Protein AF-R1CV31-F1 (afdb_monomer_lite)

Structure (mmCIF, N/CA/C/O backbone):
data_AF-R1CV31-F1
#
_entry.id   AF-R1CV31-F1
#
loop_
_atom_site.group_PDB
_atom_site.id
_atom_site.type_symbol
_atom_site.label_atom_id
_atom_site.label_alt_id
_atom_site.label_comp_id
_atom_site.label_asym_id
_atom_site.label_entity_id
_atom_site.label_seq_id
_atom_site.pdbx_PDB_ins_code
_atom_site.Cartn_x
_atom_site.Cartn_y
_atom_site.Cartn_z
_atom_site.occupancy
_atom_site.B_iso_or_equiv
_atom_site.auth_seq_id
_atom_site.auth_comp_id
_atom_site.auth_asym_id
_atom_site.auth_atom_id
_atom_site.pdbx_PDB_model_num
ATOM 1 N N . MET A 1 1 ? 67.444 4.711 -41.252 1.00 24.73 1 MET A N 1
ATOM 2 C CA . MET A 1 1 ? 68.126 4.626 -42.563 1.00 24.73 1 MET A CA 1
ATOM 3 C C . MET A 1 1 ? 68.171 3.152 -42.938 1.00 24.73 1 MET A C 1
ATOM 5 O O . MET A 1 1 ? 68.757 2.398 -42.187 1.00 24.73 1 MET A O 1
ATOM 9 N N . LEU A 1 2 ? 67.547 2.638 -43.988 1.00 22.41 2 LEU A N 1
ATOM 10 C CA . LEU A 1 2 ? 66.664 3.189 -45.006 1.00 22.41 2 LEU A CA 1
ATOM 11 C C . LEU A 1 2 ? 66.104 1.952 -45.747 1.00 22.41 2 LEU A C 1
ATOM 13 O O . LEU A 1 2 ? 66.874 1.048 -46.049 1.00 22.41 2 LEU A O 1
ATOM 17 N N . VAL A 1 3 ? 64.806 1.980 -46.045 1.00 24.81 3 VAL A N 1
ATOM 18 C CA . VAL A 1 3 ? 64.136 1.374 -47.211 1.00 24.81 3 VAL A CA 1
ATOM 19 C C . VAL A 1 3 ? 64.013 -0.154 -47.310 1.00 24.81 3 VAL A C 1
ATOM 21 O O . VAL A 1 3 ? 64.941 -0.910 -47.590 1.00 24.81 3 VAL A O 1
ATOM 24 N N . LEU A 1 4 ? 62.739 -0.513 -47.146 1.00 23.53 4 LEU A N 1
ATOM 25 C CA . LEU A 1 4 ? 62.030 -1.734 -47.469 1.00 23.53 4 LEU A CA 1
ATOM 26 C C . LEU A 1 4 ? 62.080 -2.048 -48.972 1.00 23.53 4 LEU A C 1
ATOM 28 O O . LEU A 1 4 ? 62.067 -1.168 -49.831 1.00 23.53 4 LEU A O 1
ATOM 32 N N . VAL A 1 5 ? 62.100 -3.343 -49.240 1.00 25.27 5 VAL A N 1
ATOM 33 C CA . VAL A 1 5 ? 62.200 -3.996 -50.539 1.00 25.27 5 VAL A CA 1
ATOM 34 C C . VAL A 1 5 ? 60.947 -3.769 -51.388 1.00 25.27 5 VAL A C 1
ATOM 36 O O . VAL A 1 5 ? 59.831 -4.096 -50.998 1.00 25.27 5 VAL A O 1
ATOM 39 N N . VAL A 1 6 ? 61.194 -3.243 -52.585 1.00 25.67 6 VAL A N 1
ATOM 40 C CA . VAL A 1 6 ? 60.336 -3.278 -53.773 1.00 25.67 6 VAL A CA 1
ATOM 41 C C . VAL A 1 6 ? 60.316 -4.711 -54.337 1.00 25.67 6 VAL A C 1
ATOM 43 O O . VAL A 1 6 ? 61.347 -5.376 -54.296 1.00 25.67 6 VAL A O 1
ATOM 46 N N . TYR A 1 7 ? 59.189 -5.096 -54.956 1.00 22.64 7 TYR A N 1
ATOM 47 C CA . TYR A 1 7 ? 58.910 -6.290 -55.787 1.00 22.64 7 TYR A CA 1
ATOM 48 C C . TYR A 1 7 ? 58.277 -7.497 -55.072 1.00 22.64 7 TYR A C 1
ATOM 50 O O . TYR A 1 7 ? 58.976 -8.384 -54.599 1.00 22.64 7 TYR A O 1
ATOM 58 N N . LEU A 1 8 ? 56.942 -7.621 -55.111 1.00 22.72 8 LEU A N 1
ATOM 59 C CA . LEU A 1 8 ? 56.189 -8.251 -56.218 1.00 22.72 8 LEU A CA 1
ATOM 60 C C . LEU A 1 8 ? 54.760 -8.594 -55.769 1.00 22.72 8 LEU A C 1
ATOM 62 O O . LEU A 1 8 ? 54.564 -9.549 -55.028 1.00 22.72 8 LEU A O 1
ATOM 66 N N . LEU A 1 9 ? 53.770 -7.879 -56.305 1.00 22.69 9 LEU A N 1
ATOM 67 C CA . LEU A 1 9 ? 52.670 -8.487 -57.064 1.00 22.69 9 LEU A CA 1
ATOM 68 C C . LEU A 1 9 ? 51.859 -7.383 -57.747 1.00 22.69 9 LEU A C 1
ATOM 70 O O . LEU A 1 9 ? 51.016 -6.714 -57.165 1.00 22.69 9 LEU A O 1
ATOM 74 N N . LEU A 1 10 ? 52.171 -7.225 -59.030 1.00 26.30 10 LEU A N 1
ATOM 75 C CA . LEU A 1 10 ? 51.255 -6.748 -60.049 1.00 26.30 10 LEU A CA 1
ATOM 76 C C . LEU A 1 10 ? 50.057 -7.705 -60.108 1.00 26.30 10 LEU A C 1
ATOM 78 O O . LEU A 1 10 ? 50.215 -8.841 -60.549 1.00 26.30 10 LEU A O 1
ATOM 82 N N . LEU A 1 11 ? 48.878 -7.221 -59.737 1.00 22.98 11 LEU A N 1
ATOM 83 C CA . LEU A 1 11 ? 47.610 -7.564 -60.379 1.00 22.98 11 LEU A CA 1
ATOM 84 C C . LEU A 1 11 ? 46.753 -6.288 -60.371 1.00 22.98 11 LEU A C 1
ATOM 86 O O . LEU A 1 11 ? 46.733 -5.583 -59.362 1.00 22.98 11 LEU A O 1
ATOM 90 N N . PRO A 1 12 ? 46.075 -5.955 -61.481 1.00 28.20 12 PRO A N 1
ATOM 91 C CA . PRO A 1 12 ? 45.144 -4.846 -61.511 1.00 28.20 12 PRO A CA 1
ATOM 92 C C . PRO A 1 12 ? 43.939 -5.271 -60.673 1.00 28.20 12 PRO A C 1
ATOM 94 O O . PRO A 1 12 ? 43.170 -6.139 -61.086 1.00 28.20 12 PRO A O 1
ATOM 97 N N . LEU A 1 13 ? 43.786 -4.711 -59.473 1.00 27.25 13 LEU A N 1
ATOM 98 C CA . LEU A 1 13 ? 42.486 -4.750 -58.820 1.00 27.25 13 LEU A CA 1
ATOM 99 C C . LEU A 1 13 ? 41.558 -3.915 -59.693 1.00 27.25 13 LEU A C 1
ATOM 101 O O . LEU A 1 13 ? 41.790 -2.733 -59.940 1.00 27.25 13 LEU A O 1
ATOM 105 N N . ALA A 1 14 ? 40.590 -4.620 -60.264 1.00 28.47 14 ALA A N 1
ATOM 106 C CA . ALA A 1 14 ? 39.585 -4.091 -61.148 1.00 28.47 14 ALA A CA 1
ATOM 107 C C . ALA A 1 14 ? 38.984 -2.804 -60.574 1.00 28.47 14 ALA A C 1
ATOM 109 O O . ALA A 1 14 ? 38.570 -2.743 -59.417 1.00 28.47 14 ALA A O 1
ATOM 110 N N . SER A 1 15 ? 38.874 -1.804 -61.438 1.00 34.50 15 SER A N 1
ATOM 111 C CA . SER A 1 15 ? 37.782 -0.846 -61.417 1.00 34.50 15 SER A CA 1
ATOM 112 C C . SER A 1 15 ? 36.459 -1.596 -61.196 1.00 34.50 15 SER A C 1
ATOM 114 O O . SER A 1 15 ? 35.917 -2.182 -62.131 1.00 34.50 15 SER A O 1
ATOM 116 N N . GLY A 1 16 ? 35.967 -1.650 -59.954 1.00 35.94 16 GLY A N 1
ATOM 117 C CA . GLY A 1 16 ? 34.692 -2.321 -59.675 1.00 35.94 16 GLY A CA 1
ATOM 118 C C . GLY A 1 16 ? 34.404 -2.827 -58.260 1.00 35.94 16 GLY A C 1
ATOM 119 O O . GLY A 1 16 ? 33.541 -3.689 -58.142 1.00 35.94 16 GLY A O 1
ATOM 120 N N . LEU A 1 17 ? 35.062 -2.347 -57.197 1.00 32.25 17 LEU A N 1
ATOM 121 C CA . LEU A 1 17 ? 34.740 -2.772 -55.818 1.00 32.25 17 LEU A CA 1
ATOM 122 C C . LEU A 1 17 ? 34.437 -1.621 -54.845 1.00 32.25 17 LEU A C 1
ATOM 124 O O . LEU A 1 17 ? 34.583 -1.760 -53.638 1.00 32.25 17 LEU A O 1
ATOM 128 N N . ILE A 1 18 ? 33.895 -0.522 -55.365 1.00 37.16 18 ILE A N 1
ATOM 129 C CA . ILE A 1 18 ? 32.732 0.084 -54.715 1.00 37.16 18 ILE A CA 1
ATOM 130 C C . ILE A 1 18 ? 31.585 -0.288 -55.642 1.00 37.16 18 ILE A C 1
ATOM 132 O O . ILE A 1 18 ? 31.472 0.243 -56.747 1.00 37.16 18 ILE A O 1
ATOM 136 N N . SER A 1 19 ? 30.822 -1.313 -55.264 1.00 37.50 19 SER A N 1
ATOM 137 C CA . SER A 1 19 ? 29.619 -1.701 -55.997 1.00 37.50 19 SER A CA 1
ATOM 138 C C . SER A 1 19 ? 28.772 -0.448 -56.230 1.00 37.50 19 SER A C 1
ATOM 140 O O . SER A 1 19 ? 28.569 0.338 -55.302 1.00 37.50 19 SER A O 1
ATOM 142 N N . ALA A 1 20 ? 28.263 -0.271 -57.453 1.00 36.12 20 ALA A N 1
ATOM 143 C CA . ALA A 1 20 ? 27.409 0.840 -57.892 1.00 36.12 20 ALA A CA 1
ATOM 144 C C . ALA A 1 20 ? 26.089 1.000 -57.093 1.00 36.12 20 ALA A C 1
ATOM 146 O O . ALA A 1 20 ? 25.208 1.754 -57.502 1.00 36.12 20 ALA A O 1
ATOM 147 N N . ALA A 1 21 ? 25.952 0.275 -55.982 1.00 41.34 21 ALA A N 1
ATOM 148 C CA . ALA A 1 21 ? 24.828 0.251 -55.066 1.00 41.34 21 ALA A CA 1
ATOM 149 C C . ALA A 1 21 ? 25.040 1.073 -53.778 1.00 41.34 21 ALA A C 1
ATOM 151 O O . ALA A 1 21 ? 24.058 1.345 -53.101 1.00 41.34 21 ALA A O 1
ATOM 152 N N . VAL A 1 22 ? 26.268 1.478 -53.416 1.00 45.19 22 VAL A N 1
ATOM 153 C CA . VAL A 1 22 ? 26.511 2.264 -52.178 1.00 45.19 22 VAL A CA 1
ATOM 154 C C . VAL A 1 22 ? 26.325 3.764 -52.419 1.00 45.19 22 VAL A C 1
ATOM 156 O O . VAL A 1 22 ? 25.754 4.483 -51.607 1.00 45.19 22 VAL A O 1
ATOM 159 N N . LEU A 1 23 ? 26.750 4.226 -53.588 1.00 43.34 23 LEU A N 1
ATOM 160 C CA . LEU A 1 23 ? 26.473 5.542 -54.147 1.00 43.34 23 LEU A CA 1
ATOM 161 C C . LEU A 1 23 ? 26.216 5.256 -55.626 1.00 43.34 23 LEU A C 1
ATOM 163 O O . LEU A 1 23 ? 26.991 4.483 -56.207 1.00 43.34 23 LEU A O 1
ATOM 167 N N . PRO A 1 24 ? 25.154 5.794 -56.256 1.00 44.78 24 PRO A N 1
ATOM 168 C CA . PRO A 1 24 ? 24.954 5.566 -57.680 1.00 44.78 24 PRO A CA 1
ATOM 169 C C . PRO A 1 24 ? 26.264 5.920 -58.380 1.00 44.78 24 PRO A C 1
ATOM 171 O O . PRO A 1 24 ? 26.855 6.946 -58.059 1.00 44.78 24 PRO A O 1
ATOM 174 N N . GLY A 1 25 ? 26.762 5.082 -59.294 1.00 46.16 25 GLY A N 1
ATOM 175 C CA . GLY A 1 25 ? 28.068 5.315 -59.936 1.00 46.16 25 GLY A CA 1
ATOM 176 C C . GLY A 1 25 ? 28.195 6.708 -60.573 1.00 46.16 25 GLY A C 1
ATOM 177 O O . GLY A 1 25 ? 29.297 7.212 -60.748 1.00 46.16 25 GLY A O 1
ATOM 178 N N . ALA A 1 26 ? 27.064 7.365 -60.848 1.00 46.16 26 ALA A N 1
ATOM 179 C CA . ALA A 1 26 ? 26.974 8.770 -61.224 1.00 46.16 26 ALA A CA 1
ATOM 180 C C . ALA A 1 26 ? 27.430 9.760 -60.129 1.00 46.16 26 ALA A C 1
ATOM 182 O O . ALA A 1 26 ? 28.019 10.774 -60.474 1.00 46.16 26 ALA A O 1
ATOM 183 N N . CYS A 1 27 ? 27.194 9.483 -58.844 1.00 45.69 27 CYS A N 1
ATOM 184 C CA . CYS A 1 27 ? 27.588 10.333 -57.719 1.00 45.69 27 CYS A CA 1
ATOM 185 C C . CYS A 1 27 ? 29.110 10.315 -57.518 1.00 45.69 27 CYS A C 1
ATOM 187 O O . CYS A 1 27 ? 29.721 11.374 -57.566 1.00 45.69 27 CYS A O 1
ATOM 189 N N . LEU A 1 28 ? 29.728 9.126 -57.420 1.00 44.97 28 LEU A N 1
ATOM 190 C CA . LEU A 1 28 ? 31.192 8.975 -57.329 1.00 44.97 28 LEU A CA 1
ATOM 191 C C . LEU A 1 28 ? 31.897 9.504 -58.585 1.00 44.97 28 LEU A C 1
ATOM 193 O O . LEU A 1 28 ? 32.879 10.231 -58.483 1.00 44.97 28 LEU A O 1
ATOM 197 N N . ASN A 1 29 ? 31.380 9.195 -59.781 1.00 47.59 29 ASN A N 1
ATOM 198 C CA . ASN A 1 29 ? 31.962 9.730 -61.013 1.00 47.59 29 ASN A CA 1
ATOM 199 C C . ASN A 1 29 ? 31.798 11.251 -61.130 1.00 47.59 29 ASN A C 1
ATOM 201 O O . ASN A 1 29 ? 32.651 11.869 -61.750 1.00 47.59 29 ASN A O 1
ATOM 205 N N . ALA A 1 30 ? 30.756 11.863 -60.556 1.00 45.56 30 ALA A N 1
ATOM 206 C CA . ALA A 1 30 ? 30.621 13.321 -60.517 1.00 4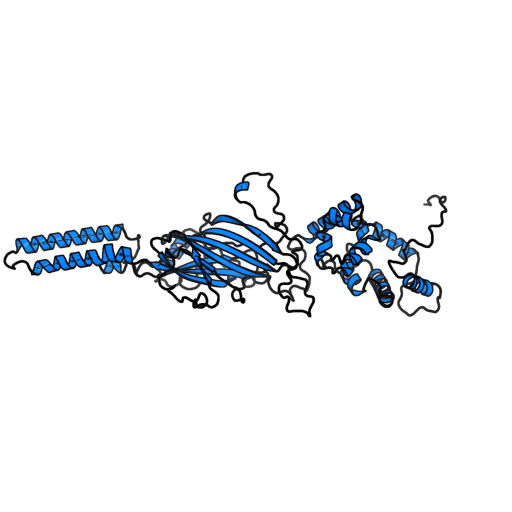5.56 30 ALA A CA 1
ATOM 207 C C . ALA A 1 30 ? 31.633 13.964 -59.556 1.00 45.56 30 ALA A C 1
ATOM 209 O O . ALA A 1 30 ? 32.242 14.964 -59.919 1.00 45.56 30 ALA A O 1
ATOM 210 N N . THR A 1 31 ? 31.880 13.356 -58.388 1.00 44.44 31 THR A N 1
ATOM 211 C CA . THR A 1 31 ? 32.901 13.833 -57.437 1.00 44.44 31 THR A CA 1
ATOM 212 C C . THR A 1 31 ? 34.314 13.698 -58.002 1.00 44.44 31 THR A C 1
ATOM 214 O O . THR A 1 31 ? 35.127 14.605 -57.856 1.00 44.44 31 THR A O 1
ATOM 217 N N . PHE A 1 32 ? 34.617 12.591 -58.687 1.00 44.28 32 PHE A N 1
ATOM 218 C CA . PHE A 1 32 ? 35.931 12.391 -59.306 1.00 44.28 32 PHE A CA 1
ATOM 219 C C . PHE A 1 32 ? 36.114 13.191 -60.605 1.00 44.28 32 PHE A C 1
ATOM 221 O O . PHE A 1 32 ? 37.212 13.682 -60.849 1.00 44.28 32 PHE A O 1
ATOM 228 N N . ALA A 1 33 ? 35.058 13.400 -61.402 1.00 45.56 33 ALA A N 1
ATOM 229 C CA . ALA A 1 33 ? 35.127 14.243 -62.599 1.00 45.56 33 ALA A CA 1
ATOM 230 C C . ALA A 1 33 ? 35.392 15.723 -62.271 1.00 45.56 33 ALA A C 1
ATOM 232 O O . ALA A 1 33 ? 36.030 16.406 -63.068 1.00 45.56 33 ALA A O 1
ATOM 233 N N . GLU A 1 34 ? 34.960 16.212 -61.102 1.00 43.88 34 GLU A N 1
ATOM 234 C CA . GLU A 1 34 ? 35.307 17.555 -60.609 1.00 43.88 34 GLU A CA 1
ATOM 235 C C . GLU A 1 34 ? 36.770 17.671 -60.137 1.00 43.88 34 GLU A C 1
ATOM 237 O O . GLU A 1 34 ? 37.308 18.776 -60.137 1.00 43.88 34 GLU A O 1
ATOM 242 N N . CYS A 1 35 ? 37.445 16.561 -59.801 1.00 41.25 35 CYS A N 1
ATOM 243 C CA . CYS A 1 35 ? 38.879 16.554 -59.469 1.00 41.25 35 CYS A CA 1
ATOM 244 C C . CYS A 1 35 ? 39.794 16.440 -60.715 1.00 41.25 35 CYS A C 1
ATOM 246 O O . CYS A 1 35 ? 40.976 16.775 -60.624 1.00 41.25 35 CYS A O 1
ATOM 248 N N . ASP A 1 36 ? 39.260 16.056 -61.883 1.00 41.97 36 ASP A N 1
ATOM 249 C CA . ASP A 1 36 ? 39.996 16.005 -63.162 1.00 41.97 36 ASP A CA 1
ATOM 250 C C . ASP A 1 36 ? 39.963 17.334 -63.956 1.00 41.97 36 ASP A C 1
ATOM 252 O O . ASP A 1 36 ? 40.774 17.526 -64.869 1.00 41.97 36 ASP A O 1
ATOM 256 N N . ASP A 1 37 ? 39.073 18.275 -63.609 1.00 45.31 37 ASP A N 1
ATOM 257 C CA . ASP A 1 37 ? 39.013 19.618 -64.205 1.00 45.31 37 ASP A CA 1
ATOM 258 C C . ASP A 1 37 ? 39.424 20.703 -63.183 1.00 45.31 37 ASP A C 1
ATOM 260 O O . ASP A 1 37 ? 38.604 21.177 -62.394 1.00 45.31 37 ASP A O 1
ATOM 264 N N . PRO A 1 38 ? 40.689 21.175 -63.190 1.00 45.00 38 PRO A N 1
ATOM 265 C CA . PRO A 1 38 ? 41.175 22.174 -62.234 1.00 45.00 38 PRO A CA 1
ATOM 266 C C . PRO A 1 38 ? 40.517 23.560 -62.388 1.00 45.00 38 PRO A C 1
ATOM 268 O O . PRO A 1 38 ? 40.862 24.485 -61.652 1.00 45.00 38 PRO A O 1
ATOM 271 N N . SER A 1 39 ? 39.594 23.740 -63.342 1.00 43.88 39 SER A N 1
ATOM 272 C CA . SER A 1 39 ? 38.877 24.997 -63.568 1.00 43.88 39 SER A CA 1
ATOM 273 C C . SER A 1 39 ? 37.487 25.072 -62.919 1.00 43.88 39 SER A C 1
ATOM 275 O O . SER A 1 39 ? 36.929 26.169 -62.840 1.00 43.88 39 SER A O 1
ATOM 277 N N . SER A 1 40 ? 36.946 23.961 -62.399 1.00 43.75 40 SER A N 1
ATOM 278 C CA . SER A 1 40 ? 35.615 23.909 -61.769 1.00 43.75 40 SER A CA 1
ATOM 279 C C . SER A 1 40 ? 35.616 24.004 -60.239 1.00 43.75 40 SER A C 1
ATOM 281 O O . SER A 1 40 ? 34.571 23.810 -59.624 1.00 43.75 40 SER A O 1
ATOM 283 N N . ALA A 1 41 ? 36.744 24.349 -59.607 1.00 39.41 41 ALA A N 1
ATOM 284 C CA . ALA A 1 41 ? 36.825 24.525 -58.157 1.00 39.41 41 ALA A CA 1
ATOM 285 C C . ALA A 1 41 ? 35.934 25.691 -57.675 1.00 39.41 41 ALA A C 1
ATOM 287 O O . ALA A 1 41 ? 36.335 26.857 -57.641 1.00 39.41 41 ALA A O 1
ATOM 288 N N . ILE A 1 42 ? 34.702 25.370 -57.281 1.00 37.25 42 ILE A N 1
ATOM 289 C CA . ILE A 1 42 ? 33.883 26.223 -56.425 1.00 37.25 42 ILE A CA 1
ATOM 290 C C . ILE A 1 42 ? 34.532 26.200 -55.036 1.00 37.25 42 ILE A C 1
ATOM 292 O O . ILE A 1 42 ? 34.804 25.139 -54.482 1.00 37.25 42 ILE A O 1
ATOM 296 N N . ASN A 1 43 ? 34.810 27.388 -54.497 1.00 35.97 43 ASN A N 1
ATOM 297 C CA . ASN A 1 43 ? 35.458 27.604 -53.203 1.00 35.97 43 ASN A CA 1
ATOM 298 C C . ASN A 1 43 ? 34.872 26.705 -52.094 1.00 35.97 43 ASN A C 1
ATOM 300 O O . ASN A 1 43 ? 33.763 26.974 -51.631 1.00 35.97 43 ASN A O 1
ATOM 304 N N . GLY A 1 44 ? 35.628 25.702 -51.630 1.00 40.03 44 GLY A N 1
ATOM 305 C CA . GLY A 1 44 ? 35.351 25.051 -50.343 1.00 40.03 44 GLY A CA 1
ATOM 306 C C . GLY A 1 44 ? 35.651 23.557 -50.200 1.00 40.03 44 GLY A C 1
ATOM 307 O O . GLY A 1 44 ? 35.671 23.098 -49.064 1.00 40.03 44 GLY A O 1
ATOM 308 N N . ALA A 1 45 ? 35.902 22.789 -51.265 1.00 34.75 45 ALA A N 1
ATOM 309 C CA . ALA A 1 45 ? 36.277 21.378 -51.105 1.00 34.75 45 ALA A CA 1
ATOM 310 C C . ALA A 1 45 ? 37.787 21.243 -50.795 1.00 34.75 45 ALA A C 1
ATOM 312 O O . ALA A 1 45 ? 38.592 21.847 -51.511 1.00 34.75 45 ALA A O 1
ATOM 313 N N . PRO A 1 46 ? 38.198 20.497 -49.749 1.00 36.91 46 PRO A N 1
ATOM 314 C CA . PRO A 1 46 ? 39.609 20.229 -49.485 1.00 36.91 46 PRO A CA 1
ATOM 315 C C . PRO A 1 46 ? 40.217 19.423 -50.642 1.00 36.91 46 PRO A C 1
ATOM 317 O O . PRO A 1 46 ? 39.562 18.558 -51.219 1.00 36.91 46 PRO A O 1
ATOM 320 N N . GLU A 1 47 ? 41.458 19.752 -50.998 1.00 40.84 47 GLU A N 1
ATOM 321 C CA . GLU A 1 47 ? 42.196 19.180 -52.127 1.00 40.84 47 GLU A CA 1
ATOM 322 C C . GLU A 1 47 ? 42.155 17.636 -52.106 1.00 40.84 47 GLU A C 1
ATOM 324 O O . GLU A 1 47 ? 42.451 17.009 -51.089 1.00 40.84 47 GLU A O 1
ATOM 329 N N . CYS A 1 48 ? 41.777 17.028 -53.239 1.00 43.72 48 CYS A N 1
ATOM 330 C CA . CYS A 1 48 ? 41.813 15.585 -53.516 1.00 43.72 48 CYS A CA 1
ATOM 331 C C . CYS A 1 48 ? 43.273 15.061 -53.463 1.00 43.72 48 CYS A C 1
ATOM 333 O O . CYS A 1 48 ? 43.861 14.746 -54.497 1.00 43.72 48 CYS A O 1
ATOM 335 N N . GLU A 1 49 ? 43.900 14.992 -52.286 1.00 47.19 49 GLU A N 1
ATOM 336 C CA . GLU A 1 49 ? 45.247 14.440 -52.115 1.00 47.19 49 GLU A CA 1
ATOM 337 C C . GLU A 1 49 ? 45.144 12.932 -51.787 1.00 47.19 49 GLU A C 1
ATOM 339 O O . GLU A 1 49 ? 44.584 12.570 -50.750 1.00 47.19 49 GLU A O 1
ATOM 344 N N . PRO A 1 50 ? 45.664 12.017 -52.634 1.00 46.28 50 PRO A N 1
ATOM 345 C CA . PRO A 1 50 ? 45.546 10.562 -52.445 1.00 46.28 50 PRO A CA 1
ATOM 346 C C . PRO A 1 50 ? 46.040 10.053 -51.083 1.00 46.28 50 PRO A C 1
ATOM 348 O O . PRO A 1 50 ? 45.544 9.051 -50.576 1.00 46.28 50 PRO A O 1
ATOM 351 N N . ALA A 1 51 ? 46.973 10.780 -50.466 1.00 47.00 51 ALA A N 1
ATOM 352 C CA . ALA A 1 51 ? 47.490 10.488 -49.135 1.00 47.00 51 ALA A CA 1
ATOM 353 C C . ALA A 1 51 ? 46.414 10.565 -48.035 1.00 47.00 51 ALA A C 1
ATOM 355 O O . ALA A 1 51 ? 46.464 9.792 -47.087 1.00 47.00 51 ALA A O 1
ATOM 356 N N . VAL A 1 52 ? 45.411 11.440 -48.180 1.00 47.44 52 VAL A N 1
ATOM 357 C CA . VAL A 1 52 ? 44.316 11.600 -47.205 1.00 47.44 52 VAL A CA 1
ATOM 358 C C . VAL A 1 52 ? 43.353 10.410 -47.250 1.00 47.44 52 VAL A C 1
ATOM 360 O O . VAL A 1 52 ? 42.832 9.992 -46.217 1.00 47.44 52 VAL A O 1
ATOM 363 N N . LEU A 1 53 ? 43.143 9.826 -48.435 1.00 43.56 53 LEU A N 1
ATOM 364 C CA . LEU A 1 53 ? 42.314 8.630 -48.610 1.00 43.56 53 LEU A CA 1
ATOM 365 C C . LEU A 1 53 ? 43.015 7.372 -48.071 1.00 43.56 53 LEU A C 1
ATOM 367 O O . LEU A 1 53 ? 42.373 6.537 -47.434 1.00 43.56 53 LEU A O 1
ATOM 371 N N . ASP A 1 54 ? 44.327 7.257 -48.278 1.00 46.97 54 ASP A N 1
ATOM 372 C CA . ASP A 1 54 ? 45.128 6.156 -47.730 1.00 46.97 54 ASP A CA 1
ATOM 373 C C . ASP A 1 54 ? 45.240 6.243 -46.192 1.00 46.97 54 ASP A C 1
ATOM 375 O O . ASP A 1 54 ? 45.093 5.226 -45.506 1.00 46.97 54 ASP A O 1
ATOM 379 N N . ASP A 1 55 ? 45.395 7.449 -45.630 1.00 47.81 55 ASP A N 1
ATOM 380 C CA . ASP A 1 55 ? 45.366 7.684 -44.177 1.00 47.81 55 ASP A CA 1
ATOM 381 C C . ASP A 1 55 ? 43.981 7.387 -43.564 1.00 47.81 55 ASP A C 1
ATOM 383 O O . ASP A 1 55 ? 43.890 6.910 -42.432 1.00 47.81 55 ASP A O 1
ATOM 387 N N . PHE A 1 56 ? 42.892 7.597 -44.312 1.00 43.88 56 PHE A N 1
ATOM 388 C CA . PHE A 1 56 ? 41.522 7.255 -43.908 1.00 43.88 56 PHE A CA 1
ATOM 389 C C . PHE A 1 56 ? 41.278 5.740 -43.837 1.00 43.88 56 PHE A C 1
ATOM 391 O O . PHE A 1 56 ? 40.749 5.244 -42.841 1.00 43.88 56 PHE A O 1
ATOM 398 N N . VAL A 1 57 ? 41.711 4.976 -44.848 1.00 46.88 57 VAL A N 1
ATOM 399 C CA . VAL A 1 57 ? 41.617 3.502 -44.816 1.00 46.88 57 VAL A CA 1
ATOM 400 C C . VAL A 1 57 ? 42.460 2.940 -43.664 1.00 46.88 57 VAL A C 1
ATOM 402 O O . VAL A 1 57 ? 42.038 2.004 -42.978 1.00 46.88 57 VAL A O 1
ATOM 405 N N . ALA A 1 58 ? 43.612 3.557 -43.386 1.00 47.28 58 ALA A N 1
ATOM 406 C CA . ALA A 1 58 ? 44.445 3.215 -42.241 1.00 47.28 58 ALA A CA 1
ATOM 407 C C . ALA A 1 58 ? 43.786 3.574 -40.889 1.00 47.28 58 ALA A C 1
ATOM 409 O O . ALA A 1 58 ? 43.857 2.773 -39.951 1.00 47.28 58 ALA A O 1
ATOM 410 N N . SER A 1 59 ? 43.094 4.715 -40.769 1.00 45.25 59 SER A N 1
ATOM 411 C CA . SER A 1 59 ? 42.435 5.132 -39.518 1.00 45.25 59 SER A CA 1
ATOM 412 C C . SER A 1 59 ? 41.200 4.283 -39.182 1.00 45.25 59 SER A C 1
ATOM 414 O O . SER A 1 59 ? 41.060 3.843 -38.040 1.00 45.25 59 SER A O 1
ATOM 416 N N . ILE A 1 60 ? 40.378 3.926 -40.179 1.00 43.19 60 ILE A N 1
ATOM 417 C CA . ILE A 1 60 ? 39.251 2.990 -40.010 1.00 43.19 60 ILE A CA 1
ATOM 418 C C . ILE A 1 60 ? 39.755 1.617 -39.559 1.00 43.19 60 ILE A C 1
ATOM 420 O O . ILE A 1 60 ? 39.201 1.018 -38.640 1.00 43.19 60 ILE A O 1
ATOM 424 N N . SER A 1 61 ? 40.847 1.129 -40.154 1.00 40.31 61 SER A N 1
ATOM 425 C CA . SER A 1 61 ? 41.415 -0.177 -39.798 1.00 40.31 61 SER A CA 1
ATOM 426 C C . SER A 1 61 ? 42.068 -0.228 -38.407 1.00 40.31 61 SER A C 1
ATOM 428 O O . SER A 1 61 ? 42.299 -1.319 -37.886 1.00 40.31 61 SER A O 1
ATOM 430 N N . SER A 1 62 ? 42.364 0.928 -37.796 1.00 41.94 62 SER A N 1
ATOM 431 C CA . SER A 1 62 ? 43.045 1.033 -36.495 1.00 41.94 62 SER A CA 1
ATOM 432 C C . SER A 1 62 ? 42.117 1.348 -35.314 1.00 41.94 62 SER A C 1
ATOM 434 O O . SER A 1 62 ? 42.585 1.401 -34.177 1.00 41.94 62 SER A O 1
ATOM 436 N N . GLY A 1 63 ? 40.806 1.487 -35.548 1.00 37.81 63 GLY A N 1
ATOM 437 C CA . GLY A 1 63 ? 39.784 1.494 -34.496 1.00 37.81 63 GLY A CA 1
ATOM 438 C C . GLY A 1 63 ? 39.715 2.748 -33.611 1.00 37.81 63 GLY A C 1
ATOM 439 O O . GLY A 1 63 ? 39.044 2.708 -32.586 1.00 37.81 63 GLY A O 1
ATOM 440 N N . SER A 1 64 ? 40.362 3.869 -33.963 1.00 39.66 64 SER A N 1
ATOM 441 C CA . SER A 1 64 ? 40.392 5.077 -33.113 1.00 39.66 64 SER A CA 1
ATOM 442 C C . SER A 1 64 ? 39.337 6.140 -33.487 1.00 39.66 64 SER A C 1
ATOM 444 O O . SER A 1 64 ? 39.680 7.289 -33.766 1.00 39.66 64 SER A O 1
ATOM 446 N N . ILE A 1 65 ? 38.046 5.789 -33.485 1.00 48.53 65 ILE A N 1
ATOM 447 C CA . ILE A 1 65 ? 36.929 6.746 -33.704 1.00 48.53 65 ILE A CA 1
ATOM 448 C C . ILE A 1 65 ? 36.329 7.219 -32.358 1.00 48.53 65 ILE A C 1
ATOM 450 O O . ILE A 1 65 ? 35.213 7.710 -32.279 1.00 48.53 65 ILE A O 1
ATOM 454 N N . GLU A 1 66 ? 37.065 7.111 -31.249 1.00 41.41 66 GLU A N 1
ATOM 455 C CA . GLU A 1 66 ? 36.500 7.388 -29.916 1.00 41.41 66 GLU A CA 1
ATOM 456 C C . GLU A 1 66 ? 36.326 8.882 -29.578 1.00 41.41 66 GLU A C 1
ATOM 458 O O . GLU A 1 66 ? 35.774 9.199 -28.533 1.00 41.41 66 GLU A O 1
ATOM 463 N N . ASN A 1 67 ? 36.732 9.825 -30.439 1.00 43.25 67 ASN A N 1
ATOM 464 C CA . ASN A 1 67 ? 36.511 11.255 -30.198 1.00 43.25 67 ASN A CA 1
ATOM 465 C C . ASN A 1 67 ? 36.151 12.013 -31.487 1.00 43.25 67 ASN A C 1
ATOM 467 O O . ASN A 1 67 ? 36.969 12.136 -32.398 1.00 43.25 67 ASN A O 1
ATOM 471 N N . CYS A 1 68 ? 34.961 12.630 -31.513 1.00 46.06 68 CYS A N 1
ATOM 472 C CA . CYS A 1 68 ? 34.466 13.514 -32.587 1.00 46.06 68 CYS A CA 1
ATOM 473 C C . CYS A 1 68 ? 35.368 14.727 -32.901 1.00 46.06 68 CYS A C 1
ATOM 475 O O . CYS A 1 68 ? 35.101 15.472 -33.840 1.00 46.06 68 CYS A O 1
ATOM 477 N N . SER A 1 69 ? 36.431 14.965 -32.128 1.00 43.72 69 SER A N 1
ATOM 478 C CA . SER A 1 69 ? 37.436 15.991 -32.421 1.00 43.72 69 SER A CA 1
ATOM 479 C C . SER A 1 69 ? 38.374 15.602 -33.577 1.00 43.72 69 SER A C 1
ATOM 481 O O . SER A 1 69 ? 39.044 16.470 -34.143 1.00 43.72 69 SER A O 1
ATOM 483 N N . GLY A 1 70 ? 38.398 14.323 -33.972 1.00 45.09 70 GLY A N 1
ATOM 484 C CA . GLY A 1 70 ? 39.178 13.790 -35.088 1.00 45.09 70 GLY A CA 1
ATOM 485 C C . GLY A 1 70 ? 38.568 14.085 -36.461 1.00 45.09 70 GLY A C 1
ATOM 486 O O . GLY A 1 70 ? 38.018 13.203 -37.108 1.00 45.09 70 GLY A O 1
ATOM 487 N N . SER A 1 71 ? 38.750 15.322 -36.923 1.00 53.38 71 SER A N 1
ATOM 488 C CA . SER A 1 71 ? 38.496 15.845 -38.278 1.00 53.38 71 SER A CA 1
ATOM 489 C C . SER A 1 71 ? 37.049 16.249 -38.617 1.00 53.38 71 SER A C 1
ATOM 491 O O . SER A 1 71 ? 36.290 15.556 -39.289 1.00 53.38 71 SER A O 1
ATOM 493 N N . LEU A 1 72 ? 36.728 17.504 -38.277 1.00 56.88 72 LEU A N 1
ATOM 494 C CA . LEU A 1 72 ? 35.653 18.297 -38.896 1.00 56.88 72 LEU A CA 1
ATOM 495 C C . LEU A 1 72 ? 35.630 18.141 -40.436 1.00 56.88 72 LEU A C 1
ATOM 497 O O . LEU A 1 72 ? 34.564 18.099 -41.033 1.00 56.88 72 LEU A O 1
ATOM 501 N N . LEU A 1 73 ? 36.806 17.969 -41.054 1.00 56.56 73 LEU A N 1
ATOM 502 C CA . LEU A 1 73 ? 36.985 17.720 -42.487 1.00 56.56 73 LEU A CA 1
ATOM 503 C C . LEU A 1 73 ? 36.369 16.399 -42.971 1.00 56.56 73 LEU A C 1
ATOM 505 O O . LEU A 1 73 ? 35.773 16.377 -44.041 1.00 56.56 73 LEU A O 1
ATOM 509 N N . MET A 1 74 ? 36.464 15.308 -42.202 1.00 62.31 74 MET A N 1
ATOM 510 C CA . MET A 1 74 ? 35.813 14.038 -42.558 1.00 62.31 74 MET A CA 1
ATOM 511 C C . MET A 1 74 ? 34.295 14.165 -42.458 1.00 62.31 74 MET A C 1
ATOM 513 O O . MET A 1 74 ? 33.571 13.659 -43.312 1.00 62.31 74 MET A O 1
ATOM 517 N N . PHE A 1 75 ? 33.812 14.882 -41.442 1.00 63.84 75 PHE A N 1
ATOM 518 C CA . PHE A 1 75 ? 32.391 15.165 -41.293 1.00 63.84 75 PHE A CA 1
ATOM 519 C C . PHE A 1 75 ? 31.853 16.033 -42.439 1.00 63.84 75 PHE A C 1
ATOM 521 O O . PHE A 1 75 ? 30.807 15.718 -43.007 1.00 63.84 75 PHE A O 1
ATOM 528 N N . GLU A 1 76 ? 32.566 17.100 -42.801 1.00 64.62 76 GLU A N 1
ATOM 529 C CA . GLU A 1 76 ? 32.216 17.965 -43.930 1.00 64.62 76 GLU A CA 1
ATOM 530 C C . GLU A 1 76 ? 32.269 17.197 -45.254 1.00 64.62 76 GLU A C 1
ATOM 532 O O . GLU A 1 76 ? 31.357 17.342 -46.066 1.00 64.62 76 GLU A O 1
ATOM 537 N N . TRP A 1 77 ? 33.255 16.312 -45.439 1.00 70.56 77 TRP A N 1
ATOM 538 C CA . TRP A 1 77 ? 33.365 15.467 -46.627 1.00 70.56 77 TRP A CA 1
ATOM 539 C C . TRP A 1 77 ? 32.214 14.458 -46.735 1.00 70.56 77 TRP A C 1
ATOM 541 O O . TRP A 1 77 ? 31.536 14.417 -47.759 1.00 70.56 77 TRP A O 1
ATOM 551 N N . LEU A 1 78 ? 31.918 13.700 -45.671 1.00 67.12 78 LEU A N 1
ATOM 552 C CA . LEU A 1 78 ? 30.808 12.736 -45.654 1.00 67.12 78 LEU A CA 1
ATOM 553 C C . LEU A 1 78 ? 29.442 13.425 -45.773 1.00 67.12 78 LEU A C 1
ATOM 555 O O . LEU A 1 78 ? 28.555 12.924 -46.462 1.00 67.12 78 LEU A O 1
ATOM 559 N N . SER A 1 79 ? 29.278 14.602 -45.162 1.00 65.44 79 SER A N 1
ATOM 560 C CA . SER A 1 79 ? 28.060 15.409 -45.296 1.00 65.44 79 SER A CA 1
ATOM 561 C C . SER A 1 79 ? 27.885 15.950 -46.714 1.00 65.44 79 SER A C 1
ATOM 563 O O . SER A 1 79 ? 26.770 15.915 -47.234 1.00 65.44 79 SER A O 1
ATOM 565 N N . ALA A 1 80 ? 28.965 16.413 -47.353 1.00 65.88 80 ALA A N 1
ATOM 566 C CA . ALA A 1 80 ? 28.950 16.877 -48.738 1.00 65.88 80 ALA A CA 1
ATOM 567 C C . ALA A 1 80 ? 28.627 15.730 -49.706 1.00 65.88 80 ALA A C 1
ATOM 569 O O . ALA A 1 80 ? 27.773 15.887 -50.578 1.00 65.88 80 ALA A O 1
ATOM 570 N N . LEU A 1 81 ? 29.226 14.555 -49.492 1.00 65.25 81 LEU A N 1
ATOM 571 C CA . LEU A 1 81 ? 28.954 13.344 -50.265 1.00 65.25 81 LEU A CA 1
ATOM 572 C C . LEU A 1 81 ? 27.478 12.923 -50.136 1.00 65.25 81 LEU A C 1
ATOM 574 O O . LEU A 1 81 ? 26.795 12.706 -51.136 1.00 65.25 81 LEU A O 1
ATOM 578 N N . ALA A 1 82 ? 26.954 12.883 -48.906 1.00 65.12 82 ALA A N 1
ATOM 579 C CA . ALA A 1 82 ? 25.554 12.566 -48.629 1.00 65.12 82 ALA A CA 1
ATOM 580 C C . ALA A 1 82 ? 24.594 13.573 -49.288 1.00 65.12 82 ALA A C 1
ATOM 582 O O . ALA A 1 82 ? 23.607 13.185 -49.914 1.00 65.12 82 ALA A O 1
ATOM 583 N N . GLN A 1 83 ? 24.898 14.872 -49.209 1.00 65.19 83 GLN A N 1
ATOM 584 C CA . GLN A 1 83 ? 24.085 15.934 -49.806 1.00 65.19 83 GLN A CA 1
ATOM 585 C C . GLN A 1 83 ? 24.092 15.883 -51.343 1.00 65.19 83 GLN A C 1
ATOM 587 O O . GLN A 1 83 ? 23.056 16.105 -51.973 1.00 65.19 83 GLN A O 1
ATOM 592 N N . GLN A 1 84 ? 25.225 15.536 -51.957 1.00 61.22 84 GLN A N 1
ATOM 593 C CA . GLN A 1 84 ? 25.328 15.369 -53.407 1.00 61.22 84 GLN A CA 1
ATOM 594 C C . GLN A 1 84 ? 24.504 14.163 -53.879 1.00 61.22 84 GLN A C 1
ATOM 596 O O . GLN A 1 84 ? 23.782 14.250 -54.879 1.00 61.22 84 GLN A O 1
ATOM 601 N N . CYS A 1 85 ? 24.507 13.072 -53.109 1.00 57.56 85 CYS A N 1
ATOM 602 C CA . CYS A 1 85 ? 23.777 11.864 -53.472 1.00 57.56 85 CYS A CA 1
ATOM 603 C C . CYS A 1 85 ? 22.280 11.888 -53.082 1.00 57.56 85 CYS A C 1
ATOM 605 O O . CYS A 1 85 ? 21.493 11.157 -53.690 1.00 57.56 85 CYS A O 1
ATOM 607 N N . GLN A 1 86 ? 21.823 12.780 -52.189 1.00 61.19 86 GLN A N 1
ATOM 608 C CA . GLN A 1 86 ? 20.384 13.000 -51.926 1.00 61.19 86 GLN A CA 1
ATOM 609 C C . GLN A 1 86 ? 19.588 13.308 -53.206 1.00 61.19 86 GLN A C 1
ATOM 611 O O . GLN A 1 86 ? 18.458 12.848 -53.363 1.00 61.19 86 GLN A O 1
ATOM 616 N N . SER A 1 87 ? 20.193 14.019 -54.164 1.00 54.06 87 SER A N 1
ATOM 617 C CA . SER A 1 87 ? 19.570 14.339 -55.460 1.00 54.06 87 SER A CA 1
ATOM 618 C C . SER A 1 87 ? 19.304 13.109 -56.346 1.00 54.06 87 SER A C 1
ATOM 620 O O . SER A 1 87 ? 18.472 13.158 -57.251 1.00 54.06 87 SER A O 1
ATOM 622 N N . THR A 1 88 ? 19.976 11.992 -56.058 1.00 56.69 88 THR A N 1
ATOM 623 C CA . THR A 1 88 ? 19.875 10.722 -56.794 1.00 56.69 88 THR A CA 1
ATOM 624 C C . THR A 1 88 ? 19.029 9.663 -56.083 1.00 56.69 88 THR A C 1
ATOM 626 O O . THR A 1 88 ? 18.984 8.521 -56.534 1.00 56.69 88 THR A O 1
ATOM 629 N N . GLY A 1 89 ? 18.350 10.028 -54.987 1.00 56.72 89 GLY A N 1
ATOM 630 C CA . GLY A 1 89 ? 17.607 9.083 -54.149 1.00 56.72 89 GLY A CA 1
ATOM 631 C C . GLY A 1 89 ? 18.513 8.223 -53.265 1.00 56.72 89 GLY A C 1
ATOM 632 O O . GLY A 1 89 ? 18.159 7.089 -52.958 1.00 56.72 89 GLY A O 1
ATOM 633 N N . ALA A 1 90 ? 19.701 8.723 -52.906 1.00 57.16 90 ALA A N 1
ATOM 634 C CA . ALA A 1 90 ? 20.629 7.974 -52.070 1.00 57.16 90 ALA A CA 1
ATOM 635 C C . ALA A 1 90 ? 20.125 7.797 -50.635 1.00 57.16 90 ALA A C 1
ATOM 637 O O . ALA A 1 90 ? 19.403 8.627 -50.085 1.00 57.16 90 ALA A O 1
ATOM 638 N N . PHE A 1 91 ? 20.581 6.692 -50.056 1.00 62.78 91 PHE A N 1
ATOM 639 C CA . PHE A 1 91 ? 20.135 6.112 -48.799 1.00 62.78 91 PHE A CA 1
ATOM 640 C C . PHE A 1 91 ? 20.577 6.889 -47.539 1.00 62.78 91 PHE A C 1
ATOM 642 O O . PHE A 1 91 ? 19.974 6.728 -46.492 1.00 62.78 91 PHE A O 1
ATOM 649 N N . ILE A 1 92 ? 21.577 7.775 -47.601 1.00 66.75 92 ILE A N 1
ATOM 650 C CA . ILE A 1 92 ? 22.123 8.432 -46.398 1.00 66.75 92 ILE A CA 1
ATOM 651 C C . ILE A 1 92 ? 21.903 9.944 -46.466 1.00 66.75 92 ILE A C 1
ATOM 653 O O . ILE A 1 92 ? 22.399 10.614 -47.371 1.00 66.75 92 ILE A O 1
ATOM 657 N N . SER A 1 93 ? 21.170 10.500 -45.497 1.00 70.25 93 SER A N 1
ATOM 658 C CA . SER A 1 93 ? 21.033 11.951 -45.342 1.00 70.25 93 SER A CA 1
ATOM 659 C C . SER A 1 93 ? 22.222 12.537 -44.574 1.00 70.25 93 SER A C 1
ATOM 661 O O . SER A 1 93 ? 22.783 11.889 -43.690 1.00 70.25 93 SER A O 1
ATOM 663 N N . SER A 1 94 ? 22.591 13.792 -44.851 1.00 66.56 94 SER A N 1
ATOM 664 C CA . SER A 1 94 ? 23.625 14.492 -44.067 1.00 66.56 94 SER A CA 1
ATOM 665 C C . SER A 1 94 ? 23.252 14.604 -42.581 1.00 66.56 94 SER A C 1
ATOM 667 O O . SER A 1 94 ? 24.122 14.589 -41.713 1.00 66.56 94 SER A O 1
ATOM 669 N N . GLN A 1 95 ? 21.952 14.654 -42.272 1.00 67.12 95 GLN A N 1
ATOM 670 C CA . GLN A 1 95 ? 21.438 14.645 -40.905 1.00 67.12 95 GLN A CA 1
ATOM 671 C C . GLN A 1 95 ? 21.621 13.283 -40.219 1.00 67.12 95 GLN A C 1
ATOM 673 O O . GLN A 1 95 ? 22.040 13.256 -39.064 1.00 67.12 95 GLN A O 1
ATOM 678 N N . GLY A 1 96 ? 21.383 12.177 -40.928 1.00 70.31 96 GLY A N 1
ATOM 679 C CA . GLY A 1 96 ? 21.621 10.821 -40.426 1.00 70.31 96 GLY A CA 1
ATOM 680 C C . GLY A 1 96 ? 23.102 10.545 -40.187 1.00 70.31 96 GLY A C 1
ATOM 681 O O . GLY A 1 96 ? 23.505 10.117 -39.108 1.00 70.31 96 GLY A O 1
ATOM 682 N N . MET A 1 97 ? 23.956 10.954 -41.131 1.00 71.44 97 MET A N 1
ATOM 683 C CA . MET A 1 97 ? 25.412 10.882 -40.972 1.00 71.44 97 MET A CA 1
ATOM 684 C C . MET A 1 97 ? 25.891 11.677 -39.744 1.00 71.44 97 MET A C 1
ATOM 686 O O . MET A 1 97 ? 26.763 11.224 -39.007 1.00 71.44 97 MET A O 1
ATOM 690 N N . ARG A 1 98 ? 25.277 12.837 -39.473 1.00 69.19 98 ARG A N 1
ATOM 691 C CA . ARG A 1 98 ? 25.550 13.643 -38.275 1.00 69.19 98 ARG A CA 1
ATOM 692 C C . ARG A 1 98 ? 25.074 12.979 -36.987 1.00 69.19 98 ARG A C 1
ATOM 694 O O . ARG A 1 98 ? 25.779 13.068 -35.988 1.00 69.19 98 ARG A O 1
ATOM 701 N N . ARG A 1 99 ? 23.922 12.307 -36.996 1.00 68.75 99 ARG A N 1
ATOM 702 C CA . ARG A 1 99 ? 23.434 11.549 -35.833 1.00 68.75 99 ARG A CA 1
ATOM 703 C C . ARG A 1 99 ? 24.345 10.379 -35.477 1.00 68.75 99 ARG A C 1
ATOM 705 O O . ARG A 1 99 ? 24.540 10.131 -34.296 1.00 68.75 99 ARG A O 1
ATOM 712 N N . ILE A 1 100 ? 24.920 9.709 -36.475 1.00 73.88 100 ILE A N 1
ATOM 713 C CA . ILE A 1 100 ? 25.804 8.553 -36.266 1.00 73.88 100 ILE A CA 1
ATOM 714 C C . ILE A 1 100 ? 27.214 8.998 -35.864 1.00 73.88 100 ILE A C 1
ATOM 716 O O . ILE A 1 100 ? 27.794 8.451 -34.935 1.00 73.88 100 ILE A O 1
ATOM 720 N N . LEU A 1 101 ? 27.779 9.992 -36.558 1.00 71.75 101 LEU A N 1
ATOM 721 C CA . LEU A 1 101 ? 29.190 10.361 -36.398 1.00 71.75 101 LEU A CA 1
ATOM 722 C C . LEU A 1 101 ? 29.448 11.443 -35.356 1.00 71.75 101 LEU A C 1
ATOM 724 O O . LEU A 1 101 ? 30.553 11.502 -34.835 1.00 71.75 101 LEU A O 1
ATOM 728 N N . CYS A 1 102 ? 28.491 12.340 -35.101 1.00 61.31 102 CYS A N 1
ATOM 729 C CA . CYS A 1 102 ? 28.689 13.477 -34.193 1.00 61.31 102 CYS A CA 1
ATOM 730 C C . CYS A 1 102 ? 28.005 13.305 -32.843 1.00 61.31 102 CYS A C 1
ATOM 732 O O . CYS A 1 102 ? 28.071 14.214 -32.016 1.00 61.31 102 CYS A O 1
ATOM 734 N N . SER A 1 103 ? 27.334 12.180 -32.628 1.00 52.81 103 SER A N 1
ATOM 735 C CA . SER A 1 103 ? 26.669 11.911 -31.373 1.00 52.81 103 SER A CA 1
ATOM 736 C C . SER A 1 103 ? 27.421 10.808 -30.650 1.00 52.81 103 SER A C 1
ATOM 738 O O . SER A 1 103 ? 27.179 9.631 -30.905 1.00 52.81 103 SER A O 1
ATOM 740 N N . PRO A 1 104 ? 28.310 11.150 -29.706 1.00 49.38 104 PRO A N 1
ATOM 741 C CA . PRO A 1 104 ? 28.717 10.176 -28.704 1.00 49.38 104 PRO A CA 1
ATOM 742 C C . PRO A 1 104 ? 27.512 9.643 -27.900 1.00 49.38 104 PRO A C 1
ATOM 744 O O . PRO A 1 104 ? 27.687 8.686 -27.163 1.00 49.38 104 PRO A O 1
ATOM 747 N N . SER A 1 105 ? 26.311 10.228 -28.045 1.00 51.16 105 SER A N 1
ATOM 748 C CA . SER A 1 105 ? 25.155 10.042 -27.171 1.00 51.16 105 SER A CA 1
ATOM 749 C C . SER A 1 105 ? 23.877 9.508 -27.822 1.00 51.16 105 SER A C 1
ATOM 751 O O . SER A 1 105 ? 22.912 9.364 -27.087 1.00 51.16 105 SER A O 1
ATOM 753 N N . THR A 1 106 ? 23.795 9.229 -29.133 1.00 58.94 106 THR A N 1
ATOM 754 C CA . THR A 1 106 ? 22.596 8.546 -29.667 1.00 58.94 106 THR A CA 1
ATOM 755 C C . THR A 1 106 ? 22.834 7.061 -29.478 1.00 58.94 106 THR A C 1
ATOM 757 O O . THR A 1 106 ? 23.627 6.490 -30.235 1.00 58.94 106 THR A O 1
ATOM 760 N N . PRO A 1 107 ? 22.242 6.423 -28.458 1.00 67.62 107 PRO A N 1
ATOM 761 C CA . PRO A 1 107 ? 22.421 5.000 -28.319 1.00 67.62 107 PRO A CA 1
ATOM 762 C C . PRO A 1 107 ? 21.790 4.341 -29.550 1.00 67.62 107 PRO A C 1
ATOM 764 O O . PRO A 1 107 ? 20.799 4.834 -30.095 1.00 67.62 107 PRO A O 1
ATOM 767 N N . PHE A 1 108 ? 22.387 3.249 -30.027 1.00 74.62 108 PHE A N 1
ATOM 768 C CA . PHE A 1 108 ? 21.960 2.628 -31.281 1.00 74.62 108 PHE A CA 1
ATOM 769 C C . PHE A 1 108 ? 20.463 2.291 -31.294 1.00 74.62 108 PHE A C 1
ATOM 771 O O . PHE A 1 108 ? 19.878 2.288 -32.365 1.00 74.62 108 PHE A O 1
ATOM 778 N N . PHE A 1 109 ? 19.825 2.106 -30.132 1.00 71.88 109 PHE A N 1
ATOM 779 C CA . PHE A 1 109 ? 18.382 1.878 -29.994 1.00 71.88 109 PHE A CA 1
ATOM 780 C C . PHE A 1 109 ? 17.505 2.963 -30.652 1.00 71.88 109 PHE A C 1
ATOM 782 O O . PHE A 1 109 ? 16.449 2.633 -31.187 1.00 71.88 109 PHE A O 1
ATOM 789 N N . ASP A 1 110 ? 17.954 4.222 -30.675 1.00 69.06 110 ASP A N 1
ATOM 790 C CA . ASP A 1 110 ? 17.162 5.366 -31.157 1.00 69.06 110 ASP A CA 1
ATOM 791 C C . ASP A 1 110 ? 17.320 5.637 -32.661 1.00 69.06 110 ASP A C 1
ATOM 793 O O . ASP A 1 110 ? 16.717 6.567 -33.205 1.00 69.06 110 ASP A O 1
ATOM 797 N N . LEU A 1 111 ? 18.162 4.863 -33.349 1.00 82.62 111 LEU A N 1
ATOM 798 C CA . LEU A 1 111 ? 18.355 5.019 -34.784 1.00 82.62 111 LEU A CA 1
ATOM 799 C C . LEU A 1 111 ? 17.137 4.464 -35.527 1.00 82.62 111 LEU A C 1
ATOM 801 O O . LEU A 1 111 ? 16.728 3.318 -35.322 1.00 82.62 111 LEU A O 1
ATOM 805 N N . ASP A 1 112 ? 16.578 5.262 -36.436 1.00 81.81 112 ASP A N 1
ATOM 806 C CA . ASP A 1 112 ? 15.605 4.754 -37.402 1.00 81.81 112 ASP A CA 1
ATOM 807 C C . ASP A 1 112 ? 16.275 3.747 -38.362 1.00 81.81 112 ASP A C 1
ATOM 809 O O . ASP A 1 112 ? 17.493 3.549 -38.333 1.00 81.81 112 ASP A O 1
ATOM 813 N N . ALA A 1 113 ? 15.503 3.054 -39.200 1.00 84.31 113 ALA A N 1
ATOM 814 C CA . ALA A 1 113 ? 16.062 2.034 -40.093 1.00 84.31 113 ALA A CA 1
ATOM 815 C C . ALA A 1 113 ? 17.115 2.591 -41.069 1.00 84.31 113 ALA A C 1
ATOM 817 O O . ALA A 1 113 ? 18.076 1.905 -41.430 1.00 84.31 113 ALA A O 1
ATOM 818 N N . LEU A 1 114 ? 16.966 3.859 -41.462 1.00 84.00 114 LEU A N 1
ATOM 819 C CA . LEU A 1 114 ? 17.895 4.553 -42.347 1.00 84.00 114 LEU A CA 1
ATOM 820 C C . LEU A 1 114 ? 19.224 4.828 -41.635 1.00 84.00 114 LEU A C 1
ATOM 822 O O . LEU A 1 114 ? 20.295 4.469 -42.123 1.00 84.00 114 LEU A O 1
ATOM 826 N N . ASP A 1 115 ? 19.147 5.426 -40.452 1.00 86.19 115 ASP A N 1
ATOM 827 C CA . ASP A 1 115 ? 20.292 5.746 -39.614 1.00 86.19 115 ASP A CA 1
ATOM 828 C C . ASP A 1 115 ? 20.986 4.454 -39.135 1.00 86.19 115 ASP A C 1
ATOM 830 O O . ASP A 1 115 ? 22.213 4.392 -39.060 1.00 86.19 115 ASP A O 1
ATOM 834 N N . THR A 1 116 ? 20.229 3.377 -38.911 1.00 89.25 116 THR A N 1
ATOM 835 C CA . THR A 1 116 ? 20.758 2.060 -38.523 1.00 89.25 116 THR 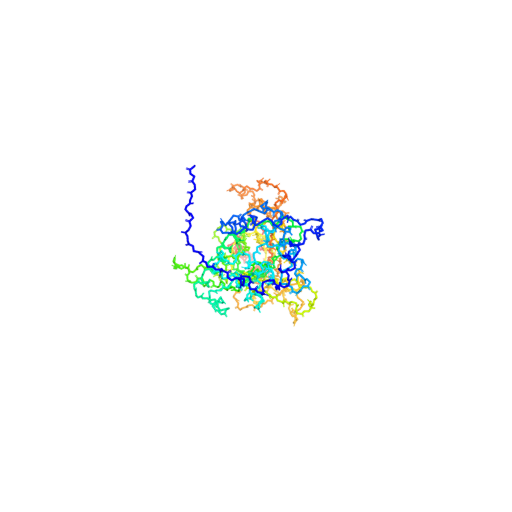A CA 1
ATOM 836 C C . THR A 1 116 ? 21.573 1.441 -39.638 1.00 89.25 116 THR A C 1
ATOM 838 O O . THR A 1 116 ? 22.734 1.100 -39.425 1.00 89.25 116 THR A O 1
ATOM 841 N N . ALA A 1 117 ? 21.024 1.328 -40.849 1.00 88.50 117 ALA A N 1
ATOM 842 C CA . ALA A 1 117 ? 21.786 0.765 -41.956 1.00 88.50 117 ALA A CA 1
ATOM 843 C C . ALA A 1 117 ? 22.975 1.666 -42.347 1.00 88.50 117 ALA A C 1
ATOM 845 O O . ALA A 1 117 ? 24.043 1.151 -42.677 1.00 88.50 117 ALA A O 1
ATOM 846 N N . ALA A 1 118 ? 22.870 2.992 -42.208 1.00 86.00 118 ALA A N 1
ATOM 847 C CA . ALA A 1 118 ? 24.026 3.881 -42.341 1.00 86.00 118 ALA A CA 1
ATOM 848 C C . ALA A 1 118 ? 25.087 3.624 -41.249 1.00 86.00 118 ALA A C 1
ATOM 850 O O . ALA A 1 118 ? 26.284 3.633 -41.543 1.00 86.00 118 ALA A O 1
ATOM 851 N N . GLY A 1 119 ? 24.666 3.321 -40.019 1.00 87.06 119 GLY A N 1
ATOM 852 C CA . GLY A 1 119 ? 25.534 2.849 -38.943 1.00 87.06 119 GLY A CA 1
ATOM 853 C C . GLY A 1 119 ? 26.243 1.552 -39.327 1.00 87.06 119 GLY A C 1
ATOM 854 O O . GLY A 1 119 ? 27.470 1.517 -39.364 1.00 87.06 119 GLY A O 1
ATOM 855 N N . ILE A 1 120 ? 25.497 0.516 -39.723 1.00 90.06 120 ILE A N 1
ATOM 856 C CA . ILE A 1 120 ? 26.047 -0.773 -40.179 1.00 90.06 120 ILE A CA 1
ATOM 857 C C . ILE A 1 120 ? 27.032 -0.596 -41.338 1.00 90.06 120 ILE A C 1
ATOM 859 O O . ILE A 1 120 ? 28.049 -1.281 -41.382 1.00 90.06 120 ILE A O 1
ATOM 863 N N . PHE A 1 121 ? 26.786 0.333 -42.260 1.00 87.12 121 PHE A N 1
ATOM 864 C CA . PHE A 1 121 ? 27.733 0.622 -43.335 1.00 87.12 121 PHE A CA 1
ATOM 865 C C . PHE A 1 121 ? 29.076 1.148 -42.805 1.00 87.12 121 PHE A C 1
ATOM 867 O O . PHE A 1 121 ? 30.133 0.738 -43.284 1.00 87.12 121 PHE A O 1
ATOM 874 N N . LEU A 1 122 ? 29.043 2.035 -41.808 1.00 84.38 122 LEU A N 1
ATOM 875 C CA . LEU A 1 122 ? 30.240 2.661 -41.250 1.00 84.38 122 LEU A CA 1
ATOM 876 C C . LEU A 1 122 ? 31.025 1.740 -40.317 1.00 84.38 122 LEU A C 1
ATOM 878 O O . LEU A 1 122 ? 32.253 1.728 -40.365 1.00 84.38 122 LEU A O 1
ATOM 882 N N . ILE A 1 123 ? 30.328 0.999 -39.454 1.00 85.44 123 ILE A N 1
ATOM 883 C CA . ILE A 1 123 ? 30.966 0.239 -38.371 1.00 85.44 123 ILE A CA 1
ATOM 884 C C . ILE A 1 123 ? 30.739 -1.266 -38.458 1.00 85.44 123 ILE A C 1
ATOM 886 O O . ILE A 1 123 ? 31.349 -1.990 -37.683 1.00 85.44 123 ILE A O 1
ATOM 890 N N . GLY A 1 124 ? 29.923 -1.773 -39.385 1.00 84.81 124 GLY A N 1
ATOM 891 C CA . GLY A 1 124 ? 29.520 -3.185 -39.437 1.00 84.81 124 GLY A CA 1
ATOM 892 C C . GLY A 1 124 ? 30.688 -4.169 -39.503 1.00 84.81 124 GLY A C 1
ATOM 893 O O . GLY A 1 124 ? 30.614 -5.251 -38.924 1.00 84.81 124 GLY A O 1
ATOM 894 N N . THR A 1 125 ? 31.818 -3.774 -40.092 1.00 85.31 125 THR A N 1
ATOM 895 C CA . THR A 1 125 ? 33.041 -4.590 -40.115 1.00 85.31 125 THR A CA 1
ATOM 896 C C . THR A 1 125 ? 33.623 -4.830 -38.718 1.00 85.31 125 THR A C 1
ATOM 898 O O . THR A 1 125 ? 34.118 -5.927 -38.450 1.00 85.31 125 THR A O 1
ATOM 901 N N . SER A 1 126 ? 33.485 -3.874 -37.794 1.00 83.19 126 SER A N 1
ATOM 902 C CA . SER A 1 126 ? 33.827 -4.037 -36.371 1.00 83.19 126 SER A CA 1
ATOM 903 C C . SER A 1 126 ? 32.942 -5.079 -35.676 1.00 83.19 126 SER A C 1
ATOM 905 O O . SER A 1 126 ? 33.369 -5.708 -34.712 1.00 83.19 126 SER A O 1
ATOM 907 N N . TYR A 1 127 ? 31.744 -5.319 -36.216 1.00 86.06 127 TYR A N 1
ATOM 908 C CA . TYR A 1 127 ? 30.774 -6.324 -35.770 1.00 86.06 127 TYR A CA 1
ATOM 909 C C . TYR A 1 127 ? 30.847 -7.611 -36.612 1.00 86.06 127 TYR A C 1
ATOM 911 O O . TYR A 1 127 ? 29.934 -8.428 -36.581 1.00 86.06 127 TYR A O 1
ATOM 919 N N . LYS A 1 128 ? 31.927 -7.814 -37.386 1.00 90.88 128 LYS A N 1
ATOM 920 C CA . LYS A 1 128 ? 32.108 -8.951 -38.313 1.00 90.88 128 LYS A CA 1
ATOM 921 C C . LYS A 1 128 ? 30.992 -9.091 -39.364 1.00 90.88 128 LYS A C 1
ATOM 923 O O . LYS A 1 128 ? 30.823 -10.177 -39.914 1.00 90.88 128 LYS A O 1
ATOM 928 N N . LEU A 1 129 ? 30.257 -8.021 -39.661 1.00 91.31 129 LEU A N 1
ATOM 929 C CA . LEU A 1 129 ? 29.321 -7.972 -40.781 1.00 91.31 129 LEU A CA 1
ATOM 930 C C . LEU A 1 129 ? 30.069 -7.592 -42.071 1.00 91.31 129 LEU A C 1
ATOM 932 O O . LEU A 1 129 ? 31.007 -6.786 -42.024 1.00 91.31 129 LEU A O 1
ATOM 936 N N . PRO A 1 130 ? 29.679 -8.147 -43.231 1.00 91.12 130 PRO A N 1
ATOM 937 C CA . PRO A 1 130 ? 30.253 -7.741 -44.506 1.00 91.12 130 PRO A CA 1
ATOM 938 C C . PRO A 1 130 ? 29.834 -6.302 -44.859 1.00 91.12 130 PRO A C 1
ATOM 940 O O . PRO A 1 130 ? 28.821 -5.791 -44.384 1.00 91.12 130 PRO A O 1
ATOM 943 N N . ILE A 1 131 ? 30.623 -5.622 -45.698 1.00 86.44 131 ILE A N 1
ATOM 944 C CA . ILE A 1 131 ? 30.426 -4.193 -46.018 1.00 86.44 131 ILE A CA 1
ATOM 945 C C . ILE A 1 131 ? 29.092 -3.892 -46.720 1.00 86.44 131 ILE A C 1
ATOM 947 O O . ILE A 1 131 ? 28.655 -2.748 -46.759 1.00 86.44 131 ILE A O 1
ATOM 951 N N . ASP A 1 132 ? 28.442 -4.899 -47.296 1.00 87.62 132 ASP A N 1
ATOM 952 C CA . ASP A 1 132 ? 27.133 -4.820 -47.941 1.00 87.62 132 ASP A CA 1
ATOM 953 C C . ASP A 1 132 ? 25.964 -5.170 -47.003 1.00 87.62 132 ASP A C 1
ATOM 955 O O . ASP A 1 132 ? 24.809 -5.044 -47.408 1.00 87.62 132 ASP A O 1
ATOM 959 N N . ALA A 1 133 ? 26.229 -5.520 -45.736 1.00 90.00 133 ALA A N 1
ATOM 960 C CA . ALA A 1 133 ? 25.206 -5.891 -44.756 1.00 90.00 133 ALA A CA 1
ATOM 961 C C . ALA A 1 133 ? 24.115 -4.828 -44.579 1.00 90.00 133 ALA A C 1
ATOM 963 O O . ALA A 1 133 ? 22.944 -5.170 -44.427 1.00 90.00 133 ALA A O 1
ATOM 964 N N . TRP A 1 134 ? 24.470 -3.543 -44.665 1.00 91.06 134 TRP A N 1
ATOM 965 C CA . TRP A 1 134 ? 23.519 -2.432 -44.560 1.00 91.06 134 TRP A CA 1
ATOM 966 C C . TRP A 1 134 ? 22.355 -2.531 -45.556 1.00 91.06 134 TRP A C 1
ATOM 968 O O . TRP A 1 134 ? 21.266 -2.054 -45.258 1.00 91.06 134 TRP A O 1
ATOM 978 N N . GLN A 1 135 ? 22.548 -3.173 -46.716 1.00 88.31 135 GLN A N 1
ATOM 979 C CA . GLN A 1 135 ? 21.481 -3.365 -47.701 1.00 88.31 135 GLN A CA 1
ATOM 980 C C . GLN A 1 135 ? 20.388 -4.283 -47.161 1.00 88.31 135 GLN A C 1
ATOM 982 O O . GLN A 1 135 ? 19.210 -4.011 -47.374 1.00 88.31 135 GLN A O 1
ATOM 987 N N . GLY A 1 136 ? 20.778 -5.342 -46.444 1.00 89.25 136 GLY A N 1
ATOM 988 C CA . GLY A 1 136 ? 19.848 -6.244 -45.769 1.00 89.25 136 GLY A CA 1
ATOM 989 C C . GLY A 1 136 ? 19.081 -5.526 -44.662 1.00 89.25 136 GLY A C 1
ATOM 990 O O . GLY A 1 136 ? 17.861 -5.628 -44.609 1.00 89.25 136 GLY A O 1
ATOM 991 N N . PHE A 1 137 ? 19.781 -4.726 -43.851 1.00 92.12 137 PHE A N 1
ATOM 992 C CA . PHE A 1 137 ? 19.172 -3.918 -42.788 1.00 92.12 137 PHE A CA 1
ATOM 993 C C . PHE A 1 137 ? 18.177 -2.891 -43.331 1.00 92.12 137 PHE A C 1
ATOM 995 O O . PHE A 1 137 ? 17.061 -2.796 -42.831 1.00 92.12 137 PHE A O 1
ATOM 1002 N N . TYR A 1 138 ? 18.543 -2.174 -44.395 1.00 88.56 138 TYR A N 1
ATOM 1003 C CA . TYR A 1 138 ? 17.654 -1.201 -45.018 1.00 88.56 138 TYR A CA 1
ATOM 1004 C C . TYR A 1 138 ? 16.453 -1.859 -45.701 1.00 88.56 138 TYR A C 1
ATOM 1006 O O . TYR A 1 138 ? 15.324 -1.410 -45.536 1.00 88.56 138 TYR A O 1
ATOM 1014 N N . ALA A 1 139 ? 16.677 -2.937 -46.459 1.00 86.81 139 ALA A N 1
ATOM 1015 C CA . ALA A 1 139 ? 15.604 -3.635 -47.164 1.00 86.81 139 ALA A CA 1
ATOM 1016 C C . ALA A 1 139 ? 14.595 -4.289 -46.208 1.00 86.81 139 ALA A C 1
ATOM 1018 O O . ALA A 1 139 ? 13.423 -4.415 -46.560 1.00 86.81 139 ALA A O 1
ATOM 1019 N N . ALA A 1 140 ? 15.050 -4.702 -45.023 1.00 90.00 140 ALA A N 1
ATOM 1020 C CA . ALA A 1 140 ? 14.214 -5.262 -43.968 1.00 90.00 140 ALA A CA 1
ATOM 1021 C C . ALA A 1 140 ? 13.651 -4.203 -42.998 1.00 90.00 140 ALA A C 1
ATOM 1023 O O . ALA A 1 140 ? 12.972 -4.584 -42.049 1.00 90.00 140 ALA A O 1
ATOM 1024 N N . ASP A 1 141 ? 13.904 -2.910 -43.244 1.00 87.19 141 ASP A N 1
ATOM 1025 C CA . ASP A 1 141 ? 13.462 -1.783 -42.408 1.00 87.19 141 ASP A CA 1
ATOM 1026 C C . ASP A 1 141 ? 13.857 -1.949 -40.926 1.00 87.19 141 ASP A C 1
ATOM 1028 O O . ASP A 1 141 ? 13.070 -1.701 -40.016 1.00 87.19 141 ASP A O 1
ATOM 1032 N N . ILE A 1 142 ? 15.088 -2.426 -40.688 1.00 88.31 142 ILE A N 1
ATOM 1033 C CA . ILE A 1 142 ? 15.597 -2.745 -39.349 1.00 88.31 142 ILE A CA 1
ATOM 1034 C C . ILE A 1 142 ? 16.120 -1.476 -38.683 1.00 88.31 142 ILE A C 1
ATOM 1036 O O . ILE A 1 142 ? 17.212 -1.000 -39.002 1.00 88.31 142 ILE A O 1
ATOM 1040 N N . ALA A 1 143 ? 15.349 -0.958 -37.733 1.00 87.25 143 ALA A N 1
ATOM 1041 C CA . ALA A 1 143 ? 15.746 0.104 -36.819 1.00 87.25 143 ALA A CA 1
ATOM 1042 C C . ALA A 1 143 ? 16.750 -0.395 -35.770 1.00 87.25 143 ALA A C 1
ATOM 1044 O O . ALA A 1 143 ? 16.956 -1.595 -35.567 1.00 87.25 143 ALA A O 1
ATOM 1045 N N . GLY A 1 144 ? 17.388 0.529 -35.064 1.00 85.50 144 GLY A N 1
ATOM 1046 C CA . GLY A 1 144 ? 18.549 0.190 -34.259 1.00 85.50 144 GLY A CA 1
ATOM 1047 C C . GLY A 1 144 ? 18.194 -0.597 -32.998 1.00 85.50 144 GLY A C 1
ATOM 1048 O O . GLY A 1 144 ? 18.950 -1.484 -32.604 1.00 85.50 144 GLY A O 1
ATOM 1049 N N . TRP A 1 145 ? 16.993 -0.396 -32.440 1.00 76.88 145 TRP A N 1
ATOM 1050 C CA . TRP A 1 145 ? 16.433 -1.246 -31.379 1.00 76.88 145 TRP A CA 1
ATOM 1051 C C . TRP A 1 145 ? 16.128 -2.680 -31.849 1.00 76.88 145 TRP A C 1
ATOM 1053 O O . TRP A 1 145 ? 16.219 -3.625 -31.062 1.00 76.88 145 TRP A O 1
ATOM 1063 N N . GLN A 1 146 ? 15.798 -2.873 -33.130 1.00 84.00 146 GLN A N 1
ATOM 1064 C CA . GLN A 1 146 ? 15.647 -4.213 -33.703 1.00 84.00 146 GLN A CA 1
ATOM 1065 C C . GLN A 1 146 ? 17.023 -4.844 -33.866 1.00 84.00 146 GLN A C 1
ATOM 1067 O O . GLN A 1 146 ? 17.234 -5.964 -33.422 1.00 84.00 146 GLN A O 1
ATOM 1072 N N . TRP A 1 147 ? 17.991 -4.108 -34.416 1.00 90.56 147 TRP A N 1
ATOM 1073 C CA . TRP A 1 147 ? 19.345 -4.614 -34.633 1.00 90.56 147 TRP A CA 1
ATOM 1074 C C . TRP A 1 147 ? 19.997 -5.171 -33.357 1.00 90.56 147 TRP A C 1
ATOM 1076 O O . TRP A 1 147 ? 20.481 -6.303 -33.340 1.00 90.56 147 TRP A O 1
ATOM 1086 N N . VAL A 1 148 ? 19.982 -4.400 -32.273 1.00 84.31 148 VAL A N 1
ATOM 1087 C CA . VAL A 1 148 ? 20.573 -4.795 -30.980 1.00 84.31 148 VAL A CA 1
ATOM 1088 C C . VAL A 1 148 ? 19.844 -5.950 -30.284 1.00 84.31 148 VAL A C 1
ATOM 1090 O O . VAL A 1 148 ? 20.439 -6.624 -29.442 1.00 84.31 148 VAL A O 1
ATOM 1093 N N . SER A 1 149 ? 18.583 -6.205 -30.644 1.00 79.25 149 SER A N 1
ATOM 1094 C CA . SER A 1 149 ? 17.782 -7.316 -30.116 1.00 79.25 149 SER A CA 1
ATOM 1095 C C . SER A 1 149 ? 17.791 -8.563 -31.002 1.00 79.25 149 SER A C 1
ATOM 1097 O O . SER A 1 149 ? 17.329 -9.618 -30.563 1.00 79.25 149 SER A O 1
ATOM 1099 N N . MET A 1 150 ? 18.359 -8.482 -32.210 1.00 89.75 150 MET A N 1
ATOM 1100 C CA . MET A 1 150 ? 18.473 -9.619 -33.120 1.00 89.75 150 MET A CA 1
ATOM 1101 C C . MET A 1 150 ? 19.293 -10.752 -32.501 1.00 89.75 150 MET A C 1
ATOM 1103 O O . MET A 1 150 ? 20.430 -10.571 -32.064 1.00 89.75 150 MET A O 1
ATOM 1107 N N . LEU A 1 151 ? 18.744 -11.960 -32.546 1.00 90.56 151 LEU A N 1
ATOM 1108 C CA . LEU A 1 151 ? 19.439 -13.202 -32.243 1.00 90.56 151 LEU A CA 1
ATOM 1109 C C . LEU A 1 151 ? 20.280 -13.641 -33.451 1.00 90.56 151 LEU A C 1
ATOM 1111 O O . LEU A 1 151 ? 19.965 -13.277 -34.583 1.00 90.56 151 LEU A O 1
ATOM 1115 N N . PRO A 1 152 ? 21.292 -14.516 -33.275 1.00 94.81 152 PRO A N 1
ATOM 1116 C CA . PRO A 1 152 ? 22.081 -15.040 -34.396 1.00 94.81 152 PRO A CA 1
ATOM 1117 C C . PRO A 1 152 ? 21.228 -15.608 -35.542 1.00 94.81 152 PRO A C 1
ATOM 1119 O O . PRO A 1 152 ? 21.581 -15.478 -36.709 1.00 94.81 152 PRO A O 1
ATOM 1122 N N . LYS A 1 153 ? 20.068 -16.192 -35.224 1.00 91.12 153 LYS A N 1
ATOM 1123 C CA . LYS A 1 153 ? 19.139 -16.702 -36.233 1.00 91.12 153 LYS A CA 1
ATOM 1124 C C . LYS A 1 153 ? 18.561 -15.595 -37.123 1.00 91.12 153 LYS A C 1
ATOM 1126 O O . LYS A 1 153 ? 18.427 -15.820 -38.317 1.00 91.12 153 LYS A O 1
ATOM 1131 N N . ASP A 1 154 ? 18.276 -14.416 -36.579 1.00 91.88 154 ASP A N 1
ATOM 1132 C CA . ASP A 1 154 ? 17.710 -13.305 -37.350 1.00 91.88 154 ASP A CA 1
ATOM 1133 C C . ASP A 1 154 ? 18.723 -12.797 -38.388 1.00 91.88 154 ASP A C 1
ATOM 1135 O O . ASP A 1 154 ? 18.364 -12.480 -39.518 1.00 91.88 154 ASP A O 1
ATOM 1139 N N . TYR A 1 155 ? 20.017 -12.816 -38.052 1.00 95.50 155 TYR A N 1
ATOM 1140 C CA . TYR A 1 155 ? 21.087 -12.547 -39.014 1.00 95.50 155 TYR A CA 1
ATOM 1141 C C . TYR A 1 155 ? 21.200 -13.654 -40.080 1.00 95.50 155 TYR A C 1
ATOM 1143 O O . TYR A 1 155 ? 21.373 -13.359 -41.262 1.00 95.50 155 TYR A O 1
ATOM 1151 N N . GLU A 1 156 ? 21.081 -14.929 -39.697 1.00 94.50 156 GLU A N 1
ATOM 1152 C CA . GLU A 1 156 ? 21.044 -16.037 -40.668 1.00 94.50 156 GLU A CA 1
ATOM 1153 C C . GLU A 1 156 ? 19.842 -15.909 -41.626 1.00 94.50 156 GLU A C 1
ATOM 1155 O O . GLU A 1 156 ? 19.986 -16.142 -42.828 1.00 94.50 156 GLU A O 1
ATOM 1160 N N . ASP A 1 157 ? 18.684 -15.469 -41.122 1.00 93.94 157 ASP A N 1
ATOM 1161 C CA . ASP A 1 157 ? 17.466 -15.233 -41.905 1.00 93.94 157 ASP A CA 1
ATOM 1162 C C . ASP A 1 157 ? 17.614 -14.027 -42.864 1.00 93.94 157 ASP A C 1
ATOM 1164 O O . ASP A 1 157 ? 17.021 -14.026 -43.946 1.00 93.94 157 ASP A O 1
ATOM 1168 N N . LEU A 1 158 ? 18.482 -13.055 -42.543 1.00 94.31 158 LEU A N 1
ATOM 1169 C CA . LEU A 1 158 ? 18.926 -11.992 -43.464 1.00 94.31 158 LEU A CA 1
ATOM 1170 C C . LEU A 1 158 ? 19.971 -12.458 -44.495 1.00 94.31 158 LEU A C 1
ATOM 1172 O O . LEU A 1 158 ? 20.372 -11.680 -45.362 1.00 94.31 158 LEU A O 1
ATOM 1176 N N . GLY A 1 159 ? 20.398 -13.722 -44.438 1.00 95.69 159 GLY A N 1
ATOM 1177 C CA . GLY A 1 159 ? 21.339 -14.325 -45.381 1.00 95.69 159 GLY A CA 1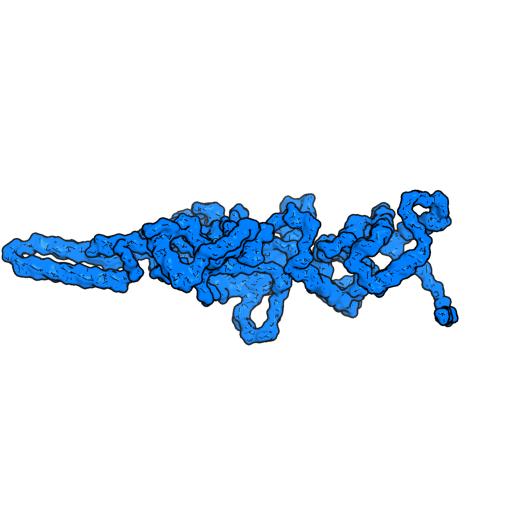
ATOM 1178 C C . GLY A 1 159 ? 22.806 -14.267 -44.956 1.00 95.69 159 GLY A C 1
ATOM 1179 O O . GLY A 1 159 ? 23.671 -14.639 -45.753 1.00 95.69 159 GLY A O 1
ATOM 1180 N N . PHE A 1 160 ? 23.107 -13.843 -43.725 1.00 95.19 160 PHE A N 1
ATOM 1181 C CA . PHE A 1 160 ? 24.472 -13.861 -43.201 1.00 95.19 160 PHE A CA 1
ATOM 1182 C C . PHE A 1 160 ? 24.918 -15.283 -42.854 1.00 95.19 160 PHE A C 1
ATOM 1184 O O . PHE A 1 160 ? 24.127 -16.155 -42.485 1.00 95.19 160 PHE A O 1
ATOM 1191 N N . THR A 1 161 ? 26.220 -15.548 -42.957 1.00 96.25 161 THR A N 1
ATOM 1192 C CA . THR A 1 161 ? 26.766 -16.828 -42.506 1.00 96.25 161 THR A CA 1
ATOM 1193 C C . THR A 1 161 ? 26.686 -16.930 -40.987 1.00 96.25 161 THR A C 1
ATOM 1195 O O . THR A 1 161 ? 26.757 -15.937 -40.266 1.00 96.25 161 THR A O 1
ATOM 1198 N N . LYS A 1 162 ? 26.648 -18.158 -40.465 1.00 93.31 162 LYS A N 1
ATOM 1199 C CA . LYS A 1 162 ? 26.648 -18.403 -39.018 1.00 93.31 162 LYS A CA 1
ATOM 1200 C C . LYS A 1 162 ? 27.803 -17.701 -38.283 1.00 93.31 162 LYS A C 1
ATOM 1202 O O . LYS A 1 162 ? 27.634 -17.246 -37.162 1.00 93.31 162 LYS A O 1
ATOM 1207 N N . GLY A 1 163 ? 28.986 -17.600 -38.895 1.00 92.12 163 GLY A N 1
ATOM 1208 C CA . GLY A 1 163 ? 30.126 -16.906 -38.283 1.00 92.12 163 GLY A CA 1
ATOM 1209 C C . GLY A 1 163 ? 29.913 -15.394 -38.153 1.00 92.12 163 GLY A C 1
ATOM 1210 O O . GLY A 1 163 ? 30.227 -14.823 -37.111 1.00 92.12 163 GLY A O 1
ATOM 1211 N N . GLU A 1 164 ? 29.352 -14.771 -39.190 1.00 93.38 164 GLU A N 1
ATOM 1212 C CA . GLU A 1 164 ? 29.008 -13.342 -39.211 1.00 93.38 164 GLU A CA 1
ATOM 1213 C C . GLU A 1 164 ? 27.858 -13.051 -38.244 1.00 93.38 164 GLU A C 1
ATOM 1215 O O . GLU A 1 164 ? 27.954 -12.125 -37.449 1.00 93.38 164 GLU A O 1
ATOM 1220 N N . ALA A 1 165 ? 26.831 -13.904 -38.224 1.00 93.50 165 ALA A N 1
ATOM 1221 C CA . ALA A 1 165 ? 25.684 -13.796 -37.327 1.00 93.50 165 ALA A CA 1
ATOM 1222 C C . ALA A 1 165 ? 26.075 -13.781 -35.840 1.00 93.50 165 ALA A C 1
ATOM 1224 O O . ALA A 1 165 ? 25.647 -12.909 -35.087 1.00 93.50 165 ALA A O 1
ATOM 1225 N N . TYR A 1 166 ? 26.923 -14.721 -35.406 1.00 90.94 166 TYR A N 1
ATOM 1226 C CA . TYR A 1 166 ? 27.419 -14.736 -34.024 1.00 90.94 166 TYR A CA 1
ATOM 1227 C C . TYR A 1 166 ? 28.345 -13.552 -33.731 1.00 90.94 166 TYR A C 1
ATOM 1229 O O . TYR A 1 166 ? 28.297 -13.003 -32.636 1.00 90.94 166 TYR A O 1
ATOM 1237 N N . GLY A 1 167 ? 29.165 -13.139 -34.701 1.00 89.81 167 GLY A N 1
ATOM 1238 C CA . GLY A 1 167 ? 30.018 -11.961 -34.568 1.00 89.81 167 GLY A CA 1
ATOM 1239 C C . GLY A 1 167 ? 29.240 -10.664 -34.373 1.00 89.81 167 GLY A C 1
ATOM 1240 O O . GLY A 1 167 ? 29.584 -9.872 -33.497 1.00 89.81 167 GLY A O 1
ATOM 1241 N N . ALA A 1 168 ? 28.178 -10.490 -35.158 1.00 90.75 168 ALA A N 1
ATOM 1242 C CA . ALA A 1 168 ? 27.305 -9.331 -35.100 1.00 90.75 168 ALA A CA 1
ATOM 1243 C C . ALA A 1 168 ? 26.524 -9.294 -33.791 1.00 90.75 168 ALA A C 1
ATOM 1245 O O . ALA A 1 168 ? 26.486 -8.256 -33.137 1.00 90.75 168 ALA A O 1
ATOM 1246 N N . TYR A 1 169 ? 25.994 -10.446 -33.370 1.00 89.88 169 TYR A N 1
ATOM 1247 C CA . TYR A 1 169 ? 25.340 -10.600 -32.077 1.00 89.88 169 TYR A CA 1
ATOM 1248 C C . TYR A 1 169 ? 26.275 -10.252 -30.909 1.00 89.88 169 TYR A C 1
ATOM 1250 O O . TYR A 1 169 ? 25.911 -9.438 -30.070 1.00 89.88 169 TYR A O 1
ATOM 1258 N N . GLU A 1 170 ? 27.494 -10.804 -30.867 1.00 88.00 170 GLU A N 1
ATOM 1259 C CA . GLU A 1 170 ? 28.475 -10.499 -29.812 1.00 88.00 170 GLU A CA 1
ATOM 1260 C C . GLU A 1 170 ? 28.843 -9.010 -29.777 1.00 88.00 170 GLU A C 1
ATOM 1262 O O . GLU A 1 170 ? 28.915 -8.418 -28.703 1.00 88.00 170 GLU A O 1
ATOM 1267 N N . GLY A 1 171 ? 29.062 -8.390 -30.941 1.00 86.44 171 GLY A N 1
ATOM 1268 C CA . GLY A 1 171 ? 29.376 -6.964 -31.006 1.00 86.44 171 GLY A CA 1
ATOM 1269 C C . GLY A 1 171 ? 28.196 -6.089 -30.572 1.00 86.44 171 GLY A C 1
ATOM 1270 O O . GLY A 1 171 ? 28.383 -5.126 -29.825 1.00 86.44 171 GLY A O 1
ATOM 1271 N N . ALA A 1 172 ? 26.978 -6.435 -31.002 1.00 84.69 172 ALA A N 1
ATOM 1272 C CA . ALA A 1 172 ? 25.760 -5.734 -30.615 1.00 84.69 172 ALA A CA 1
ATOM 1273 C C . ALA A 1 172 ? 25.522 -5.853 -29.104 1.00 84.69 172 ALA A C 1
ATOM 1275 O O . ALA A 1 172 ? 25.300 -4.838 -28.455 1.00 84.69 172 ALA A O 1
ATOM 1276 N N . GLN A 1 173 ? 25.681 -7.044 -28.518 1.00 80.38 173 GLN A N 1
ATOM 1277 C CA . GLN A 1 173 ? 25.599 -7.246 -27.066 1.00 80.38 173 GLN A CA 1
ATOM 1278 C C . GLN A 1 173 ? 26.677 -6.466 -26.312 1.00 80.38 173 GLN A C 1
ATOM 1280 O O . GLN A 1 173 ? 26.351 -5.760 -25.373 1.00 80.38 173 GLN A O 1
ATOM 1285 N N . GLY A 1 174 ? 27.930 -6.465 -26.778 1.00 81.25 174 GLY A N 1
ATOM 1286 C CA . GLY A 1 174 ? 28.978 -5.633 -26.173 1.00 81.25 174 GLY A CA 1
ATOM 1287 C C . GLY A 1 174 ? 28.679 -4.128 -26.243 1.00 81.25 174 GLY A C 1
ATOM 1288 O O . GLY A 1 174 ? 29.151 -3.358 -25.410 1.00 81.25 174 GLY A O 1
ATOM 1289 N N . THR A 1 175 ? 27.865 -3.704 -27.213 1.00 75.69 175 THR A N 1
ATOM 1290 C CA . THR A 1 175 ? 27.321 -2.344 -27.276 1.00 75.69 175 THR A CA 1
ATOM 1291 C C . THR A 1 175 ? 26.202 -2.183 -26.240 1.00 75.69 175 THR A C 1
ATOM 1293 O O . THR A 1 175 ? 26.259 -1.264 -25.436 1.00 75.69 175 THR A O 1
ATOM 1296 N N . VAL A 1 176 ? 25.234 -3.097 -26.163 1.00 71.00 176 VAL A N 1
ATOM 1297 C CA . VAL A 1 176 ? 24.189 -3.067 -25.122 1.00 71.00 176 VAL A CA 1
ATOM 1298 C C . VAL A 1 176 ? 24.792 -3.032 -23.716 1.00 71.00 176 VAL A C 1
ATOM 1300 O O . VAL A 1 176 ? 24.387 -2.196 -22.925 1.00 71.00 176 VAL A O 1
ATOM 1303 N N . ASP A 1 177 ? 25.803 -3.844 -23.424 1.00 69.19 177 ASP A N 1
ATOM 1304 C CA . ASP A 1 177 ? 26.466 -3.878 -22.117 1.00 69.19 177 ASP A CA 1
ATOM 1305 C C . ASP A 1 177 ? 27.175 -2.552 -21.802 1.00 69.19 177 ASP A C 1
ATOM 1307 O O . ASP A 1 177 ? 27.104 -2.053 -20.684 1.00 69.19 177 ASP A O 1
ATOM 1311 N N . LYS A 1 178 ? 27.830 -1.943 -22.801 1.00 70.44 178 LYS A N 1
ATOM 1312 C CA . LYS A 1 178 ? 28.531 -0.658 -22.644 1.00 70.44 178 LYS A CA 1
ATOM 1313 C C . LYS A 1 178 ? 27.573 0.527 -22.487 1.00 70.44 178 LYS A C 1
ATOM 1315 O O . LYS A 1 178 ? 27.917 1.498 -21.825 1.00 70.44 178 LYS A O 1
ATOM 1320 N N . TYR A 1 179 ? 26.414 0.482 -23.140 1.00 62.16 179 TYR A N 1
ATOM 1321 C CA . TYR A 1 179 ? 25.459 1.597 -23.201 1.00 62.16 179 TYR A CA 1
ATOM 1322 C C . TYR A 1 179 ? 24.199 1.374 -22.344 1.00 62.16 179 TYR A C 1
ATOM 1324 O O . TYR A 1 179 ? 23.353 2.261 -22.262 1.00 62.16 179 TYR A O 1
ATOM 1332 N N . GLY A 1 180 ? 24.057 0.203 -21.724 1.00 52.53 180 GLY A N 1
ATOM 1333 C CA . GLY A 1 180 ? 22.904 -0.209 -20.924 1.00 52.53 180 GLY A CA 1
ATOM 1334 C C . GLY A 1 180 ? 23.042 0.068 -19.428 1.00 52.53 180 GLY A C 1
ATOM 1335 O O . GLY A 1 180 ? 22.052 -0.067 -18.713 1.00 52.53 180 GLY A O 1
ATOM 1336 N N . GLU A 1 181 ? 24.220 0.478 -18.939 1.00 51.72 181 GLU A N 1
ATOM 1337 C CA . GLU A 1 181 ? 24.383 0.865 -17.534 1.00 51.72 181 GLU A CA 1
ATOM 1338 C C . GLU A 1 181 ? 23.589 2.158 -17.228 1.00 51.72 181 GLU A C 1
ATOM 1340 O O . GLU A 1 181 ? 23.840 3.210 -17.832 1.00 51.72 181 GLU A O 1
ATOM 1345 N N . PRO A 1 182 ? 22.614 2.121 -16.297 1.00 43.72 182 PRO A N 1
ATOM 1346 C CA . PRO A 1 182 ? 21.843 3.300 -15.934 1.00 43.72 182 PRO A CA 1
ATOM 1347 C C . PRO A 1 182 ? 22.734 4.305 -15.192 1.00 43.72 182 PRO A C 1
ATOM 1349 O O . PRO A 1 182 ? 23.148 4.059 -14.063 1.00 43.72 182 PRO A O 1
ATOM 1352 N N . GLY A 1 183 ? 23.010 5.453 -15.822 1.00 47.88 183 GLY A N 1
ATOM 1353 C CA . GLY A 1 183 ? 23.649 6.608 -15.174 1.00 47.88 183 GLY A CA 1
ATOM 1354 C C . GLY A 1 183 ? 24.789 7.280 -15.946 1.00 47.88 183 GLY A C 1
ATOM 1355 O O . GLY A 1 183 ? 25.105 8.426 -15.639 1.00 47.88 183 GLY A O 1
ATOM 1356 N N . GLU A 1 184 ? 25.383 6.641 -16.961 1.00 45.66 184 GLU A N 1
ATOM 1357 C CA . GLU A 1 184 ? 26.484 7.264 -17.728 1.00 45.66 184 GLU A CA 1
ATOM 1358 C C . GLU A 1 184 ? 26.025 8.111 -18.926 1.00 45.66 184 GLU A C 1
ATOM 1360 O O . GLU A 1 184 ? 26.765 8.982 -19.382 1.00 45.66 184 GLU A O 1
ATOM 1365 N N . TYR A 1 185 ? 24.787 7.934 -19.396 1.00 50.59 185 TYR A N 1
ATOM 1366 C CA . TYR A 1 185 ? 24.222 8.697 -20.516 1.00 50.59 185 TYR A CA 1
ATOM 1367 C C . TYR A 1 185 ? 23.103 9.637 -20.069 1.00 50.59 185 TYR A C 1
ATOM 1369 O O . TYR A 1 185 ? 21.946 9.492 -20.456 1.00 50.59 185 TYR A O 1
ATOM 1377 N N . ALA A 1 186 ? 23.460 10.652 -19.284 1.00 41.56 186 ALA A N 1
ATOM 1378 C CA . ALA A 1 186 ? 22.669 11.877 -19.252 1.00 41.56 186 ALA A CA 1
ATOM 1379 C C . ALA A 1 186 ? 22.898 12.601 -20.587 1.00 41.56 186 ALA A C 1
ATOM 1381 O O . ALA A 1 186 ? 23.982 13.134 -20.835 1.00 41.56 186 ALA A O 1
ATOM 1382 N N . TRP A 1 187 ? 21.913 12.569 -21.489 1.00 43.94 187 TRP A N 1
ATOM 1383 C CA . TRP A 1 187 ? 21.944 13.387 -22.700 1.00 43.94 187 TRP A CA 1
ATOM 1384 C C . TRP A 1 187 ? 22.100 14.858 -22.294 1.00 43.94 187 TRP A C 1
ATOM 1386 O O . TRP A 1 187 ? 21.186 15.402 -21.671 1.00 43.94 187 TRP A O 1
ATOM 1396 N N . PRO A 1 188 ? 23.180 15.559 -22.680 1.00 39.16 188 PRO A N 1
ATOM 1397 C CA . PRO A 1 188 ? 23.293 16.981 -22.398 1.00 39.16 188 PRO A CA 1
ATOM 1398 C C . PRO A 1 188 ? 22.240 17.727 -23.234 1.00 39.16 188 PRO A C 1
ATOM 1400 O O . PRO A 1 188 ? 22.449 17.987 -24.419 1.00 39.16 188 PRO A O 1
ATOM 1403 N N . GLY A 1 189 ? 21.089 18.037 -22.630 1.00 40.84 189 GLY A N 1
ATOM 1404 C CA . GLY A 1 189 ? 20.016 18.836 -23.234 1.00 40.84 189 GLY A CA 1
ATOM 1405 C C . GLY A 1 189 ? 18.683 18.129 -23.510 1.00 40.84 189 GLY A C 1
ATOM 1406 O O . GLY A 1 189 ? 17.805 18.766 -24.089 1.00 40.84 189 GLY A O 1
ATOM 1407 N N . LEU A 1 190 ? 18.499 16.862 -23.113 1.00 44.00 190 LEU A N 1
ATOM 1408 C CA . LEU A 1 190 ? 17.184 16.191 -23.169 1.00 44.00 190 LEU A CA 1
ATOM 1409 C C . LEU A 1 190 ? 16.455 16.176 -21.813 1.00 44.00 190 LEU A C 1
ATOM 1411 O O . LEU A 1 190 ? 15.230 16.054 -21.795 1.00 44.00 190 LEU A O 1
ATOM 1415 N N . ASP A 1 191 ? 17.180 16.450 -20.723 1.00 43.44 191 ASP A N 1
ATOM 1416 C CA . ASP A 1 191 ? 16.632 16.695 -19.377 1.00 43.44 191 ASP A CA 1
ATOM 1417 C C . ASP A 1 191 ? 15.614 17.855 -19.346 1.00 43.44 191 ASP A C 1
ATOM 1419 O O . ASP A 1 191 ? 14.743 17.905 -18.484 1.00 43.44 191 ASP A O 1
ATOM 1423 N N . ASP A 1 192 ? 15.675 18.772 -20.321 1.00 42.75 192 ASP A N 1
ATOM 1424 C CA . ASP A 1 192 ? 14.728 19.890 -20.444 1.00 42.75 192 ASP A CA 1
ATOM 1425 C C . ASP A 1 192 ? 13.436 19.523 -21.211 1.00 42.75 192 ASP A C 1
ATOM 1427 O O . ASP A 1 192 ? 12.480 20.303 -21.209 1.00 42.75 192 ASP A O 1
ATOM 1431 N N . ILE A 1 193 ? 13.385 18.372 -21.900 1.00 49.53 193 ILE A N 1
ATOM 1432 C CA . ILE A 1 193 ? 12.251 17.982 -22.769 1.00 49.53 193 ILE A CA 1
ATOM 1433 C C . ILE A 1 193 ? 11.491 16.771 -22.217 1.00 49.53 193 ILE A C 1
ATOM 1435 O O . ILE A 1 193 ? 10.272 16.685 -22.389 1.00 49.53 193 ILE A O 1
ATOM 1439 N N . LEU A 1 194 ? 12.174 15.848 -21.542 1.00 60.91 194 LEU A N 1
ATOM 1440 C CA . LEU A 1 194 ? 11.542 14.708 -20.888 1.00 60.91 194 LEU A CA 1
ATOM 1441 C C . LEU A 1 194 ? 11.359 15.048 -19.411 1.00 60.91 194 LEU A C 1
ATOM 1443 O O . LEU A 1 194 ? 12.315 15.089 -18.648 1.00 60.91 194 LEU A O 1
ATOM 1447 N N . GLY A 1 195 ? 10.116 15.335 -19.019 1.00 74.88 195 GLY A N 1
ATOM 1448 C CA . GLY A 1 195 ? 9.758 15.429 -17.605 1.00 74.88 195 GLY A CA 1
ATOM 1449 C C . GLY A 1 195 ? 10.055 14.123 -16.847 1.00 74.88 195 GLY A C 1
ATOM 1450 O O . GLY A 1 195 ? 10.455 13.133 -17.463 1.00 74.88 195 GLY A O 1
ATOM 1451 N N . PRO A 1 196 ? 9.829 14.093 -15.522 1.00 86.38 196 PRO A N 1
ATOM 1452 C CA . PRO A 1 196 ? 10.057 12.898 -14.713 1.00 86.38 196 PRO A CA 1
ATOM 1453 C C . PRO A 1 196 ? 9.357 11.678 -15.315 1.00 86.38 196 PRO A C 1
ATOM 1455 O O . PRO A 1 196 ? 8.240 11.785 -15.830 1.00 86.38 196 PRO A O 1
ATOM 1458 N N . THR A 1 197 ? 9.990 10.512 -15.197 1.00 89.06 197 THR A N 1
ATOM 1459 C CA . THR A 1 197 ? 9.378 9.226 -15.534 1.00 89.06 197 THR A CA 1
ATOM 1460 C C . THR A 1 197 ? 8.095 9.083 -14.734 1.00 89.06 197 THR A C 1
ATOM 1462 O O . THR A 1 197 ? 8.102 9.081 -13.500 1.00 89.06 197 THR A O 1
ATOM 1465 N N . ILE A 1 198 ? 6.981 8.986 -15.444 1.00 88.69 198 ILE A N 1
ATOM 1466 C CA . ILE A 1 198 ? 5.682 8.883 -14.810 1.00 88.69 198 ILE A CA 1
ATOM 1467 C C . ILE A 1 198 ? 5.373 7.419 -14.532 1.00 88.69 198 ILE A C 1
ATOM 1469 O O . ILE A 1 198 ? 5.275 6.602 -15.447 1.00 88.69 198 ILE A O 1
ATOM 1473 N N . ILE A 1 199 ? 5.198 7.105 -13.253 1.00 91.38 199 ILE A N 1
ATOM 1474 C CA . ILE A 1 199 ? 4.818 5.777 -12.789 1.00 91.38 199 ILE A CA 1
ATOM 1475 C C . ILE A 1 199 ? 3.339 5.819 -12.433 1.00 91.38 199 ILE A C 1
ATOM 1477 O O . ILE A 1 199 ? 2.915 6.623 -11.607 1.00 91.38 199 ILE A O 1
ATOM 1481 N N . THR A 1 200 ? 2.553 4.931 -13.029 1.00 90.25 200 THR A N 1
ATOM 1482 C CA . THR A 1 200 ? 1.127 4.779 -12.732 1.00 90.25 200 THR A CA 1
ATOM 1483 C C . THR A 1 200 ? 0.946 3.579 -11.801 1.00 90.25 200 THR A C 1
ATOM 1485 O O . THR A 1 200 ? 1.091 2.435 -12.255 1.00 90.25 200 THR A O 1
ATOM 1488 N N . PRO A 1 201 ? 0.686 3.799 -10.497 1.00 90.31 201 PRO A N 1
ATOM 1489 C CA . PRO A 1 201 ? 0.471 2.725 -9.544 1.00 90.31 201 PRO A CA 1
ATOM 1490 C C . PRO A 1 201 ? -0.986 2.250 -9.565 1.00 90.31 201 PRO A C 1
ATOM 1492 O O . PRO A 1 201 ? -1.925 3.021 -9.394 1.00 90.31 201 PRO A O 1
ATOM 1495 N N . GLN A 1 202 ? -1.173 0.943 -9.675 1.00 88.81 202 GLN A N 1
ATOM 1496 C CA . GLN A 1 202 ? -2.420 0.252 -9.392 1.00 88.81 202 GLN A CA 1
ATOM 1497 C C . GLN A 1 202 ? -2.226 -0.586 -8.131 1.00 88.81 202 GLN A C 1
ATOM 1499 O O . GLN A 1 202 ? -1.526 -1.600 -8.132 1.00 88.81 202 GLN A O 1
ATOM 1504 N N . ILE A 1 203 ? -2.859 -0.160 -7.042 1.00 88.12 203 ILE A N 1
ATOM 1505 C CA . ILE A 1 203 ? -2.759 -0.835 -5.749 1.00 88.12 203 ILE A CA 1
ATOM 1506 C C . ILE A 1 203 ? -4.079 -1.502 -5.436 1.00 88.12 203 ILE A C 1
ATOM 1508 O O . ILE A 1 203 ? -5.130 -0.863 -5.489 1.00 88.12 203 ILE A O 1
ATOM 1512 N N . VAL A 1 204 ? -3.991 -2.789 -5.106 1.00 87.56 204 VAL A N 1
ATOM 1513 C CA . VAL A 1 204 ? -5.117 -3.615 -4.708 1.00 87.56 204 VAL A CA 1
ATOM 1514 C C . VAL A 1 204 ? -4.990 -4.052 -3.265 1.00 87.56 204 VAL A C 1
ATOM 1516 O O . VAL A 1 204 ? -4.234 -4.974 -2.963 1.00 87.56 204 VAL A O 1
ATOM 1519 N N . LEU A 1 205 ? -5.763 -3.434 -2.370 1.00 89.62 205 LEU A N 1
ATOM 1520 C CA . LEU A 1 205 ? -5.877 -3.924 -0.998 1.00 89.62 205 LEU A CA 1
ATOM 1521 C C . LEU A 1 205 ? -6.638 -5.255 -1.010 1.00 89.62 205 LEU A C 1
ATOM 1523 O O . LEU A 1 205 ? -7.824 -5.288 -1.339 1.00 89.62 205 LEU A O 1
ATOM 1527 N N . GLN A 1 206 ? -5.955 -6.347 -0.663 1.00 88.75 206 GLN A N 1
ATOM 1528 C CA . GLN A 1 206 ? -6.542 -7.688 -0.668 1.00 88.75 206 GLN A CA 1
ATOM 1529 C C . GLN A 1 206 ? -7.117 -8.055 0.696 1.00 88.75 206 GLN A C 1
ATOM 1531 O O . GLN A 1 206 ? -8.190 -8.657 0.789 1.00 88.75 206 GLN A O 1
ATOM 1536 N N . ARG A 1 207 ? -6.390 -7.725 1.773 1.00 89.31 207 ARG A N 1
ATOM 1537 C CA . ARG A 1 207 ? -6.803 -8.085 3.129 1.00 89.31 207 ARG A CA 1
ATOM 1538 C C . ARG A 1 207 ? -6.177 -7.191 4.195 1.00 89.31 207 ARG A C 1
ATOM 1540 O O . ARG A 1 207 ? -4.962 -7.053 4.259 1.00 89.31 207 ARG A O 1
ATOM 1547 N N . LEU A 1 208 ? -7.010 -6.722 5.123 1.00 92.62 208 LEU A N 1
ATOM 1548 C CA . LEU A 1 208 ? -6.575 -6.282 6.453 1.00 92.62 208 LEU A CA 1
ATOM 1549 C C . LEU A 1 208 ? -6.534 -7.497 7.390 1.00 92.62 208 LEU A C 1
ATOM 1551 O O . LEU A 1 208 ? -7.575 -8.098 7.683 1.00 92.62 208 LEU A O 1
ATOM 1555 N N . ILE A 1 209 ? -5.332 -7.911 7.786 1.00 92.69 209 ILE A N 1
ATOM 1556 C CA . ILE A 1 209 ? -5.090 -9.170 8.497 1.00 92.69 209 ILE A CA 1
ATOM 1557 C C . ILE A 1 209 ? -5.308 -8.986 9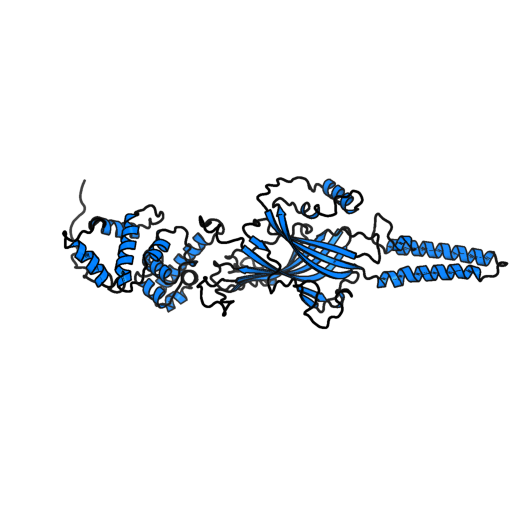.995 1.00 92.69 209 ILE A C 1
ATOM 1559 O O . ILE A 1 209 ? -6.182 -9.649 10.556 1.00 92.69 209 ILE A O 1
ATOM 1563 N N . ASP A 1 210 ? -4.554 -8.080 10.613 1.00 93.56 210 ASP A N 1
ATOM 1564 C CA . ASP A 1 210 ? -4.597 -7.814 12.051 1.00 93.56 210 ASP A CA 1
ATOM 1565 C C . ASP A 1 210 ? -4.436 -6.316 12.328 1.00 93.56 210 ASP A C 1
ATOM 1567 O O . ASP A 1 210 ? -3.848 -5.587 11.531 1.00 93.56 210 ASP A O 1
ATOM 1571 N N . VAL A 1 211 ? -4.987 -5.862 13.448 1.00 93.44 211 VAL A N 1
ATOM 1572 C CA . VAL A 1 211 ? -4.878 -4.484 13.932 1.00 93.44 211 VAL A CA 1
ATOM 1573 C C . VAL A 1 211 ? -4.741 -4.545 15.448 1.00 93.44 211 VAL A C 1
ATOM 1575 O O . VAL A 1 211 ? -5.700 -4.868 16.152 1.00 93.44 211 VAL A O 1
ATOM 1578 N N . ARG A 1 212 ? -3.545 -4.233 15.941 1.00 90.81 212 ARG A N 1
ATOM 1579 C CA . ARG A 1 212 ? -3.181 -4.191 17.356 1.00 90.81 212 ARG A CA 1
ATOM 1580 C C . ARG A 1 212 ? -2.657 -2.813 17.689 1.00 90.81 212 ARG A C 1
ATOM 1582 O O . ARG A 1 212 ? -1.559 -2.457 17.283 1.00 90.81 212 ARG A O 1
ATOM 1589 N N . SER A 1 213 ? -3.416 -2.038 18.447 1.00 84.62 213 SER A N 1
ATOM 1590 C CA . SER A 1 213 ? -2.899 -0.781 18.976 1.00 84.62 213 SER A CA 1
ATOM 1591 C C . SER A 1 213 ? -2.235 -1.007 20.331 1.00 84.62 213 SER A C 1
ATOM 1593 O O . SER A 1 213 ? -2.728 -1.840 21.093 1.00 84.62 213 SER A O 1
ATOM 1595 N N . PRO A 1 214 ? -1.131 -0.308 20.646 1.00 84.00 214 PRO A N 1
ATOM 1596 C CA . PRO A 1 214 ? -0.380 0.655 19.827 1.00 84.00 214 PRO A CA 1
ATOM 1597 C C . PRO A 1 214 ? 0.751 0.015 19.000 1.00 84.00 214 PRO A C 1
ATOM 1599 O O . PRO A 1 214 ? 1.710 0.684 18.626 1.00 84.00 214 PRO A O 1
ATOM 1602 N N . GLU A 1 215 ? 0.684 -1.295 18.763 1.00 86.12 215 GLU A N 1
ATOM 1603 C CA . GLU A 1 215 ? 1.777 -2.067 18.173 1.00 86.12 215 GLU A CA 1
ATOM 1604 C C . GLU A 1 215 ? 1.843 -1.912 16.645 1.00 86.12 215 GLU A C 1
ATOM 1606 O O . GLU A 1 215 ? 2.775 -1.309 16.114 1.00 86.12 215 GLU A O 1
ATOM 1611 N N . TYR A 1 216 ? 0.876 -2.479 15.923 1.00 92.81 216 TYR A N 1
ATOM 1612 C CA . TYR A 1 216 ? 0.891 -2.541 14.467 1.00 92.81 216 TYR A CA 1
ATOM 1613 C C . TYR A 1 216 ? -0.472 -2.844 13.848 1.00 92.81 216 TYR A C 1
ATOM 1615 O O . TYR A 1 216 ? -1.363 -3.419 14.467 1.00 92.81 216 TYR A O 1
ATOM 1623 N N . PHE A 1 217 ? -0.598 -2.547 12.563 1.00 95.44 217 PHE A N 1
ATOM 1624 C CA . PHE A 1 217 ? -1.595 -3.134 11.686 1.00 95.44 217 PHE A CA 1
ATOM 1625 C C . PHE A 1 217 ? -0.895 -3.889 10.558 1.00 95.44 217 PHE A C 1
ATOM 1627 O O . PHE A 1 217 ? 0.204 -3.535 10.137 1.00 95.44 217 PHE A O 1
ATOM 1634 N N . GLU A 1 218 ? -1.513 -4.968 10.094 1.00 95.69 218 GLU A N 1
ATOM 1635 C CA . GLU A 1 218 ? -0.953 -5.859 9.087 1.00 95.69 218 GLU A CA 1
ATOM 1636 C C . GLU A 1 218 ? -1.875 -5.934 7.875 1.00 95.69 218 GLU A C 1
ATOM 1638 O O . GLU A 1 218 ? -3.060 -6.261 7.997 1.00 95.69 218 GLU A O 1
ATOM 1643 N N . VAL A 1 219 ? -1.320 -5.668 6.696 1.00 95.38 219 VAL A N 1
ATOM 1644 C CA . VAL A 1 219 ? -2.062 -5.656 5.432 1.00 95.38 219 VAL A CA 1
ATOM 1645 C C . VAL A 1 219 ? -1.369 -6.502 4.378 1.00 95.38 219 VAL A C 1
ATOM 1647 O O . VAL A 1 219 ? -0.143 -6.578 4.318 1.00 95.38 219 VAL A O 1
ATOM 1650 N N . GLU A 1 220 ? -2.181 -7.131 3.536 1.00 94.62 220 GLU A N 1
ATOM 1651 C CA . GLU A 1 220 ? -1.768 -7.785 2.298 1.00 94.62 220 GLU A CA 1
ATOM 1652 C C . GLU A 1 220 ? -2.379 -7.020 1.124 1.00 94.62 220 GLU A C 1
ATOM 1654 O O . GLU A 1 220 ? -3.592 -6.772 1.079 1.00 94.62 220 GLU A O 1
ATOM 1659 N N . TYR A 1 221 ? -1.528 -6.634 0.181 1.00 94.06 221 TYR A N 1
ATOM 1660 C CA . TYR A 1 221 ? -1.910 -5.882 -1.004 1.00 94.06 221 TYR A CA 1
ATOM 1661 C C . TYR A 1 221 ? -1.110 -6.346 -2.224 1.00 94.06 221 TYR A C 1
ATOM 1663 O O . TYR A 1 221 ? -0.008 -6.885 -2.117 1.00 94.06 221 TYR A O 1
ATOM 1671 N N . LEU A 1 222 ? -1.694 -6.151 -3.401 1.00 92.50 222 LEU A N 1
ATOM 1672 C CA . LEU A 1 222 ? -1.058 -6.363 -4.695 1.00 92.50 222 LEU A CA 1
ATOM 1673 C C . LEU A 1 222 ? -0.717 -4.995 -5.281 1.00 92.50 222 LEU A C 1
ATOM 1675 O O . LEU A 1 222 ? -1.599 -4.156 -5.438 1.00 92.50 222 LEU A O 1
ATOM 1679 N N . VAL A 1 223 ? 0.549 -4.780 -5.604 1.00 93.19 223 VAL A N 1
ATOM 1680 C CA . VAL A 1 223 ? 1.028 -3.586 -6.298 1.00 93.19 223 VAL A CA 1
ATOM 1681 C C . VAL A 1 223 ? 1.248 -3.947 -7.753 1.00 93.19 223 VAL A C 1
ATOM 1683 O O . VAL A 1 223 ? 1.826 -4.985 -8.060 1.00 93.19 223 VAL A O 1
ATOM 1686 N N . THR A 1 224 ? 0.775 -3.099 -8.655 1.00 93.06 224 THR A N 1
ATOM 1687 C CA . THR A 1 224 ? 1.103 -3.150 -10.075 1.00 93.06 224 THR A CA 1
ATOM 1688 C C . THR A 1 224 ? 1.541 -1.761 -10.508 1.00 93.06 224 THR A C 1
ATOM 1690 O O . THR A 1 224 ? 0.750 -0.829 -10.471 1.00 93.06 224 THR A O 1
ATOM 1693 N N . LEU A 1 225 ? 2.805 -1.599 -10.870 1.00 93.12 225 LEU A N 1
ATOM 1694 C CA . LEU A 1 225 ? 3.356 -0.348 -11.374 1.00 93.12 225 LEU A CA 1
ATOM 1695 C C . LEU A 1 225 ? 3.480 -0.445 -12.883 1.00 93.12 225 LEU A C 1
ATOM 1697 O O . LEU A 1 225 ? 3.948 -1.461 -13.393 1.00 93.12 225 LEU A O 1
ATOM 1701 N N . SER A 1 226 ? 3.099 0.615 -13.582 1.00 92.19 226 SER A N 1
ATOM 1702 C CA . SER A 1 226 ? 3.349 0.732 -15.015 1.00 92.19 226 SER A CA 1
ATOM 1703 C C . SER A 1 226 ? 4.044 2.041 -15.346 1.00 92.19 226 SER A C 1
ATOM 1705 O O . SER A 1 226 ? 3.750 3.068 -14.737 1.00 92.19 226 SER A O 1
ATOM 1707 N N . TRP A 1 227 ? 4.989 1.996 -16.278 1.00 92.50 227 TRP A N 1
ATOM 1708 C CA . TRP A 1 227 ? 5.678 3.176 -16.794 1.00 92.50 227 TRP A CA 1
ATOM 1709 C C . TRP A 1 227 ? 6.075 2.946 -18.248 1.00 92.50 227 TRP A C 1
ATOM 1711 O O . TRP A 1 227 ? 6.208 1.808 -18.706 1.00 92.50 227 TRP A O 1
ATOM 1721 N N . GLU A 1 228 ? 6.246 4.038 -18.979 1.00 88.81 228 GLU A N 1
ATOM 1722 C CA . GLU A 1 228 ? 6.747 4.009 -20.349 1.00 88.81 228 GLU A CA 1
ATOM 1723 C C . GLU A 1 228 ? 8.267 4.183 -20.336 1.00 88.81 228 GLU A C 1
ATOM 1725 O O . GLU A 1 228 ? 8.785 5.080 -19.671 1.00 88.81 228 GLU A O 1
ATOM 1730 N N . ASP A 1 229 ? 8.985 3.347 -21.083 1.00 84.00 229 ASP A N 1
ATOM 1731 C CA . ASP A 1 229 ? 10.432 3.473 -21.263 1.00 84.00 229 ASP A CA 1
ATOM 1732 C C . ASP A 1 229 ? 10.802 3.112 -22.705 1.00 84.00 229 ASP A C 1
ATOM 1734 O O . ASP A 1 229 ? 10.580 1.993 -23.165 1.00 84.00 229 ASP A O 1
ATOM 1738 N N . GLN A 1 230 ? 11.373 4.070 -23.435 1.00 79.38 230 GLN A N 1
ATOM 1739 C CA . GLN A 1 230 ? 11.761 3.900 -24.841 1.00 79.38 230 GLN A CA 1
ATOM 1740 C C . GLN A 1 230 ? 12.920 2.911 -25.018 1.00 79.38 230 GLN A C 1
ATOM 1742 O O . GLN A 1 230 ? 13.095 2.352 -26.096 1.00 79.38 230 GLN A O 1
ATOM 1747 N N . ARG A 1 231 ? 13.686 2.649 -23.954 1.00 77.19 231 ARG A N 1
ATOM 1748 C CA . ARG A 1 231 ? 14.813 1.708 -23.968 1.00 77.19 231 ARG A CA 1
ATOM 1749 C C . ARG A 1 231 ? 14.358 0.255 -23.878 1.00 77.19 231 ARG A C 1
ATOM 1751 O O . ARG A 1 231 ? 15.173 -0.651 -24.022 1.00 77.19 231 ARG A O 1
ATOM 1758 N N . ILE A 1 232 ? 13.074 -0.002 -23.633 1.00 82.31 232 ILE A N 1
ATOM 1759 C CA . ILE A 1 232 ? 12.524 -1.355 -23.660 1.00 82.31 232 ILE A CA 1
ATOM 1760 C C . ILE A 1 232 ? 12.364 -1.783 -25.121 1.00 82.31 232 ILE A C 1
ATOM 1762 O O . ILE A 1 232 ? 11.432 -1.381 -25.815 1.00 82.31 232 ILE A O 1
ATOM 1766 N N . PHE A 1 233 ? 13.285 -2.620 -25.585 1.00 77.94 233 PHE A N 1
ATOM 1767 C CA . PHE A 1 233 ? 13.346 -3.093 -26.974 1.00 77.94 233 PHE A CA 1
ATOM 1768 C C . PHE A 1 233 ? 12.989 -4.576 -27.142 1.00 77.94 233 PHE A C 1
ATOM 1770 O O . PHE A 1 233 ? 12.902 -5.059 -28.267 1.00 77.94 233 PHE A O 1
ATOM 1777 N N . SER A 1 234 ? 12.807 -5.320 -26.048 1.00 80.44 234 SER A N 1
ATOM 1778 C CA . SER A 1 234 ? 12.421 -6.732 -26.094 1.00 80.44 234 SER A CA 1
ATOM 1779 C C . SER A 1 234 ? 11.260 -7.019 -25.151 1.00 80.44 234 SER A C 1
ATOM 1781 O O . SER A 1 234 ? 11.163 -6.444 -24.062 1.00 80.44 234 SER A O 1
ATOM 1783 N N . GLU A 1 235 ? 10.353 -7.889 -25.597 1.00 85.25 235 GLU A N 1
ATOM 1784 C CA . GLU A 1 235 ? 9.311 -8.433 -24.737 1.00 85.25 235 GLU A CA 1
ATOM 1785 C C . GLU A 1 235 ? 9.959 -9.389 -23.744 1.00 85.25 235 GLU A C 1
ATOM 1787 O O . GLU A 1 235 ? 10.673 -10.325 -24.111 1.00 85.25 235 GLU A O 1
ATOM 1792 N N . CYS A 1 236 ? 9.689 -9.157 -22.472 1.00 86.50 236 CYS A N 1
ATOM 1793 C CA . CYS A 1 236 ? 10.208 -9.951 -21.385 1.00 86.50 236 CYS A CA 1
ATOM 1794 C C . CYS A 1 236 ? 9.047 -10.277 -20.437 1.00 86.50 236 CYS A C 1
ATOM 1796 O O . CYS A 1 236 ? 8.124 -9.486 -20.247 1.00 86.50 236 CYS A O 1
ATOM 1798 N N . ASN A 1 237 ? 9.053 -11.491 -19.891 1.00 88.00 237 ASN A N 1
ATOM 1799 C CA . ASN A 1 237 ? 8.046 -11.964 -18.946 1.00 88.00 237 ASN A CA 1
ATOM 1800 C C . ASN A 1 237 ? 8.777 -12.608 -17.768 1.00 88.00 237 ASN A C 1
ATOM 1802 O O . ASN A 1 237 ? 8.994 -13.824 -17.736 1.00 88.00 237 ASN A O 1
ATOM 1806 N N . GLY A 1 238 ? 9.198 -11.761 -16.835 1.00 78.69 238 GLY A N 1
ATOM 1807 C CA . GLY A 1 238 ? 9.954 -12.104 -15.638 1.00 78.69 238 GLY A CA 1
ATOM 1808 C C . GLY A 1 238 ? 9.082 -12.752 -14.571 1.00 78.69 238 GLY A C 1
ATOM 1809 O O . GLY A 1 238 ? 9.081 -12.334 -13.424 1.00 78.69 238 GLY A O 1
ATOM 1810 N N . THR A 1 239 ? 8.307 -13.786 -14.905 1.00 71.75 239 THR A N 1
ATOM 1811 C CA . THR A 1 239 ? 7.566 -14.538 -13.881 1.00 71.75 239 THR A CA 1
ATOM 1812 C C . THR A 1 239 ? 8.524 -15.432 -13.100 1.00 71.75 239 THR A C 1
ATOM 1814 O O . THR A 1 239 ? 8.678 -16.631 -13.365 1.00 71.75 239 THR A O 1
ATOM 1817 N N . VAL A 1 240 ? 9.183 -14.862 -12.091 1.00 61.28 240 VAL A N 1
ATOM 1818 C CA . VAL A 1 240 ? 9.976 -15.632 -11.135 1.00 61.28 240 VAL A CA 1
ATOM 1819 C C . VAL A 1 240 ? 9.012 -16.451 -10.283 1.00 61.28 240 VAL A C 1
ATOM 1821 O O . VAL A 1 240 ? 8.497 -16.003 -9.264 1.00 61.28 240 VAL A O 1
ATOM 1824 N N . LYS A 1 241 ? 8.772 -17.712 -10.658 1.00 57.03 241 LYS A N 1
ATOM 1825 C CA . LYS A 1 241 ? 8.031 -18.641 -9.792 1.00 57.03 241 LYS A CA 1
ATOM 1826 C C . LYS A 1 241 ? 8.756 -18.746 -8.447 1.00 57.03 241 LYS A C 1
ATOM 1828 O O . LYS A 1 241 ? 9.790 -19.407 -8.348 1.00 57.03 241 LYS A O 1
ATOM 1833 N N . SER A 1 242 ? 8.211 -18.100 -7.414 1.00 52.12 242 SER A N 1
ATOM 1834 C CA . SER A 1 242 ? 8.736 -18.017 -6.037 1.00 52.12 242 SER A CA 1
ATOM 1835 C C . SER A 1 242 ? 9.258 -19.362 -5.489 1.00 52.12 242 SER A C 1
ATOM 1837 O O . SER A 1 242 ? 10.276 -19.421 -4.798 1.00 52.12 242 SER A O 1
ATOM 1839 N N . THR A 1 243 ? 8.668 -20.487 -5.899 1.00 51.69 243 THR A N 1
ATOM 1840 C CA . THR A 1 243 ? 9.056 -21.830 -5.441 1.00 51.69 243 THR A CA 1
ATOM 1841 C C . THR A 1 243 ? 10.404 -22.347 -5.956 1.00 51.69 243 THR A C 1
ATOM 1843 O O . THR A 1 243 ? 10.949 -23.273 -5.360 1.00 51.69 243 THR A O 1
ATOM 1846 N N . GLU A 1 244 ? 10.973 -21.773 -7.019 1.00 52.47 244 GLU A N 1
ATOM 1847 C CA . GLU A 1 244 ? 12.287 -22.188 -7.552 1.00 52.47 244 GLU A CA 1
ATOM 1848 C C . GLU A 1 244 ? 13.471 -21.415 -6.918 1.00 52.47 244 GLU A C 1
ATOM 1850 O O . GLU A 1 244 ? 14.621 -21.657 -7.271 1.00 52.47 244 GLU A O 1
ATOM 1855 N N . ALA A 1 245 ? 13.178 -20.565 -5.914 1.00 49.50 245 ALA A N 1
ATOM 1856 C CA . ALA A 1 245 ? 14.027 -19.995 -4.846 1.00 49.50 245 ALA A CA 1
ATOM 1857 C C . ALA A 1 245 ? 15.399 -20.620 -4.560 1.00 49.50 245 ALA A C 1
ATOM 1859 O O . ALA A 1 245 ? 16.372 -19.947 -4.227 1.00 49.50 245 ALA A O 1
ATOM 1860 N N . LYS A 1 246 ? 15.428 -21.951 -4.545 1.00 51.97 246 LYS A N 1
ATOM 1861 C CA . LYS A 1 246 ? 16.434 -22.719 -3.810 1.00 51.97 246 LYS A CA 1
ATOM 1862 C C . LYS A 1 246 ? 17.575 -23.251 -4.657 1.00 51.97 246 LYS A C 1
ATOM 1864 O O . LYS A 1 246 ? 18.453 -23.885 -4.080 1.00 51.97 246 LYS A O 1
ATOM 1869 N N . ASP A 1 247 ? 17.576 -23.019 -5.966 1.00 59.31 247 ASP A N 1
ATOM 1870 C CA . ASP A 1 247 ? 18.665 -23.487 -6.819 1.00 59.31 247 ASP A CA 1
ATOM 1871 C C . ASP A 1 247 ? 19.674 -22.347 -7.068 1.00 59.31 247 ASP A C 1
ATOM 1873 O O . ASP A 1 247 ? 19.367 -21.422 -7.817 1.00 59.31 247 ASP A O 1
ATOM 1877 N N . PRO A 1 248 ? 20.875 -22.360 -6.454 1.00 53.59 248 PRO A N 1
ATOM 1878 C CA . PRO A 1 248 ? 21.876 -21.289 -6.567 1.00 53.59 248 PRO A CA 1
ATOM 1879 C C . PRO A 1 248 ? 22.538 -21.173 -7.957 1.00 53.59 248 PRO A C 1
ATOM 1881 O O . PRO A 1 248 ? 23.486 -20.413 -8.119 1.00 53.59 248 PRO A O 1
ATOM 1884 N N . GLY A 1 249 ? 22.052 -21.907 -8.964 1.00 55.81 249 GLY A N 1
ATOM 1885 C CA . GLY A 1 249 ? 22.417 -21.756 -10.382 1.00 55.81 249 GLY A CA 1
ATOM 1886 C C . GLY A 1 249 ? 21.339 -21.050 -11.215 1.00 55.81 249 GLY A C 1
ATOM 1887 O O . GLY A 1 249 ? 21.234 -21.296 -12.415 1.00 55.81 249 GLY A O 1
ATOM 1888 N N . ARG A 1 250 ? 20.472 -20.269 -10.558 1.00 50.28 250 ARG A N 1
ATOM 1889 C CA . ARG A 1 250 ? 19.208 -19.765 -11.102 1.00 50.28 250 ARG A CA 1
ATOM 1890 C C . ARG A 1 250 ? 19.403 -18.833 -12.296 1.00 50.28 250 ARG A C 1
ATOM 1892 O O . ARG A 1 250 ? 20.264 -17.961 -12.281 1.00 50.28 250 ARG A O 1
ATOM 1899 N N . LYS A 1 251 ? 18.553 -19.034 -13.308 1.00 54.34 251 LYS A N 1
ATOM 1900 C CA . LYS A 1 251 ? 18.408 -18.187 -14.496 1.00 54.34 251 LYS A CA 1
ATOM 1901 C C . LYS A 1 251 ? 18.333 -16.717 -14.078 1.00 54.34 251 LYS A C 1
ATOM 1903 O O . LYS A 1 251 ? 17.454 -16.372 -13.293 1.00 54.34 251 LYS A O 1
ATOM 1908 N N . VAL A 1 252 ? 19.249 -15.911 -14.610 1.00 62.50 252 VAL A N 1
ATOM 1909 C CA . VAL A 1 252 ? 19.155 -14.447 -14.615 1.00 62.50 252 VAL A CA 1
ATOM 1910 C C . VAL A 1 252 ? 17.792 -14.103 -15.207 1.00 62.50 252 VAL A C 1
ATOM 1912 O O . VAL A 1 252 ? 17.444 -14.650 -16.260 1.00 62.50 252 VAL A O 1
ATOM 1915 N N . ASP A 1 253 ? 16.989 -13.303 -14.504 1.00 70.56 253 ASP A N 1
ATOM 1916 C CA . ASP A 1 253 ? 15.745 -12.816 -15.082 1.00 70.56 253 ASP A CA 1
ATOM 1917 C C . ASP A 1 253 ? 16.139 -11.964 -16.288 1.00 70.56 253 ASP A C 1
ATOM 1919 O O . ASP A 1 253 ? 16.887 -10.997 -16.168 1.00 70.56 253 ASP A O 1
ATOM 1923 N N . THR A 1 254 ? 15.699 -12.355 -17.482 1.00 76.31 254 THR A N 1
ATOM 1924 C CA . THR A 1 254 ? 16.001 -11.613 -18.712 1.00 76.31 254 THR A CA 1
ATOM 1925 C C . THR A 1 254 ? 15.494 -10.176 -18.645 1.00 76.31 254 THR A C 1
ATOM 1927 O O . THR A 1 254 ? 15.978 -9.335 -19.390 1.00 76.31 254 THR A O 1
ATOM 1930 N N . CYS A 1 255 ? 14.539 -9.897 -17.754 1.00 84.06 255 CYS A N 1
ATOM 1931 C CA . CYS A 1 255 ? 14.035 -8.562 -17.488 1.00 84.06 255 CYS A CA 1
ATOM 1932 C C . CYS A 1 255 ? 14.932 -7.717 -16.566 1.00 84.06 255 CYS A C 1
ATOM 1934 O O . CYS A 1 255 ? 14.722 -6.510 -16.506 1.00 84.06 255 CYS A O 1
ATOM 1936 N N . ASP A 1 256 ? 15.923 -8.294 -15.868 1.00 81.88 256 ASP A N 1
ATOM 1937 C CA . ASP A 1 256 ? 16.796 -7.552 -14.935 1.00 81.88 256 ASP A CA 1
ATOM 1938 C C . ASP A 1 256 ? 17.694 -6.518 -15.646 1.00 81.88 256 ASP A C 1
ATOM 1940 O O . ASP A 1 256 ? 18.286 -5.665 -14.989 1.00 81.88 256 ASP A O 1
ATOM 1944 N N . ILE A 1 257 ? 17.787 -6.566 -16.981 1.00 80.19 257 ILE A N 1
ATOM 1945 C CA . ILE A 1 257 ? 18.479 -5.546 -17.786 1.00 80.19 257 ILE A CA 1
ATOM 1946 C C . ILE A 1 257 ? 17.737 -4.203 -17.806 1.00 80.19 257 ILE A C 1
ATOM 1948 O O . ILE A 1 257 ? 18.334 -3.177 -18.121 1.00 80.19 257 ILE A O 1
ATOM 1952 N N . TYR A 1 258 ? 16.433 -4.201 -17.515 1.00 86.31 258 TYR A N 1
ATOM 1953 C CA . TYR A 1 258 ? 15.617 -2.996 -17.540 1.00 86.31 258 TYR A CA 1
ATOM 1954 C C . TYR A 1 258 ? 15.557 -2.364 -16.153 1.00 86.31 258 TYR A C 1
ATOM 1956 O O . TYR A 1 258 ? 15.398 -3.044 -15.137 1.00 86.31 258 TYR A O 1
ATOM 1964 N N . TRP A 1 259 ? 15.653 -1.034 -16.116 1.00 91.12 259 TRP A N 1
ATOM 1965 C CA . TRP A 1 259 ? 15.432 -0.282 -14.887 1.00 91.12 259 TRP A CA 1
ATOM 1966 C C . TRP A 1 259 ? 14.034 -0.580 -14.337 1.00 91.12 259 TRP A C 1
ATOM 1968 O O . TRP A 1 259 ? 13.069 -0.644 -15.097 1.00 91.12 259 TRP A O 1
ATOM 1978 N N . ARG A 1 260 ? 13.922 -0.733 -13.015 1.00 92.56 260 ARG A N 1
ATOM 1979 C CA . ARG A 1 260 ? 12.651 -0.907 -12.308 1.00 92.56 260 ARG A CA 1
ATOM 1980 C C . ARG A 1 260 ? 12.605 0.001 -11.078 1.00 92.56 260 ARG A C 1
ATOM 1982 O O . ARG A 1 260 ? 13.624 0.119 -10.396 1.00 92.56 260 ARG A O 1
ATOM 1989 N N . PRO A 1 261 ? 11.452 0.608 -10.760 1.00 91.88 261 PRO A N 1
ATOM 1990 C CA . PRO A 1 261 ? 11.306 1.386 -9.540 1.00 91.88 261 PRO A CA 1
ATOM 1991 C C . PRO A 1 261 ? 11.358 0.462 -8.319 1.00 91.88 261 PRO A C 1
ATOM 1993 O O . PRO A 1 261 ? 10.570 -0.479 -8.201 1.00 91.88 261 PRO A O 1
ATOM 1996 N N . GLU A 1 262 ? 12.279 0.738 -7.399 1.00 90.75 262 GLU A N 1
ATOM 1997 C CA . GLU A 1 262 ? 12.360 0.044 -6.116 1.00 90.75 262 GLU A CA 1
ATOM 1998 C C . GLU A 1 262 ? 11.510 0.787 -5.082 1.00 90.75 262 GLU A C 1
ATOM 2000 O O . GLU A 1 262 ? 11.829 1.903 -4.667 1.00 90.75 262 GLU A O 1
ATOM 2005 N N . LEU A 1 263 ? 10.388 0.176 -4.690 1.00 92.25 263 LEU A N 1
ATOM 2006 C CA . LEU A 1 263 ? 9.522 0.724 -3.653 1.00 92.25 263 LEU A CA 1
ATOM 2007 C C . LEU A 1 263 ? 10.014 0.307 -2.272 1.00 92.25 263 LEU A C 1
ATOM 2009 O O . LEU A 1 263 ? 10.044 -0.876 -1.932 1.00 92.25 263 LEU A O 1
ATOM 2013 N N . GLN A 1 264 ? 10.308 1.301 -1.445 1.00 92.31 264 GLN A N 1
ATOM 2014 C CA . GLN A 1 264 ? 10.548 1.131 -0.023 1.00 92.31 264 GLN A CA 1
ATOM 2015 C C . GLN A 1 264 ? 9.315 1.556 0.777 1.00 92.31 264 GLN A C 1
ATOM 2017 O O . GLN A 1 264 ? 8.550 2.438 0.380 1.00 92.31 264 GLN A O 1
ATOM 2022 N N . LEU A 1 265 ? 9.127 0.906 1.923 1.00 93.31 265 LEU A N 1
ATOM 2023 C CA . LEU A 1 265 ? 8.037 1.168 2.856 1.00 93.31 265 LEU A CA 1
ATOM 2024 C C . LEU A 1 265 ? 8.617 1.854 4.093 1.00 93.31 265 LEU A C 1
ATOM 2026 O O . LEU A 1 265 ? 8.886 1.170 5.081 1.00 93.31 265 LEU A O 1
ATOM 2030 N N . PRO A 1 266 ? 8.861 3.177 4.057 1.00 86.25 266 PRO A N 1
ATOM 2031 C CA . PRO A 1 266 ? 9.593 3.854 5.121 1.00 86.25 266 PRO A CA 1
ATOM 2032 C C . PRO A 1 266 ? 8.930 3.682 6.485 1.00 86.25 266 PRO A C 1
ATOM 2034 O O . PRO A 1 266 ? 9.626 3.621 7.481 1.00 86.25 266 PRO A O 1
ATOM 2037 N N . ASN A 1 267 ? 7.607 3.554 6.559 1.00 86.44 267 ASN A N 1
ATOM 2038 C CA . ASN A 1 267 ? 6.896 3.414 7.827 1.00 86.44 267 ASN A CA 1
ATOM 2039 C C . ASN A 1 267 ? 6.540 1.960 8.200 1.00 86.44 267 ASN A C 1
ATOM 2041 O O . ASN A 1 267 ? 5.748 1.742 9.125 1.00 86.44 267 ASN A O 1
ATOM 2045 N N . ALA A 1 268 ? 7.057 0.971 7.465 1.00 91.31 268 ALA A N 1
ATOM 2046 C CA . ALA A 1 268 ? 6.922 -0.429 7.848 1.00 91.31 268 ALA A CA 1
ATOM 2047 C C . ALA A 1 268 ? 7.828 -0.748 9.044 1.00 91.31 268 ALA A C 1
ATOM 2049 O O . ALA A 1 268 ? 8.888 -0.153 9.219 1.00 91.31 268 ALA A O 1
ATOM 2050 N N . LEU A 1 269 ? 7.413 -1.705 9.871 1.00 90.19 269 LEU A N 1
ATOM 2051 C CA . LEU A 1 269 ? 8.255 -2.221 10.946 1.00 90.19 269 LEU A CA 1
ATOM 2052 C C . LEU A 1 269 ? 9.404 -3.055 10.355 1.00 90.19 269 LEU A C 1
ATOM 2054 O O . LEU A 1 269 ? 9.185 -3.897 9.479 1.00 90.19 269 LEU A O 1
ATOM 2058 N N . ASP A 1 270 ? 10.626 -2.828 10.843 1.00 82.88 270 ASP A N 1
ATOM 2059 C CA . ASP A 1 270 ? 11.834 -3.483 10.331 1.00 82.88 270 ASP A CA 1
ATOM 2060 C C . ASP A 1 270 ? 11.708 -5.016 10.332 1.00 82.88 270 ASP A C 1
ATOM 2062 O O . ASP A 1 270 ? 11.351 -5.637 11.334 1.00 82.88 270 ASP A O 1
ATOM 2066 N N . GLY A 1 271 ? 12.029 -5.642 9.194 1.00 83.56 271 GLY A N 1
ATOM 2067 C CA . GLY A 1 271 ? 11.998 -7.101 9.029 1.00 83.56 271 GLY A CA 1
ATOM 2068 C C . GLY A 1 271 ? 10.602 -7.721 8.874 1.00 83.56 271 GLY A C 1
ATOM 2069 O O . GLY A 1 271 ? 10.503 -8.936 8.717 1.00 83.56 271 GLY A O 1
ATOM 2070 N N . GLU A 1 272 ? 9.536 -6.918 8.869 1.00 88.06 272 GLU A N 1
ATOM 2071 C CA . GLU A 1 272 ? 8.140 -7.384 8.784 1.00 88.06 272 GLU A CA 1
ATOM 2072 C C . GLU A 1 272 ? 7.513 -7.169 7.400 1.00 88.06 272 GLU A C 1
ATOM 2074 O O . GLU A 1 272 ? 6.292 -7.197 7.226 1.00 88.06 272 GLU A O 1
ATOM 2079 N N . VAL A 1 273 ? 8.359 -6.966 6.393 1.00 92.06 273 VAL A N 1
ATOM 2080 C CA . VAL A 1 273 ? 7.965 -6.862 4.994 1.00 92.06 273 VAL A CA 1
ATOM 2081 C C . VAL A 1 273 ? 8.237 -8.197 4.311 1.00 92.06 273 VAL A C 1
ATOM 2083 O O . VAL A 1 273 ? 9.380 -8.625 4.165 1.00 92.06 273 VAL A O 1
ATOM 2086 N N . THR A 1 274 ? 7.173 -8.869 3.885 1.00 93.81 274 THR A N 1
ATOM 2087 C CA . THR A 1 274 ? 7.239 -10.190 3.255 1.00 93.81 274 THR A CA 1
ATOM 2088 C C . THR A 1 274 ? 6.664 -10.139 1.846 1.00 93.81 274 THR A C 1
ATOM 2090 O O . THR A 1 274 ? 5.510 -9.765 1.632 1.00 93.81 274 THR A O 1
ATOM 2093 N N . LEU A 1 275 ? 7.479 -10.520 0.863 1.00 92.06 275 LEU A N 1
ATOM 2094 C CA . LEU A 1 275 ? 7.039 -10.705 -0.516 1.00 92.06 275 LEU A CA 1
ATOM 2095 C C . LEU A 1 275 ? 6.296 -12.044 -0.606 1.00 92.06 275 LEU A C 1
ATOM 2097 O O . LEU A 1 275 ? 6.890 -13.107 -0.420 1.00 92.06 275 LEU A O 1
ATOM 2101 N N . VAL A 1 276 ? 4.983 -11.994 -0.822 1.00 92.19 276 VAL A N 1
ATOM 2102 C CA . VAL A 1 276 ? 4.119 -13.184 -0.877 1.00 92.19 276 VAL A CA 1
ATOM 2103 C C . VAL A 1 276 ? 4.209 -13.833 -2.253 1.00 92.19 276 VAL A C 1
ATOM 2105 O O . VAL A 1 276 ? 4.327 -15.052 -2.374 1.00 92.19 276 VAL A O 1
ATOM 2108 N N . GLU A 1 277 ? 4.151 -13.010 -3.293 1.00 90.69 277 GLU A N 1
ATOM 2109 C CA . GLU A 1 277 ? 4.211 -13.434 -4.684 1.00 90.69 277 GLU A CA 1
ATOM 2110 C C . GLU A 1 277 ? 4.881 -12.341 -5.500 1.00 90.69 277 GLU A C 1
ATOM 2112 O O . GLU A 1 277 ? 4.571 -11.166 -5.336 1.00 90.69 277 GLU A O 1
ATOM 2117 N N . ASP A 1 278 ? 5.789 -12.737 -6.376 1.00 89.81 278 ASP A N 1
ATOM 2118 C CA . ASP A 1 278 ? 6.452 -11.835 -7.302 1.00 89.81 278 ASP A CA 1
ATOM 2119 C C . ASP A 1 278 ? 6.064 -12.266 -8.713 1.00 89.81 278 ASP A C 1
ATOM 2121 O O . ASP A 1 278 ? 6.389 -13.382 -9.130 1.00 89.81 278 ASP A O 1
ATOM 2125 N N . SER A 1 279 ? 5.300 -11.427 -9.412 1.00 89.31 279 SER A N 1
ATOM 2126 C CA . SER A 1 279 ? 5.002 -11.665 -10.830 1.00 89.31 279 SER A CA 1
ATOM 2127 C C . SER A 1 279 ? 6.117 -11.117 -11.725 1.00 89.31 279 SER A C 1
ATOM 2129 O O . SER A 1 279 ? 6.088 -11.371 -12.928 1.00 89.31 279 SER A O 1
ATOM 2131 N N . GLY A 1 280 ? 7.077 -10.401 -11.126 1.00 89.19 280 GLY A N 1
ATOM 2132 C CA . GLY A 1 280 ? 8.209 -9.731 -11.741 1.00 89.19 280 GLY A CA 1
ATOM 2133 C C . GLY A 1 280 ? 7.822 -8.676 -12.765 1.00 89.19 280 GLY A C 1
ATOM 2134 O O . GLY A 1 280 ? 6.722 -8.110 -12.739 1.00 89.19 280 GLY A O 1
ATOM 2135 N N . LEU A 1 281 ? 8.781 -8.371 -13.636 1.00 91.56 281 LEU A N 1
ATOM 2136 C CA . LEU A 1 281 ? 8.647 -7.365 -14.679 1.00 91.56 281 LEU A CA 1
ATOM 2137 C C . LEU A 1 281 ? 8.120 -8.017 -15.959 1.00 91.56 281 LEU A C 1
ATOM 2139 O O . LEU A 1 281 ? 8.644 -9.022 -16.430 1.00 91.56 281 LEU A O 1
ATOM 2143 N N . THR A 1 282 ? 7.078 -7.438 -16.536 1.00 91.69 282 THR A N 1
ATOM 2144 C CA . THR A 1 282 ? 6.618 -7.746 -17.887 1.00 91.69 282 THR A CA 1
ATOM 2145 C C . THR A 1 282 ? 6.803 -6.512 -18.749 1.00 91.69 282 THR A C 1
ATOM 2147 O O . THR A 1 282 ? 6.392 -5.424 -18.354 1.00 91.69 282 THR A O 1
ATOM 2150 N N . THR A 1 283 ? 7.396 -6.665 -19.924 1.00 90.75 283 THR A N 1
ATOM 2151 C CA . THR A 1 283 ? 7.542 -5.575 -20.888 1.00 90.75 283 THR A CA 1
ATOM 2152 C C . THR A 1 283 ? 6.740 -5.853 -22.148 1.00 90.75 283 THR A C 1
ATOM 2154 O O . THR A 1 283 ? 6.641 -6.992 -22.605 1.00 90.75 283 THR A O 1
ATOM 2157 N N . VAL A 1 284 ? 6.166 -4.800 -22.722 1.00 87.56 284 VAL A N 1
ATOM 2158 C CA . VAL A 1 284 ? 5.479 -4.835 -24.013 1.00 87.56 284 VAL A CA 1
ATOM 2159 C C . VAL A 1 284 ? 6.162 -3.828 -24.924 1.00 87.56 284 VAL A C 1
ATOM 2161 O O . VAL A 1 284 ? 6.233 -2.644 -24.594 1.00 87.56 284 VAL A O 1
ATOM 2164 N N . VAL A 1 285 ? 6.694 -4.301 -26.049 1.00 85.62 285 VAL A N 1
ATOM 2165 C CA . VAL A 1 285 ? 7.455 -3.458 -26.977 1.00 85.62 285 VAL A CA 1
ATOM 2166 C C . VAL A 1 285 ? 6.517 -2.783 -27.960 1.00 85.62 285 VAL A C 1
ATOM 2168 O O . VAL A 1 285 ? 5.639 -3.428 -28.531 1.00 85.62 285 VAL A O 1
ATOM 2171 N N . GLY A 1 286 ? 6.741 -1.492 -28.188 1.00 72.06 286 GLY A N 1
ATOM 2172 C CA . GLY A 1 286 ? 6.172 -0.783 -29.326 1.00 72.06 286 GLY A CA 1
ATOM 2173 C C . GLY A 1 286 ? 4.643 -0.735 -29.345 1.00 72.06 286 GLY A C 1
ATOM 2174 O O . GLY A 1 286 ? 4.019 -0.913 -30.391 1.00 72.06 286 GLY A O 1
ATOM 2175 N N . THR A 1 287 ? 4.020 -0.528 -28.188 1.00 58.41 287 THR A N 1
ATOM 2176 C CA . THR A 1 287 ? 2.566 -0.443 -28.100 1.00 58.41 287 THR A CA 1
ATOM 2177 C C . THR A 1 287 ? 2.037 0.816 -28.792 1.00 58.41 287 THR A C 1
ATOM 2179 O O . THR A 1 287 ? 2.042 1.897 -28.210 1.00 58.41 287 THR A O 1
ATOM 2182 N N . ASP A 1 288 ? 1.500 0.664 -30.005 1.00 55.25 288 ASP A N 1
ATOM 2183 C CA . ASP A 1 288 ? 0.629 1.651 -30.662 1.00 55.25 288 ASP A CA 1
ATOM 2184 C C . ASP A 1 288 ? -0.725 1.706 -29.926 1.00 55.25 288 ASP A C 1
ATOM 2186 O O . ASP A 1 288 ? -1.752 1.227 -30.412 1.00 55.25 288 ASP A O 1
ATOM 2190 N N . TRP A 1 289 ? -0.743 2.208 -28.689 1.00 52.66 289 TRP A N 1
ATOM 2191 C CA . TRP A 1 289 ? -1.968 2.238 -27.880 1.00 52.66 289 TRP A CA 1
ATOM 2192 C C . TRP A 1 289 ? -3.007 3.251 -28.369 1.00 52.66 289 TRP A C 1
ATOM 2194 O O . TRP A 1 289 ? -4.187 3.090 -28.065 1.00 52.66 289 TRP A O 1
ATOM 2204 N N . ASP A 1 290 ? -2.608 4.201 -29.216 1.00 49.78 290 ASP A N 1
ATOM 2205 C CA . ASP A 1 290 ? -3.514 5.141 -29.869 1.00 49.78 290 ASP A CA 1
ATOM 2206 C C . ASP A 1 290 ? -3.559 4.915 -31.382 1.00 49.78 290 ASP A C 1
ATOM 2208 O O . ASP A 1 290 ? -2.983 5.657 -32.177 1.00 49.78 290 ASP A O 1
ATOM 2212 N N . SER A 1 291 ? -4.364 3.939 -31.807 1.00 46.84 291 SER A N 1
ATOM 2213 C CA . SER A 1 291 ? -4.772 3.789 -33.217 1.00 46.84 291 SER A CA 1
ATOM 2214 C C . SER A 1 291 ? -5.522 5.012 -33.799 1.00 46.84 291 SER A C 1
ATOM 2216 O O . SER A 1 291 ? -5.897 4.999 -34.971 1.00 46.84 291 SER A O 1
ATOM 2218 N N . GLU A 1 292 ? -5.742 6.070 -33.006 1.00 51.34 292 GLU A N 1
ATOM 2219 C CA . GLU A 1 292 ? -6.472 7.287 -33.385 1.00 51.34 292 GLU A CA 1
ATOM 2220 C C . GLU A 1 292 ? -5.578 8.525 -33.634 1.00 51.34 292 GLU A C 1
ATOM 2222 O O . GLU A 1 292 ? -6.061 9.515 -34.183 1.00 51.34 292 GLU A O 1
ATOM 2227 N N . TYR A 1 293 ? -4.271 8.486 -33.326 1.00 47.66 293 TYR A N 1
ATOM 2228 C CA . TYR A 1 293 ? -3.341 9.609 -33.555 1.00 47.66 293 TYR A CA 1
ATOM 2229 C C . TYR A 1 293 ? -2.455 9.397 -34.800 1.00 47.66 293 TYR A C 1
ATOM 2231 O O . TYR A 1 293 ? -1.246 9.208 -34.727 1.00 47.66 293 TYR A O 1
ATOM 2239 N N . THR A 1 294 ? -3.053 9.470 -35.990 1.00 42.53 294 THR A N 1
ATOM 2240 C CA . THR A 1 294 ? -2.405 9.143 -37.278 1.00 42.53 294 THR A CA 1
ATOM 2241 C C . THR A 1 294 ? -1.425 10.178 -37.864 1.00 42.53 294 THR A C 1
ATOM 2243 O O . THR A 1 294 ? -1.148 10.097 -39.055 1.00 42.53 294 THR A O 1
ATOM 2246 N N . GLU A 1 295 ? -0.873 11.154 -37.130 1.00 44.03 295 GLU A N 1
ATOM 2247 C CA . GLU A 1 295 ? -0.078 12.215 -37.802 1.00 44.03 295 GLU A CA 1
ATOM 2248 C C . GLU A 1 295 ? 1.227 12.690 -37.147 1.00 44.03 295 GLU A C 1
ATOM 2250 O O . GLU A 1 295 ? 1.873 13.597 -37.678 1.00 44.03 295 GLU A O 1
ATOM 2255 N N . ARG A 1 296 ? 1.715 12.060 -36.071 1.00 42.69 296 ARG A N 1
ATOM 2256 C CA . ARG A 1 296 ? 3.102 12.280 -35.621 1.00 42.69 296 ARG A CA 1
ATOM 2257 C C . ARG A 1 296 ? 3.748 10.973 -35.194 1.00 42.69 296 ARG A C 1
ATOM 2259 O O . ARG A 1 296 ? 3.313 10.358 -34.232 1.00 42.69 296 ARG A O 1
ATOM 2266 N N . VAL A 1 297 ? 4.805 10.610 -35.917 1.00 45.12 297 VAL A N 1
ATOM 2267 C CA . VAL A 1 297 ? 5.731 9.501 -35.655 1.00 45.12 297 VAL A CA 1
ATOM 2268 C C . VAL A 1 297 ? 6.473 9.776 -34.340 1.00 45.12 297 VAL A C 1
ATOM 2270 O O . VAL A 1 297 ? 7.622 10.210 -34.338 1.00 45.12 297 VAL A O 1
ATOM 2273 N N . ALA A 1 298 ? 5.790 9.641 -33.206 1.00 49.59 298 ALA A N 1
ATOM 2274 C CA . ALA A 1 298 ? 6.484 9.403 -31.953 1.00 49.59 298 ALA A CA 1
ATOM 2275 C C . ALA A 1 298 ? 6.981 7.950 -32.005 1.00 49.59 298 ALA A C 1
ATOM 2277 O O . ALA A 1 298 ? 6.217 7.090 -32.452 1.00 49.59 298 ALA A O 1
ATOM 2278 N N . PRO A 1 299 ? 8.236 7.664 -31.616 1.00 53.72 299 PRO A N 1
ATOM 2279 C CA . PRO A 1 299 ? 8.701 6.288 -31.520 1.00 53.72 299 PRO A CA 1
ATOM 2280 C C . PRO A 1 299 ? 7.725 5.507 -30.629 1.00 53.72 299 PRO A C 1
ATOM 2282 O O . PRO A 1 299 ? 7.253 6.058 -29.623 1.00 53.72 299 PRO A O 1
ATOM 2285 N N . PRO A 1 300 ? 7.359 4.278 -31.022 1.00 59.41 300 PRO A N 1
ATOM 2286 C CA . PRO A 1 300 ? 6.329 3.530 -30.330 1.00 59.41 300 PRO A CA 1
ATOM 2287 C C . PRO A 1 300 ? 6.822 3.285 -28.902 1.00 59.41 300 PRO A C 1
ATOM 2289 O O . PRO A 1 300 ? 7.923 2.781 -28.681 1.00 59.41 300 PRO A O 1
ATOM 2292 N N . ARG A 1 301 ? 6.050 3.754 -27.919 1.00 72.06 301 ARG A N 1
ATOM 2293 C CA . ARG A 1 301 ? 6.467 3.698 -26.519 1.00 72.06 301 ARG A CA 1
ATOM 2294 C C . ARG A 1 301 ? 6.286 2.275 -26.026 1.00 72.06 301 ARG A C 1
ATOM 2296 O O . ARG A 1 301 ? 5.212 1.693 -26.175 1.00 72.06 301 ARG A O 1
ATOM 2303 N N . SER A 1 302 ? 7.347 1.724 -25.464 1.00 84.25 302 SER A N 1
ATOM 2304 C CA . SER A 1 302 ? 7.300 0.429 -24.810 1.00 84.25 302 SER A CA 1
ATOM 2305 C C . SER A 1 302 ? 6.853 0.606 -23.362 1.00 84.25 302 SER A C 1
ATOM 2307 O O . SER A 1 302 ? 7.204 1.582 -22.696 1.00 84.25 302 SER A O 1
ATOM 2309 N N . LEU A 1 303 ? 6.045 -0.335 -22.891 1.00 88.12 303 LEU A N 1
ATOM 2310 C CA . LEU A 1 303 ? 5.420 -0.312 -21.577 1.00 88.12 303 LEU A CA 1
ATOM 2311 C C . LEU A 1 303 ? 6.087 -1.354 -20.684 1.00 88.12 303 LEU A C 1
ATOM 2313 O O . LEU A 1 303 ? 6.185 -2.523 -21.057 1.00 88.12 303 LEU A O 1
ATOM 2317 N N . ALA A 1 304 ? 6.488 -0.952 -19.486 1.00 92.06 304 ALA A N 1
ATOM 2318 C CA . ALA A 1 304 ? 6.859 -1.865 -18.418 1.00 92.06 304 ALA A CA 1
ATOM 2319 C C . ALA A 1 304 ? 5.713 -2.007 -17.417 1.00 92.06 304 ALA A C 1
ATOM 2321 O O . ALA A 1 304 ? 5.024 -1.041 -17.093 1.00 92.06 304 ALA A O 1
ATOM 2322 N N . LEU A 1 305 ? 5.534 -3.226 -16.915 1.00 92.88 305 LEU A N 1
ATOM 2323 C CA . LEU A 1 305 ? 4.560 -3.596 -15.902 1.00 92.88 305 LEU A CA 1
ATOM 2324 C C . LEU A 1 305 ? 5.253 -4.434 -14.825 1.00 92.88 305 LEU A C 1
ATOM 2326 O O . LEU A 1 305 ? 5.609 -5.584 -15.066 1.00 92.88 305 LEU A O 1
ATOM 2330 N N . LEU A 1 306 ? 5.425 -3.880 -13.630 1.00 93.44 306 LEU A N 1
ATOM 2331 C CA . LEU A 1 306 ? 5.939 -4.598 -12.464 1.00 93.44 306 LEU A CA 1
ATOM 2332 C C . LEU A 1 306 ? 4.766 -4.963 -11.560 1.00 93.44 306 LEU A C 1
ATOM 2334 O O . LEU A 1 306 ? 4.043 -4.069 -11.132 1.00 93.44 306 LEU A O 1
ATOM 2338 N N . SER A 1 307 ? 4.572 -6.244 -11.244 1.00 92.88 307 SER A N 1
ATOM 2339 C CA . SER A 1 307 ? 3.475 -6.664 -10.364 1.00 92.88 307 SER A CA 1
ATOM 2340 C C . SER A 1 307 ? 3.947 -7.614 -9.275 1.00 92.88 307 SER A C 1
ATOM 2342 O O . SER A 1 307 ? 4.578 -8.634 -9.546 1.00 92.88 307 SER A O 1
ATOM 2344 N N . TYR A 1 308 ? 3.613 -7.307 -8.028 1.00 93.94 308 TYR A N 1
ATOM 2345 C CA . TYR A 1 308 ? 3.960 -8.151 -6.895 1.00 93.94 308 TYR A CA 1
ATOM 2346 C C . TYR A 1 308 ? 2.960 -8.006 -5.754 1.00 93.94 308 TYR A C 1
ATOM 2348 O O . TYR A 1 308 ? 2.318 -6.974 -5.556 1.00 93.94 308 TYR A O 1
ATOM 2356 N N . ARG A 1 309 ? 2.823 -9.076 -4.978 1.00 93.88 309 ARG A N 1
ATOM 2357 C CA . ARG A 1 309 ? 1.979 -9.152 -3.794 1.00 93.88 309 ARG A CA 1
ATOM 2358 C C . ARG A 1 309 ? 2.843 -9.142 -2.552 1.00 93.88 309 ARG A C 1
ATOM 2360 O O . ARG A 1 309 ? 3.724 -9.986 -2.379 1.00 93.88 309 ARG A O 1
ATOM 2367 N N . GLN A 1 310 ? 2.541 -8.216 -1.661 1.00 95.12 310 GLN A N 1
ATOM 2368 C CA . GLN A 1 310 ? 3.325 -7.959 -0.470 1.00 95.12 310 GLN A CA 1
ATOM 2369 C C . GLN A 1 310 ? 2.427 -7.972 0.758 1.00 95.12 310 GLN A C 1
ATOM 2371 O O . GLN A 1 310 ? 1.254 -7.596 0.718 1.00 95.12 310 GLN A O 1
ATOM 2376 N N . ARG A 1 311 ? 3.005 -8.422 1.865 1.00 96.00 311 ARG A N 1
ATOM 2377 C CA . ARG A 1 311 ? 2.410 -8.369 3.190 1.00 96.00 311 ARG A CA 1
ATOM 2378 C C . ARG A 1 311 ? 3.364 -7.620 4.102 1.00 96.00 311 ARG A C 1
ATOM 2380 O O . ARG A 1 311 ? 4.533 -7.991 4.194 1.00 96.00 311 ARG A O 1
ATOM 2387 N N . ALA A 1 312 ? 2.867 -6.576 4.748 1.00 96.12 312 ALA A N 1
ATOM 2388 C CA . ALA A 1 312 ? 3.673 -5.697 5.583 1.00 96.12 312 ALA A CA 1
ATOM 2389 C C . ALA A 1 312 ? 2.938 -5.330 6.875 1.00 96.12 312 ALA A C 1
ATOM 2391 O O . ALA A 1 312 ? 1.704 -5.236 6.896 1.00 96.12 312 ALA A O 1
ATOM 2392 N N . LYS A 1 313 ? 3.716 -5.114 7.941 1.00 96.12 313 LYS A N 1
ATOM 2393 C CA . LYS A 1 313 ? 3.240 -4.539 9.201 1.00 96.12 313 LYS A CA 1
ATOM 2394 C C . LYS A 1 313 ? 3.685 -3.092 9.325 1.00 96.12 313 LYS A C 1
ATOM 2396 O O . LYS A 1 313 ? 4.849 -2.775 9.095 1.00 96.12 313 LYS A O 1
ATOM 2401 N N . PHE A 1 314 ? 2.766 -2.245 9.749 1.00 94.12 314 PHE A N 1
ATOM 2402 C CA . PHE A 1 314 ? 2.971 -0.815 9.939 1.00 94.12 314 PHE A CA 1
ATOM 2403 C C . PHE A 1 314 ? 2.567 -0.437 11.354 1.00 94.12 314 PHE A C 1
ATOM 2405 O O . PHE A 1 314 ? 1.679 -1.067 11.922 1.00 94.12 314 PHE A O 1
ATOM 2412 N N . MET A 1 315 ? 3.189 0.587 11.927 1.00 88.12 315 MET A N 1
ATOM 2413 C CA . MET A 1 315 ? 2.816 1.071 13.256 1.00 88.12 315 MET A CA 1
ATOM 2414 C C . MET A 1 315 ? 1.373 1.601 13.262 1.00 88.12 315 MET A C 1
ATOM 2416 O O . MET A 1 315 ? 0.975 2.326 12.351 1.00 88.12 315 MET A O 1
ATOM 2420 N N . ALA A 1 316 ? 0.592 1.248 14.289 1.00 88.00 316 ALA A N 1
ATOM 2421 C CA . ALA A 1 316 ? -0.808 1.656 14.426 1.00 88.00 316 ALA A CA 1
ATOM 2422 C C . ALA A 1 316 ? -1.052 2.347 15.768 1.00 88.00 316 ALA A C 1
ATOM 2424 O O . ALA A 1 316 ? -1.016 1.700 16.815 1.00 88.00 316 ALA A O 1
ATOM 2425 N N . VAL A 1 317 ? -1.393 3.634 15.748 1.00 84.50 317 VAL A N 1
ATOM 2426 C CA . VAL A 1 317 ? -1.854 4.350 16.946 1.00 84.50 317 VAL A CA 1
ATOM 2427 C C . VAL A 1 317 ? -3.342 4.630 16.792 1.00 84.50 317 VAL A C 1
ATOM 2429 O O . VAL A 1 317 ? -3.747 5.348 15.884 1.00 84.50 317 VAL A O 1
ATOM 2432 N N . ILE A 1 318 ? -4.150 4.028 17.661 1.00 89.50 318 ILE A N 1
ATOM 2433 C CA . ILE A 1 318 ? -5.612 4.048 17.603 1.00 89.50 318 ILE A CA 1
ATOM 2434 C C . ILE A 1 318 ? -6.119 4.744 18.863 1.00 89.50 318 ILE A C 1
ATOM 2436 O O . ILE A 1 318 ? -5.739 4.374 19.974 1.00 89.50 318 ILE A O 1
ATOM 2440 N N . ASP A 1 319 ? -6.973 5.755 18.700 1.00 88.88 319 ASP A N 1
ATOM 2441 C CA . ASP A 1 319 ? -7.621 6.421 19.836 1.00 88.88 319 ASP A CA 1
ATOM 2442 C C . ASP A 1 319 ? -8.892 5.671 20.264 1.00 88.88 319 ASP A C 1
ATOM 2444 O O . ASP A 1 319 ? -9.997 5.871 19.759 1.00 88.88 319 ASP A O 1
ATOM 2448 N N . GLU A 1 320 ? -8.753 4.797 21.247 1.00 91.38 320 GLU A N 1
ATOM 2449 C CA . GLU A 1 320 ? -9.845 3.937 21.698 1.00 91.38 320 GLU A CA 1
ATOM 2450 C C . GLU A 1 320 ? -10.800 4.610 22.710 1.00 91.38 320 GLU A C 1
ATOM 2452 O O . GLU A 1 320 ? -11.692 3.964 23.270 1.00 91.38 320 GLU A O 1
ATOM 2457 N N . ARG A 1 321 ? -10.706 5.934 22.915 1.00 90.75 321 ARG A N 1
ATOM 2458 C CA . ARG A 1 321 ? -11.638 6.680 23.785 1.00 90.75 321 ARG A CA 1
ATOM 2459 C C . ARG A 1 321 ? -13.098 6.531 23.360 1.00 90.75 321 ARG A C 1
ATOM 2461 O O . ARG A 1 321 ? -13.989 6.515 24.213 1.00 90.75 321 ARG A O 1
ATOM 2468 N N . GLU A 1 322 ? -13.367 6.411 22.062 1.00 93.62 322 GLU A N 1
ATOM 2469 C CA . GLU A 1 322 ? -14.729 6.303 21.523 1.00 93.62 322 GLU A CA 1
ATOM 2470 C C . GLU A 1 322 ? -15.288 4.872 21.470 1.00 93.62 322 GLU A C 1
ATOM 2472 O O . GLU A 1 322 ? -16.419 4.681 21.014 1.00 93.62 322 GLU A O 1
ATOM 2477 N N . LEU A 1 323 ? -14.561 3.874 21.983 1.00 93.50 323 LEU A N 1
ATOM 2478 C CA . LEU A 1 323 ? -14.980 2.473 21.958 1.00 93.50 323 LEU A CA 1
ATOM 2479 C C . LEU A 1 323 ? -16.424 2.282 22.486 1.00 93.50 323 LEU A C 1
ATOM 2481 O O . LEU A 1 323 ? -16.743 2.779 23.576 1.00 93.50 323 LEU A O 1
ATOM 2485 N N . PRO A 1 324 ? -17.301 1.531 21.781 1.00 94.06 324 PRO A N 1
ATOM 2486 C CA . PRO A 1 324 ? -17.056 0.725 20.572 1.00 94.06 324 PRO A CA 1
ATOM 2487 C C . PRO A 1 324 ? -17.454 1.408 19.248 1.00 94.06 324 PRO A C 1
ATOM 2489 O O . PRO A 1 324 ? -17.750 0.711 18.278 1.00 94.06 324 PRO A O 1
ATOM 2492 N N . TYR A 1 325 ? -17.567 2.737 19.228 1.00 94.50 325 TYR A N 1
ATOM 2493 C CA . TYR A 1 325 ? -18.005 3.526 18.065 1.00 94.50 325 TYR A CA 1
ATOM 2494 C C . TYR A 1 325 ? -16.839 4.213 17.353 1.00 94.50 325 TYR A C 1
ATOM 2496 O O . TYR A 1 325 ? -17.026 5.216 16.671 1.00 94.50 325 TYR A O 1
ATOM 2504 N N . ASP A 1 326 ? -15.635 3.717 17.585 1.00 93.56 326 ASP A N 1
ATOM 2505 C CA . ASP A 1 326 ? -14.406 4.326 17.136 1.00 93.56 326 ASP A CA 1
ATOM 2506 C C . ASP A 1 326 ? -14.175 4.075 15.635 1.00 93.56 326 ASP A C 1
ATOM 2508 O O . ASP A 1 326 ? -14.432 2.982 15.117 1.00 93.56 326 ASP A O 1
ATOM 2512 N N . SER A 1 327 ? -13.710 5.124 14.954 1.00 93.44 327 SER A N 1
ATOM 2513 C CA . SER A 1 327 ? -13.329 5.134 13.541 1.00 93.44 327 SER A CA 1
ATOM 2514 C C . SER A 1 327 ? -11.910 5.669 13.439 1.00 93.44 327 SER A C 1
ATOM 2516 O O . SER A 1 327 ? -11.577 6.662 14.091 1.00 93.44 327 SER A O 1
ATOM 2518 N N . HIS A 1 328 ? -11.078 4.996 12.651 1.00 94.12 328 HIS A N 1
ATOM 2519 C CA . HIS A 1 328 ? -9.648 5.279 12.546 1.00 94.12 328 HIS A CA 1
ATOM 2520 C C . HIS A 1 328 ? -9.200 5.260 11.102 1.00 94.12 328 HIS A C 1
ATOM 2522 O O . HIS A 1 328 ? -9.756 4.535 10.282 1.00 94.12 328 HIS A O 1
ATOM 2528 N N . THR A 1 329 ? -8.139 6.000 10.814 1.00 91.31 329 THR A N 1
ATOM 2529 C CA . THR A 1 329 ? -7.451 5.934 9.528 1.00 91.31 329 THR A CA 1
ATOM 2530 C C . THR A 1 329 ? -6.068 5.343 9.755 1.00 91.31 329 THR A C 1
ATOM 2532 O O . THR A 1 329 ? -5.310 5.820 10.597 1.00 91.31 329 THR A O 1
ATOM 2535 N N . LEU A 1 330 ? -5.769 4.264 9.038 1.00 93.75 330 LEU A N 1
ATOM 2536 C CA . LEU A 1 330 ? -4.482 3.587 9.048 1.00 93.75 330 LEU A CA 1
ATOM 2537 C C . LEU A 1 330 ? -3.696 4.015 7.814 1.00 93.75 330 LEU A C 1
ATOM 2539 O O . LEU A 1 330 ? -4.106 3.718 6.691 1.00 93.75 330 LEU A O 1
ATOM 2543 N N . ASP A 1 331 ? -2.565 4.676 8.029 1.00 90.50 331 ASP A N 1
ATOM 2544 C CA . ASP A 1 331 ? -1.752 5.216 6.946 1.00 90.50 331 ASP A CA 1
ATOM 2545 C C . ASP A 1 331 ? -0.493 4.387 6.710 1.00 90.50 331 ASP A C 1
ATOM 2547 O O . ASP A 1 331 ? 0.204 3.978 7.644 1.00 90.50 331 ASP A O 1
ATOM 2551 N N . PHE A 1 332 ? -0.158 4.188 5.438 1.00 92.56 332 PHE A N 1
ATOM 2552 C CA . PHE A 1 332 ? 1.147 3.695 5.036 1.00 92.56 332 PHE A CA 1
ATOM 2553 C C . PHE A 1 332 ? 1.679 4.357 3.779 1.00 92.56 332 PHE A C 1
ATOM 2555 O O . PHE A 1 332 ? 0.934 4.920 2.985 1.00 92.56 332 PHE A O 1
ATOM 2562 N N . VAL A 1 333 ? 3.001 4.352 3.644 1.00 90.38 333 VAL A N 1
ATOM 2563 C CA . VAL A 1 333 ? 3.708 5.101 2.610 1.00 90.38 333 VAL A CA 1
ATOM 2564 C C . VAL A 1 333 ? 4.539 4.140 1.777 1.00 90.38 333 VAL A C 1
ATOM 2566 O O . VAL A 1 333 ? 5.232 3.281 2.317 1.00 90.38 333 VAL A O 1
ATOM 2569 N N . MET A 1 334 ? 4.486 4.318 0.461 1.00 93.19 334 MET A N 1
ATOM 2570 C CA . MET A 1 334 ? 5.430 3.739 -0.492 1.00 93.19 334 MET A CA 1
ATOM 2571 C C . MET A 1 334 ? 6.270 4.867 -1.077 1.00 93.19 334 MET A C 1
ATOM 2573 O O . MET A 1 334 ? 5.717 5.864 -1.529 1.00 93.19 334 MET A O 1
ATOM 2577 N N . ALA A 1 335 ? 7.589 4.739 -1.078 1.00 92.06 335 ALA A N 1
ATOM 2578 C CA . ALA A 1 335 ? 8.488 5.758 -1.612 1.00 92.06 335 ALA A CA 1
ATOM 2579 C C . ALA A 1 335 ? 9.591 5.124 -2.460 1.00 92.06 335 ALA A C 1
ATOM 2581 O O . ALA A 1 335 ? 9.895 3.944 -2.302 1.00 92.06 335 ALA A O 1
ATOM 2582 N N . MET A 1 336 ? 10.204 5.922 -3.332 1.00 90.94 336 MET A N 1
ATOM 2583 C CA . MET A 1 336 ? 11.412 5.553 -4.079 1.00 90.94 336 MET A CA 1
ATOM 2584 C C . MET A 1 336 ? 12.566 6.417 -3.563 1.00 90.94 336 MET A C 1
ATOM 2586 O O . MET A 1 336 ? 12.827 7.468 -4.138 1.00 90.94 336 MET A O 1
ATOM 2590 N N . PRO A 1 337 ? 13.206 6.064 -2.437 1.00 83.75 337 PRO A N 1
ATOM 2591 C CA . PRO A 1 337 ? 14.151 6.966 -1.776 1.00 83.75 337 PRO A CA 1
ATOM 2592 C C . PRO A 1 337 ? 15.417 7.219 -2.598 1.00 83.75 337 PRO A C 1
ATOM 2594 O O . PRO A 1 337 ? 16.023 8.280 -2.463 1.00 83.75 337 PRO A O 1
ATOM 2597 N N . ASP A 1 338 ? 15.773 6.282 -3.478 1.00 86.19 338 ASP A N 1
ATOM 2598 C CA . ASP A 1 338 ? 16.939 6.380 -4.357 1.00 86.19 338 ASP A CA 1
ATOM 2599 C C . ASP A 1 338 ? 16.655 7.149 -5.661 1.00 86.19 338 ASP A C 1
ATOM 2601 O O . ASP A 1 338 ? 17.559 7.314 -6.476 1.00 86.19 338 ASP A O 1
ATOM 2605 N N . VAL A 1 339 ? 15.418 7.626 -5.866 1.00 87.62 339 VAL A N 1
ATOM 2606 C CA . VAL A 1 339 ? 14.991 8.326 -7.087 1.00 87.62 339 VAL A CA 1
ATOM 2607 C C . VAL A 1 339 ? 14.405 9.690 -6.736 1.00 87.62 339 VAL A C 1
ATOM 2609 O O . VAL A 1 339 ? 13.469 9.811 -5.940 1.00 87.62 339 VAL A O 1
ATOM 2612 N N . LEU A 1 340 ? 14.940 10.748 -7.342 1.00 88.56 340 LEU A N 1
ATOM 2613 C CA . LEU A 1 340 ? 14.440 12.099 -7.111 1.00 88.56 340 LEU A CA 1
ATOM 2614 C C . LEU A 1 340 ? 13.062 12.283 -7.759 1.00 88.56 340 LEU A C 1
ATOM 2616 O O . LEU A 1 340 ? 12.770 11.740 -8.820 1.00 88.56 340 LEU A O 1
ATOM 2620 N N . ALA A 1 341 ? 12.223 13.135 -7.171 1.00 86.12 341 ALA A N 1
ATOM 2621 C CA . ALA A 1 341 ? 10.909 13.479 -7.716 1.00 86.12 341 ALA A CA 1
ATOM 2622 C C . ALA A 1 341 ? 10.997 14.134 -9.110 1.00 86.12 341 ALA A C 1
ATOM 2624 O O . ALA A 1 341 ? 10.031 14.104 -9.870 1.00 86.12 341 ALA A O 1
ATOM 2625 N N . SER A 1 342 ? 12.151 14.724 -9.445 1.00 85.50 342 SER A N 1
ATOM 2626 C CA . SER A 1 342 ? 12.465 15.239 -10.782 1.00 85.50 342 SER A CA 1
ATOM 2627 C C . SER A 1 342 ? 12.815 14.148 -11.797 1.00 85.50 342 SER A C 1
ATOM 2629 O O . SER A 1 342 ? 12.730 14.406 -12.990 1.00 85.50 342 SER A O 1
ATOM 2631 N N . GLU A 1 343 ? 13.207 12.956 -11.345 1.00 88.00 343 GLU A N 1
ATOM 2632 C CA . GLU A 1 343 ? 13.610 11.824 -12.190 1.00 88.00 343 GLU A CA 1
ATOM 2633 C C . GLU A 1 343 ? 12.449 10.855 -12.412 1.00 88.00 343 GLU A C 1
ATOM 2635 O O . GLU A 1 343 ? 12.214 10.422 -13.540 1.00 88.00 343 GLU A O 1
ATOM 2640 N N . ALA A 1 344 ? 11.694 10.540 -11.355 1.00 90.25 344 ALA A N 1
ATOM 2641 C CA . ALA A 1 344 ? 10.475 9.750 -11.443 1.00 90.25 344 ALA A CA 1
ATOM 2642 C C . ALA A 1 344 ? 9.455 10.163 -10.379 1.00 90.25 344 ALA A C 1
ATOM 2644 O O . ALA A 1 344 ? 9.800 10.463 -9.233 1.00 90.25 344 ALA A O 1
ATOM 2645 N N . CYS A 1 345 ? 8.173 10.138 -10.739 1.00 90.50 345 CYS A N 1
ATOM 2646 C CA . CYS A 1 345 ? 7.100 10.390 -9.787 1.00 90.50 345 CYS A CA 1
ATOM 2647 C C . CYS A 1 345 ? 5.833 9.611 -10.132 1.00 90.50 345 CYS A C 1
ATOM 2649 O O . CYS A 1 345 ? 5.577 9.257 -11.283 1.00 90.50 345 CYS A O 1
ATOM 2651 N N . PHE A 1 346 ? 5.039 9.341 -9.102 1.00 89.19 346 PHE A N 1
ATOM 2652 C CA . PHE A 1 346 ? 3.726 8.745 -9.245 1.00 89.19 346 PHE A CA 1
ATOM 2653 C C . PHE A 1 346 ? 2.760 9.745 -9.876 1.00 89.19 346 PHE A C 1
ATOM 2655 O O . PHE A 1 346 ? 2.710 10.910 -9.478 1.00 89.19 346 PHE A O 1
ATOM 2662 N N . GLN A 1 347 ? 1.949 9.275 -10.815 1.00 84.12 347 GLN A N 1
ATOM 2663 C CA . GLN A 1 347 ? 0.762 9.986 -11.271 1.00 84.12 347 GLN A CA 1
ATOM 2664 C C . GLN A 1 347 ? -0.479 9.259 -10.752 1.00 84.12 347 GLN A C 1
ATOM 2666 O O . GLN A 1 347 ? -0.592 8.044 -10.879 1.00 84.12 347 GLN A O 1
ATOM 2671 N N . VAL A 1 348 ? -1.386 10.024 -10.141 1.00 67.12 348 VAL A N 1
ATOM 2672 C CA . VAL A 1 348 ? -2.721 9.584 -9.720 1.00 67.12 348 VAL A CA 1
ATOM 2673 C C . VAL A 1 348 ? -3.728 10.577 -10.317 1.00 67.12 348 VAL A C 1
ATOM 2675 O O . VAL A 1 348 ? -3.582 11.782 -10.112 1.00 67.12 348 VAL A O 1
ATOM 2678 N N . GLY A 1 349 ? -4.711 10.100 -11.082 1.00 55.03 349 GLY A N 1
ATOM 2679 C CA . GLY A 1 349 ? -5.771 10.887 -11.736 1.00 55.03 349 GLY A CA 1
ATOM 2680 C C . GLY A 1 349 ? -5.839 10.857 -13.280 1.00 55.03 349 GLY A C 1
ATOM 2681 O O . GLY A 1 349 ? -6.473 11.724 -13.881 1.00 55.03 349 GLY A O 1
ATOM 2682 N N . GLY A 1 350 ? -5.178 9.925 -13.961 1.00 55.09 350 GLY A N 1
ATOM 2683 C CA . GLY A 1 350 ? -5.430 9.544 -15.353 1.00 55.09 350 GLY A CA 1
ATOM 2684 C C . GLY A 1 350 ? -6.741 8.753 -15.553 1.00 55.09 350 GLY A C 1
ATOM 2685 O O . GLY A 1 350 ? -7.297 8.192 -14.613 1.00 55.09 350 GLY A O 1
ATOM 2686 N N . PRO A 1 351 ? -7.262 8.655 -16.795 1.00 42.66 351 PRO A N 1
ATOM 2687 C CA . PRO A 1 351 ? -8.588 8.092 -17.111 1.00 42.66 351 PRO A CA 1
ATOM 2688 C C . PRO A 1 351 ? -8.760 6.583 -16.820 1.00 42.66 351 PRO A C 1
ATOM 2690 O O . PRO A 1 351 ? -9.784 5.995 -17.181 1.00 42.66 351 PRO A O 1
ATOM 2693 N N . ARG A 1 352 ? -7.758 5.934 -16.214 1.00 45.84 352 ARG A N 1
ATOM 2694 C CA . ARG A 1 352 ? -7.756 4.526 -15.790 1.00 45.84 352 ARG A CA 1
ATOM 2695 C C . ARG A 1 352 ? -7.134 4.330 -14.400 1.00 45.84 352 ARG A C 1
ATOM 2697 O O . ARG A 1 352 ? -6.787 3.196 -14.070 1.00 45.84 352 ARG A O 1
ATOM 2704 N N . ASP A 1 353 ? -7.004 5.386 -13.599 1.00 44.56 353 ASP A N 1
ATOM 2705 C CA . ASP A 1 353 ? -6.200 5.403 -12.369 1.00 44.56 353 ASP A CA 1
ATOM 2706 C C . ASP A 1 353 ? -6.911 4.745 -11.195 1.00 44.56 353 ASP A C 1
ATOM 2708 O O . ASP A 1 353 ? -7.241 5.341 -10.176 1.00 44.56 353 ASP A O 1
ATOM 2712 N N . THR A 1 354 ? -7.164 3.452 -11.348 1.00 53.03 354 THR A N 1
ATOM 2713 C CA . THR A 1 354 ? -7.914 2.700 -10.367 1.00 53.03 354 THR A CA 1
ATOM 2714 C C . THR A 1 354 ? -7.011 2.269 -9.232 1.00 53.03 354 THR A C 1
ATOM 2716 O O . THR A 1 354 ? -6.357 1.227 -9.311 1.00 53.03 354 THR A O 1
ATOM 2719 N N . VAL A 1 355 ? -7.055 3.012 -8.129 1.00 55.38 355 VAL A N 1
ATOM 2720 C CA . VAL A 1 355 ? -6.936 2.361 -6.826 1.00 55.38 355 VAL A CA 1
ATOM 2721 C C . VAL A 1 355 ? -8.088 1.360 -6.771 1.00 55.38 355 VAL A C 1
ATOM 2723 O O . VAL A 1 355 ? -9.265 1.726 -6.847 1.00 55.38 355 VAL A O 1
ATOM 2726 N N . LEU A 1 356 ? -7.755 0.074 -6.767 1.00 55.50 356 LEU A N 1
ATOM 2727 C CA . LEU A 1 356 ? -8.746 -0.990 -6.799 1.00 55.50 356 LEU A CA 1
ATOM 2728 C C . LEU A 1 356 ? -8.801 -1.614 -5.406 1.00 55.50 356 LEU A C 1
ATOM 2730 O O . LEU A 1 356 ? -7.788 -1.849 -4.774 1.00 55.50 356 LEU A O 1
ATOM 2734 N N . VAL A 1 357 ? -9.976 -1.882 -4.875 1.00 56.59 357 VAL A N 1
ATOM 2735 C CA . VAL A 1 357 ? -10.132 -2.460 -3.538 1.00 56.59 357 VAL A CA 1
ATOM 2736 C C . VAL A 1 357 ? -10.774 -3.819 -3.724 1.00 56.59 357 VAL A C 1
ATOM 2738 O O . VAL A 1 357 ? -11.968 -3.872 -3.990 1.00 56.59 357 VAL A O 1
ATOM 2741 N N . ASP A 1 358 ? -10.011 -4.913 -3.643 1.00 56.50 358 ASP A N 1
ATOM 2742 C CA . ASP A 1 358 ? -10.554 -6.273 -3.803 1.00 56.50 358 ASP A CA 1
ATOM 2743 C C . ASP A 1 358 ? -10.728 -6.964 -2.449 1.00 56.50 358 ASP A C 1
ATOM 2745 O O . ASP A 1 358 ? -9.979 -7.862 -2.055 1.00 56.50 358 ASP A O 1
ATOM 2749 N N . LEU A 1 359 ? -11.738 -6.513 -1.707 1.00 57.03 359 LEU A N 1
ATOM 2750 C CA . LEU A 1 359 ? -11.981 -6.952 -0.339 1.00 57.03 359 LEU A CA 1
ATOM 2751 C C . LEU A 1 359 ? -13.110 -7.969 -0.263 1.00 57.03 359 LEU A C 1
ATOM 2753 O O . LEU A 1 359 ? -14.089 -7.885 -1.012 1.00 57.03 359 LEU A O 1
ATOM 2757 N N . PRO A 1 360 ? -13.057 -8.910 0.690 1.00 58.44 360 PRO A N 1
ATOM 2758 C CA . PRO A 1 360 ? -14.176 -9.789 0.908 1.00 58.44 360 PRO A CA 1
ATOM 2759 C C . PRO A 1 360 ? -15.421 -9.000 1.281 1.00 58.44 360 PRO A C 1
ATOM 2761 O O . PRO A 1 360 ? -15.350 -8.033 2.036 1.00 58.44 360 PRO A O 1
ATOM 2764 N N . ALA A 1 361 ? -16.589 -9.442 0.806 1.00 61.78 361 ALA A N 1
ATOM 2765 C CA . ALA A 1 361 ? -17.855 -8.763 1.101 1.00 61.78 361 ALA A CA 1
ATOM 2766 C C . ALA A 1 361 ? -18.103 -8.596 2.610 1.00 61.78 361 ALA A C 1
ATOM 2768 O O . ALA A 1 361 ? -18.811 -7.684 3.018 1.00 61.78 361 ALA A O 1
ATOM 2769 N N . SER A 1 362 ? -17.511 -9.471 3.428 1.00 63.47 362 SER A N 1
ATOM 2770 C CA . SER A 1 362 ? -17.544 -9.362 4.877 1.00 63.47 362 SER A CA 1
ATOM 2771 C C . SER A 1 362 ? -16.656 -8.261 5.450 1.00 63.47 362 SER A C 1
ATOM 2773 O O . SER A 1 362 ? -16.911 -7.926 6.583 1.00 63.47 362 SER A O 1
ATOM 2775 N N . GLN A 1 363 ? -15.614 -7.759 4.775 1.00 65.19 363 GLN A N 1
ATOM 2776 C CA . GLN A 1 363 ? -14.760 -6.646 5.251 1.00 65.19 363 GLN A CA 1
ATOM 2777 C C . GLN A 1 363 ? -15.268 -5.270 4.837 1.00 65.19 363 GLN A C 1
ATOM 2779 O O . GLN A 1 363 ? -14.811 -4.278 5.389 1.00 65.19 363 GLN A O 1
ATOM 2784 N N . LEU A 1 364 ? -16.175 -5.200 3.868 1.00 69.62 364 LEU A N 1
ATOM 2785 C CA . LEU A 1 364 ? -16.729 -3.934 3.419 1.00 69.62 364 LEU A CA 1
ATOM 2786 C C . LEU A 1 364 ? -17.769 -3.454 4.435 1.00 69.62 364 LEU A C 1
ATOM 2788 O O . LEU A 1 364 ? -18.797 -4.106 4.636 1.00 69.62 364 LEU A O 1
ATOM 2792 N N . GLY A 1 365 ? -17.501 -2.305 5.055 1.00 60.06 365 GLY A N 1
ATOM 2793 C CA . GLY A 1 365 ? -18.458 -1.611 5.907 1.00 60.06 365 GLY A CA 1
ATOM 2794 C C . GLY A 1 365 ? -19.759 -1.258 5.179 1.00 60.06 365 GLY A C 1
ATOM 2795 O O . GLY A 1 365 ? -19.868 -1.279 3.951 1.00 60.06 365 GLY A O 1
ATOM 2796 N N . SER A 1 366 ? -20.786 -0.907 5.953 1.00 56.88 366 SER A N 1
ATOM 2797 C CA . SER A 1 366 ? -22.111 -0.574 5.404 1.00 56.88 366 SER A CA 1
ATOM 2798 C C . SER A 1 366 ? -22.125 0.664 4.486 1.00 56.88 366 SER A C 1
ATOM 2800 O O . SER A 1 366 ? -23.050 0.810 3.683 1.00 56.88 366 SER A O 1
ATOM 2802 N N . SER A 1 367 ? -21.090 1.511 4.563 1.00 55.28 367 SER A N 1
ATOM 2803 C CA . SER A 1 367 ? -20.854 2.686 3.710 1.00 55.28 367 SER A CA 1
ATOM 2804 C C . SER A 1 367 ? -20.642 2.333 2.236 1.00 55.28 367 SER A C 1
ATOM 2806 O O . SER A 1 367 ? -21.053 3.097 1.366 1.00 55.28 367 SER A O 1
ATOM 2808 N N . TRP A 1 368 ? -20.133 1.134 1.936 1.00 52.97 368 TRP A N 1
ATOM 2809 C CA . TRP A 1 368 ? -20.014 0.595 0.571 1.00 52.97 368 TRP A CA 1
ATOM 2810 C C . TRP A 1 368 ? -21.372 0.167 -0.023 1.00 52.97 368 TRP A C 1
ATOM 2812 O O . TRP A 1 368 ? -21.464 -0.520 -1.046 1.00 52.97 368 TRP A O 1
ATOM 2822 N N . GLY A 1 369 ? -22.463 0.529 0.656 1.00 46.53 369 GLY A N 1
ATOM 2823 C CA . GLY A 1 369 ? -23.827 0.143 0.365 1.00 46.53 369 GLY A CA 1
ATOM 2824 C C . GLY A 1 369 ? -24.381 0.691 -0.953 1.00 46.53 369 GLY A C 1
ATOM 2825 O O . GLY A 1 369 ? -24.904 1.797 -1.022 1.00 46.53 369 GLY A O 1
ATOM 2826 N N . ARG A 1 370 ? -24.527 -0.240 -1.902 1.00 39.59 370 ARG A N 1
ATOM 2827 C CA . ARG A 1 370 ? -25.786 -0.489 -2.635 1.00 39.59 370 ARG A CA 1
ATOM 2828 C C . ARG A 1 370 ? -26.205 0.497 -3.733 1.00 39.59 370 ARG A C 1
ATOM 2830 O O . ARG A 1 370 ? -27.377 0.488 -4.110 1.00 39.59 370 ARG A O 1
ATOM 2837 N N . THR A 1 371 ? -25.300 1.244 -4.351 1.00 39.78 371 THR A N 1
ATOM 2838 C CA . THR A 1 371 ? -25.540 1.622 -5.750 1.00 39.78 371 THR A CA 1
ATOM 2839 C C . THR A 1 371 ? -25.338 0.361 -6.585 1.00 39.78 371 THR A C 1
ATOM 2841 O O . THR A 1 371 ? -24.233 -0.141 -6.740 1.00 39.78 371 THR A O 1
ATOM 2844 N N . GLY A 1 372 ? -26.424 -0.209 -7.110 1.00 37.91 372 GLY A N 1
ATOM 2845 C CA . GLY A 1 372 ? -26.380 -1.292 -8.104 1.00 37.91 372 GLY A CA 1
ATOM 2846 C C . GLY A 1 372 ? -25.735 -0.884 -9.438 1.00 37.91 372 GLY A C 1
ATOM 2847 O O . GLY A 1 372 ? -25.912 -1.587 -10.424 1.00 37.91 372 GLY A O 1
ATOM 2848 N N . ASP A 1 373 ? -25.010 0.234 -9.446 1.00 40.94 373 ASP A N 1
ATOM 2849 C CA . ASP A 1 373 ? -24.192 0.745 -10.526 1.00 40.94 373 ASP A CA 1
ATOM 2850 C C . ASP A 1 373 ? -22.736 0.749 -10.036 1.00 40.94 373 ASP A C 1
ATOM 2852 O O . ASP A 1 373 ? -22.406 1.550 -9.155 1.00 40.94 373 ASP A O 1
ATOM 2856 N N . PRO A 1 374 ? -21.837 -0.063 -10.618 1.00 44.22 374 PRO A N 1
ATOM 2857 C CA . PRO A 1 374 ? -20.394 -0.014 -10.350 1.00 44.22 374 PRO A CA 1
ATOM 2858 C C . PRO A 1 374 ? -19.722 1.317 -10.762 1.00 44.22 374 PRO A C 1
ATOM 2860 O O . PRO A 1 374 ? -18.504 1.401 -10.806 1.00 44.22 374 PRO A O 1
ATOM 2863 N N . VAL A 1 375 ? -20.505 2.356 -11.075 1.00 39.28 375 VAL A N 1
ATOM 2864 C CA . VAL A 1 375 ? -20.071 3.625 -11.682 1.00 39.28 375 VAL A CA 1
ATOM 2865 C C . VAL A 1 375 ? -20.141 4.798 -10.694 1.00 39.28 375 VAL A C 1
ATOM 2867 O O . VAL A 1 375 ? -19.768 5.912 -11.033 1.00 39.28 375 VAL A O 1
ATOM 2870 N N . LYS A 1 376 ? -20.640 4.603 -9.466 1.00 35.28 376 LYS A N 1
ATOM 2871 C CA . LYS A 1 376 ? -20.746 5.700 -8.485 1.00 35.28 376 LYS A CA 1
ATOM 2872 C C . LYS A 1 376 ? -20.302 5.271 -7.092 1.00 35.28 376 LYS A C 1
ATOM 2874 O O . LYS A 1 376 ? -21.096 5.307 -6.152 1.00 35.28 376 LYS A O 1
ATOM 2879 N N . ALA A 1 377 ? -19.040 4.865 -6.969 1.00 38.88 377 ALA A N 1
ATOM 2880 C CA . ALA A 1 377 ? -18.289 5.134 -5.748 1.00 38.88 377 ALA A CA 1
ATOM 2881 C C . ALA A 1 377 ? -17.945 6.632 -5.764 1.00 38.88 377 ALA A C 1
ATOM 2883 O O . ALA A 1 377 ? -17.655 7.203 -6.812 1.00 38.88 377 ALA A O 1
ATOM 2884 N N . ARG A 1 378 ? -18.122 7.314 -4.637 1.00 37.69 378 ARG A N 1
ATOM 2885 C CA . ARG A 1 378 ? -17.951 8.763 -4.552 1.00 37.69 378 ARG A CA 1
ATOM 2886 C C . ARG A 1 378 ? -16.468 9.032 -4.288 1.00 37.69 378 ARG A C 1
ATOM 2888 O O . ARG A 1 378 ? -16.036 8.946 -3.150 1.00 37.69 378 ARG A O 1
ATOM 2895 N N . GLY A 1 379 ? -15.741 9.298 -5.367 1.00 37.22 379 GLY A N 1
ATOM 2896 C CA . GLY A 1 379 ? -14.290 9.461 -5.456 1.00 37.22 379 GLY A CA 1
ATOM 2897 C C . GLY A 1 379 ? -13.901 8.931 -6.831 1.00 37.22 379 GLY A C 1
ATOM 2898 O O . GLY A 1 379 ? -13.968 7.724 -7.032 1.00 37.22 379 GLY A O 1
ATOM 2899 N N . ASP A 1 380 ? -13.653 9.825 -7.790 1.00 39.94 380 ASP A N 1
ATOM 2900 C CA . ASP A 1 380 ? -13.851 9.582 -9.230 1.00 39.94 380 ASP A CA 1
ATOM 2901 C C . ASP A 1 380 ? -13.025 8.443 -9.872 1.00 39.94 380 ASP A C 1
ATOM 2903 O O . ASP A 1 380 ? -13.313 8.109 -11.013 1.00 39.94 380 ASP A O 1
ATOM 2907 N N . ASP A 1 381 ? -12.130 7.752 -9.156 1.00 47.81 381 ASP A N 1
ATOM 2908 C CA . ASP A 1 381 ? -11.300 6.680 -9.732 1.00 47.81 381 ASP A CA 1
ATOM 2909 C C . ASP A 1 381 ? -11.203 5.375 -8.899 1.00 47.81 381 ASP A C 1
ATOM 2911 O O . ASP A 1 381 ? -10.467 4.461 -9.257 1.00 47.81 381 ASP A O 1
ATOM 2915 N N . LEU A 1 382 ? -11.969 5.193 -7.813 1.00 49.53 382 LEU A N 1
ATOM 2916 C CA . LEU A 1 382 ? -11.875 3.983 -6.966 1.00 49.53 382 LEU A CA 1
ATOM 2917 C C . LEU A 1 382 ? -12.795 2.834 -7.430 1.00 49.53 382 LEU A C 1
ATOM 2919 O O . LEU A 1 382 ? -14.023 2.931 -7.373 1.00 49.53 382 LEU A O 1
ATOM 2923 N N . GLN A 1 383 ? -12.216 1.695 -7.833 1.00 54.81 383 GLN A N 1
ATOM 2924 C CA . GLN A 1 383 ? -12.969 0.482 -8.199 1.00 54.81 383 GLN A CA 1
ATOM 2925 C C . GLN A 1 383 ? -12.979 -0.539 -7.060 1.00 54.81 383 GLN A C 1
ATOM 2927 O O . GLN A 1 383 ? -11.937 -1.018 -6.639 1.00 54.81 383 GLN A O 1
ATOM 2932 N N . VAL A 1 384 ? -14.155 -0.971 -6.606 1.00 53.75 384 VAL A N 1
ATOM 2933 C CA . VAL A 1 384 ? -14.272 -1.991 -5.548 1.00 53.75 384 VAL A CA 1
ATOM 2934 C C . VAL A 1 384 ? -14.657 -3.332 -6.154 1.00 53.75 384 VAL A C 1
ATOM 2936 O O . VAL A 1 384 ? -15.715 -3.465 -6.775 1.00 53.75 384 VAL A O 1
ATOM 2939 N N . ARG A 1 385 ? -13.833 -4.352 -5.936 1.00 56.66 385 ARG A N 1
ATOM 2940 C CA . ARG A 1 385 ? -14.151 -5.753 -6.212 1.00 56.66 385 ARG A CA 1
ATOM 2941 C C . ARG A 1 385 ? -14.427 -6.489 -4.903 1.00 56.66 385 ARG A C 1
ATOM 2943 O O . ARG A 1 385 ? -13.912 -6.154 -3.843 1.00 56.66 385 ARG A O 1
ATOM 2950 N N . LYS A 1 386 ? -15.348 -7.450 -4.972 1.00 57.19 386 LYS A N 1
ATOM 2951 C CA . LYS A 1 386 ? -15.691 -8.309 -3.837 1.00 57.19 386 LYS A CA 1
ATOM 2952 C C . LYS A 1 386 ? -14.935 -9.622 -3.972 1.00 57.19 386 LYS A C 1
ATOM 2954 O O . LYS A 1 386 ? -15.253 -10.395 -4.876 1.00 57.19 386 LYS A O 1
ATOM 2959 N N . SER A 1 387 ? -14.030 -9.907 -3.045 1.00 58.12 387 SER A N 1
ATOM 2960 C CA . SER A 1 387 ? -13.332 -11.191 -2.970 1.00 58.12 387 SER A CA 1
ATOM 2961 C C . SER A 1 387 ? -14.073 -12.199 -2.070 1.00 58.12 387 SER A C 1
ATOM 2963 O O . SER A 1 387 ? -15.074 -11.889 -1.417 1.00 58.12 387 SER A O 1
ATOM 2965 N N . VAL A 1 388 ? -13.636 -13.462 -2.068 1.00 55.69 388 VAL A N 1
ATOM 2966 C CA . VAL A 1 388 ? -14.281 -14.576 -1.326 1.00 55.69 388 VAL A CA 1
ATOM 2967 C C . VAL A 1 388 ? -13.603 -14.827 0.041 1.00 55.69 388 VAL A C 1
ATOM 2969 O O . VAL A 1 388 ? -13.861 -15.823 0.710 1.00 55.69 388 VAL A O 1
ATOM 2972 N N . GLY A 1 389 ? -12.720 -13.929 0.483 1.00 60.47 389 GLY A N 1
ATOM 2973 C CA . GLY A 1 389 ? -11.934 -14.081 1.713 1.00 60.47 389 GLY A CA 1
ATOM 2974 C C . GLY A 1 389 ? -12.725 -14.021 3.032 1.00 60.47 389 GLY A C 1
ATOM 2975 O O . GLY A 1 389 ? -13.850 -13.529 3.105 1.00 60.47 389 GLY A O 1
ATOM 2976 N N . VAL A 1 390 ? -12.099 -14.503 4.112 1.00 64.88 390 VAL A N 1
ATOM 2977 C CA . VAL A 1 390 ? -12.597 -14.306 5.483 1.00 64.88 390 VAL A CA 1
ATOM 2978 C C . VAL A 1 390 ? -12.198 -12.910 5.936 1.00 64.88 390 VAL A C 1
ATOM 2980 O O . VAL A 1 390 ? -11.011 -12.583 5.983 1.00 64.88 390 VAL A O 1
ATOM 2983 N N . GLY A 1 391 ? -13.196 -12.091 6.255 1.00 68.00 391 GLY A N 1
ATOM 2984 C CA . GLY A 1 391 ? -12.960 -10.734 6.705 1.00 68.00 391 GLY A CA 1
ATOM 2985 C C . GLY A 1 391 ? -12.288 -10.619 8.072 1.00 68.00 391 GLY A C 1
ATOM 2986 O O . GLY A 1 391 ? -12.232 -11.586 8.832 1.00 68.00 391 GLY A O 1
ATOM 2987 N N . ASN A 1 392 ? -11.817 -9.415 8.409 1.00 79.56 392 ASN A N 1
ATOM 2988 C CA . ASN A 1 392 ? -11.334 -9.130 9.752 1.00 79.56 392 ASN A CA 1
ATOM 2989 C C . ASN A 1 392 ? -12.548 -9.256 10.693 1.00 79.56 392 ASN A C 1
ATOM 2991 O O . ASN A 1 392 ? -13.636 -8.776 10.357 1.00 79.56 392 ASN A O 1
ATOM 2995 N N . PRO A 1 393 ? -12.439 -9.981 11.816 1.00 83.19 393 PRO A N 1
ATOM 2996 C CA . PRO A 1 393 ? -13.591 -10.210 12.680 1.00 83.19 393 PRO A CA 1
ATOM 2997 C C . PRO A 1 393 ? -14.035 -8.947 13.431 1.00 83.19 393 PRO A C 1
ATOM 2999 O O . PRO A 1 393 ? -15.202 -8.872 13.814 1.00 83.19 393 PRO A O 1
ATOM 3002 N N . ILE A 1 394 ? -13.133 -7.980 13.624 1.00 89.12 394 ILE A N 1
ATOM 3003 C CA . ILE A 1 394 ? -13.316 -6.811 14.493 1.00 89.12 394 ILE A CA 1
ATOM 3004 C C . ILE A 1 394 ? -13.582 -5.544 13.678 1.00 89.12 394 ILE A C 1
ATOM 3006 O O . ILE A 1 394 ? -14.426 -4.745 14.077 1.00 89.12 394 ILE A O 1
ATOM 3010 N N . TRP A 1 395 ? -12.900 -5.377 12.546 1.00 92.19 395 TRP A N 1
ATOM 3011 C CA . TRP A 1 395 ? -12.891 -4.130 11.782 1.00 92.19 395 TRP A CA 1
ATOM 3012 C C . TRP A 1 395 ? -13.595 -4.261 10.433 1.00 92.19 395 TRP A C 1
ATOM 3014 O O . TRP A 1 395 ? -13.397 -5.236 9.701 1.00 92.19 395 TRP A O 1
ATOM 3024 N N . ASP A 1 396 ? -14.385 -3.247 10.105 1.00 89.81 396 ASP A N 1
ATOM 3025 C CA . ASP A 1 396 ? -14.923 -2.995 8.776 1.00 89.81 396 ASP A CA 1
ATOM 3026 C C . ASP A 1 396 ? -14.072 -1.926 8.090 1.00 89.81 396 ASP A C 1
ATOM 3028 O O . ASP A 1 396 ? -13.768 -0.901 8.686 1.00 89.81 396 ASP A O 1
ATOM 3032 N N . ILE A 1 397 ? -13.691 -2.147 6.836 1.00 88.56 397 ILE A N 1
ATOM 3033 C CA . ILE A 1 397 ? -13.023 -1.134 6.016 1.00 88.56 397 ILE A CA 1
ATOM 3034 C C . ILE A 1 397 ? -14.115 -0.252 5.422 1.00 88.56 397 ILE A C 1
ATOM 3036 O O . ILE A 1 397 ? -15.040 -0.753 4.777 1.00 88.56 397 ILE A O 1
ATOM 3040 N N . VAL A 1 398 ? -14.024 1.050 5.661 1.00 86.56 398 VAL A N 1
ATOM 3041 C CA . VAL A 1 398 ? -14.990 2.080 5.255 1.00 86.56 398 VAL A CA 1
ATOM 3042 C C . VAL A 1 398 ? -14.554 2.762 3.972 1.00 86.56 398 VAL A C 1
ATOM 3044 O O . VAL A 1 398 ? -15.406 3.023 3.126 1.00 86.56 398 VAL A O 1
ATOM 3047 N N . ASP A 1 399 ? -13.255 3.036 3.854 1.00 83.25 399 ASP A N 1
ATOM 3048 C CA . ASP A 1 399 ? -12.654 3.750 2.732 1.00 83.25 399 ASP A CA 1
ATOM 3049 C C . ASP A 1 399 ? -11.194 3.315 2.526 1.00 83.25 399 ASP A C 1
ATOM 3051 O O . ASP A 1 399 ? -10.544 2.819 3.452 1.00 83.25 399 ASP A O 1
ATOM 3055 N N . PHE A 1 400 ? -10.694 3.486 1.307 1.00 84.06 400 PHE A N 1
ATOM 3056 C CA . PHE A 1 400 ? -9.288 3.306 0.963 1.00 84.06 400 PHE A CA 1
ATOM 3057 C C . PHE A 1 400 ? -8.892 4.354 -0.067 1.00 84.06 400 PHE A C 1
ATOM 3059 O O . PHE A 1 400 ? -9.409 4.344 -1.181 1.00 84.06 400 PHE A O 1
ATOM 3066 N N . THR A 1 401 ? -7.977 5.245 0.293 1.00 82.75 401 THR A N 1
ATOM 3067 C CA . THR A 1 401 ? -7.549 6.349 -0.566 1.00 82.75 401 THR A CA 1
ATOM 3068 C C . THR A 1 401 ? -6.046 6.304 -0.808 1.00 82.75 401 THR A C 1
ATOM 3070 O O . THR A 1 401 ? -5.285 5.729 -0.027 1.00 82.75 401 THR A O 1
ATOM 3073 N N . ALA A 1 402 ? -5.624 6.890 -1.928 1.00 84.12 402 ALA A N 1
ATOM 3074 C CA . ALA A 1 402 ? -4.223 7.065 -2.277 1.00 84.12 402 ALA A CA 1
ATOM 3075 C C . ALA A 1 402 ? -3.972 8.525 -2.664 1.00 84.12 402 ALA A C 1
ATOM 3077 O O . ALA A 1 402 ? -4.745 9.109 -3.422 1.00 84.12 402 ALA A O 1
ATOM 3078 N N . GLU A 1 403 ? -2.887 9.099 -2.159 1.00 83.44 403 GLU A N 1
ATOM 3079 C CA . GLU A 1 403 ? -2.462 10.471 -2.424 1.00 83.44 403 GLU A CA 1
ATOM 3080 C C . GLU A 1 403 ? -0.970 10.485 -2.770 1.00 83.44 403 GLU A C 1
ATOM 3082 O O . GLU A 1 403 ? -0.152 9.888 -2.067 1.00 83.44 403 GLU A O 1
ATOM 3087 N N . VAL A 1 404 ? -0.597 11.174 -3.851 1.00 83.94 404 VAL A N 1
ATOM 3088 C CA . VAL A 1 404 ? 0.816 11.405 -4.179 1.00 83.94 404 VAL A CA 1
ATOM 3089 C C . VAL A 1 404 ? 1.330 12.566 -3.342 1.00 83.94 404 VAL A C 1
ATOM 3091 O O . VAL A 1 404 ? 0.792 13.670 -3.395 1.00 83.94 404 VAL A O 1
ATOM 3094 N N . VAL A 1 405 ? 2.401 12.324 -2.595 1.00 82.75 405 VAL A N 1
ATOM 3095 C CA . VAL A 1 405 ? 3.044 13.304 -1.725 1.00 82.75 405 VAL A CA 1
ATOM 3096 C C . VAL A 1 405 ? 4.515 13.407 -2.105 1.00 82.75 405 VAL A C 1
ATOM 3098 O O . VAL A 1 405 ? 5.209 12.405 -2.246 1.00 82.75 405 VAL A O 1
ATOM 3101 N N . VAL A 1 406 ? 5.016 14.630 -2.246 1.00 79.88 406 VAL A N 1
ATOM 3102 C CA . VAL A 1 406 ? 6.449 14.879 -2.435 1.00 79.88 406 VAL A CA 1
ATOM 3103 C C . VAL A 1 406 ? 7.098 14.996 -1.058 1.00 79.88 406 VAL A C 1
ATOM 3105 O O . VAL A 1 406 ? 6.743 15.871 -0.268 1.00 79.88 406 VAL A O 1
ATOM 3108 N N . MET A 1 407 ? 8.026 14.093 -0.757 1.00 73.44 407 MET A N 1
ATOM 3109 C CA . MET A 1 407 ? 8.698 13.979 0.535 1.00 73.44 407 MET A CA 1
ATOM 3110 C C . MET A 1 407 ? 10.173 14.390 0.413 1.00 73.44 407 MET A C 1
ATOM 3112 O O . MET A 1 407 ? 10.797 14.122 -0.606 1.00 73.44 407 MET A O 1
ATOM 3116 N N . PRO A 1 408 ? 10.792 15.044 1.406 1.00 70.25 408 PRO A N 1
ATOM 3117 C CA . PRO A 1 408 ? 12.243 15.248 1.401 1.00 70.25 408 PRO A CA 1
ATOM 3118 C C . PRO A 1 408 ? 13.000 13.904 1.478 1.00 70.25 408 PRO A C 1
ATOM 3120 O O . PRO A 1 408 ? 12.606 13.007 2.216 1.00 70.25 408 PRO A O 1
ATOM 3123 N N . THR A 1 409 ? 14.097 13.763 0.726 1.00 61.19 409 THR A N 1
ATOM 3124 C CA . THR A 1 409 ? 14.932 12.534 0.650 1.00 61.19 409 THR A CA 1
ATOM 3125 C C . THR A 1 409 ? 15.508 12.071 1.985 1.00 61.19 409 THR A C 1
ATOM 3127 O O . THR A 1 409 ? 15.779 10.889 2.154 1.00 61.19 409 THR A O 1
ATOM 3130 N N . THR A 1 410 ? 15.696 12.971 2.950 1.00 57.09 410 THR A N 1
ATOM 3131 C CA . THR A 1 410 ? 16.320 12.659 4.247 1.00 57.09 410 THR A CA 1
ATOM 3132 C C . THR A 1 410 ? 15.355 12.109 5.288 1.00 57.09 410 THR A C 1
ATOM 3134 O O . THR A 1 410 ? 15.639 12.108 6.484 1.00 57.09 410 THR A O 1
ATOM 3137 N N . LEU A 1 411 ? 14.213 11.595 4.843 1.00 51.16 411 LEU A N 1
ATOM 3138 C CA . LEU A 1 411 ? 13.261 10.953 5.722 1.00 51.16 411 LEU A CA 1
ATOM 3139 C C . LEU A 1 411 ? 13.757 9.572 6.155 1.00 51.16 411 LEU A C 1
ATOM 3141 O O . LEU A 1 411 ? 13.449 8.552 5.546 1.00 51.16 411 LEU A O 1
ATOM 3145 N N . GLY A 1 412 ? 14.468 9.550 7.286 1.00 49.34 412 GLY A N 1
ATOM 3146 C CA . GLY A 1 412 ? 14.426 8.396 8.175 1.00 49.34 412 GLY A CA 1
ATOM 3147 C C . GLY A 1 412 ? 12.962 8.018 8.421 1.00 49.34 412 GLY A C 1
ATOM 3148 O O . GLY A 1 412 ? 12.108 8.900 8.560 1.00 49.34 412 GLY A O 1
ATOM 3149 N N . SER A 1 413 ? 12.694 6.713 8.440 1.00 46.91 413 SER A N 1
ATOM 3150 C CA . SER A 1 413 ? 11.400 6.007 8.512 1.00 46.91 413 SER A CA 1
ATOM 3151 C C . SER A 1 413 ? 10.271 6.649 9.337 1.00 46.91 413 SER A C 1
ATOM 3153 O O . SER A 1 413 ? 9.094 6.384 9.096 1.00 46.91 413 SER A O 1
ATOM 3155 N N . VAL A 1 414 ? 10.597 7.517 10.294 1.00 46.22 414 VAL A N 1
ATOM 3156 C CA . VAL A 1 414 ? 9.675 8.010 11.320 1.00 46.22 414 VAL A CA 1
ATOM 3157 C C . VAL A 1 414 ? 9.343 9.510 11.216 1.00 46.22 414 VAL A C 1
ATOM 3159 O O . VAL A 1 414 ? 8.318 9.945 11.740 1.00 46.22 414 VAL A O 1
ATOM 3162 N N . ALA A 1 415 ? 10.122 10.322 10.490 1.00 43.19 415 ALA A N 1
ATOM 3163 C CA . ALA A 1 415 ? 9.873 11.771 10.415 1.00 43.19 415 ALA A CA 1
ATOM 3164 C C . ALA A 1 415 ? 8.732 12.163 9.441 1.00 43.19 415 ALA A C 1
ATOM 3166 O O . ALA A 1 415 ? 8.166 13.251 9.560 1.00 43.19 415 ALA A O 1
ATOM 3167 N N . ALA A 1 416 ? 8.302 11.269 8.535 1.00 44.19 416 ALA A N 1
ATOM 3168 C CA . ALA A 1 416 ? 7.256 11.567 7.537 1.00 44.19 416 ALA A CA 1
ATOM 3169 C C . ALA A 1 416 ? 5.875 11.639 8.195 1.00 44.19 416 ALA A C 1
ATOM 3171 O O . ALA A 1 416 ? 4.975 12.339 7.728 1.00 44.19 416 ALA A O 1
ATOM 3172 N N . MET A 1 417 ? 5.725 10.923 9.310 1.00 46.72 417 MET A N 1
ATOM 3173 C CA . MET A 1 417 ? 4.495 10.850 10.082 1.00 46.72 417 MET A CA 1
ATOM 3174 C C . MET A 1 417 ? 4.301 12.043 11.034 1.00 46.72 417 MET A C 1
ATOM 3176 O O . MET A 1 417 ? 3.199 12.269 11.523 1.00 46.72 417 MET A O 1
ATOM 3180 N N . ALA A 1 418 ? 5.333 12.860 11.266 1.00 45.69 418 ALA A N 1
ATOM 3181 C CA . ALA A 1 418 ? 5.280 13.957 12.233 1.00 45.69 418 ALA A CA 1
ATOM 3182 C C . ALA A 1 418 ? 4.501 15.204 11.754 1.00 45.69 418 ALA A C 1
ATOM 3184 O O . ALA A 1 418 ? 4.350 16.153 12.526 1.00 45.69 418 ALA A O 1
ATOM 3185 N N . THR A 1 419 ? 4.027 15.248 10.502 1.00 45.03 419 THR A N 1
ATOM 3186 C CA . THR A 1 419 ? 3.719 16.523 9.827 1.00 45.03 419 THR A CA 1
ATOM 3187 C C . THR A 1 419 ? 2.255 16.962 9.752 1.00 45.03 419 THR A C 1
ATOM 3189 O O . THR A 1 419 ? 2.042 18.069 9.262 1.00 45.03 419 THR A O 1
ATOM 3192 N N . SER A 1 420 ? 1.248 16.239 10.272 1.00 45.66 420 SER A N 1
ATOM 3193 C CA . SER A 1 420 ? -0.117 16.823 10.274 1.00 45.66 420 SER A CA 1
ATOM 3194 C C . SER A 1 420 ? -0.947 16.789 11.560 1.00 45.66 420 SER A C 1
ATOM 3196 O O . SER A 1 420 ? -1.674 17.753 11.746 1.00 45.66 420 SER A O 1
ATOM 3198 N N . ASP A 1 421 ? -0.807 15.843 12.502 1.00 46.28 421 ASP A N 1
ATOM 3199 C CA . ASP A 1 421 ? -1.699 15.835 13.696 1.00 46.28 421 ASP A CA 1
ATOM 3200 C C . ASP A 1 421 ? -1.044 15.425 15.033 1.00 46.28 421 ASP A C 1
ATOM 3202 O O . ASP A 1 421 ? -1.698 15.333 16.077 1.00 46.28 421 ASP A O 1
ATOM 3206 N N . TRP A 1 422 ? 0.268 15.178 15.041 1.00 46.38 422 TRP A N 1
ATOM 3207 C CA . TRP A 1 422 ? 0.958 14.558 16.185 1.00 46.38 422 TRP A CA 1
ATOM 3208 C C . TRP A 1 422 ? 1.593 15.573 17.147 1.00 46.38 422 TRP A C 1
ATOM 3210 O O . TRP A 1 422 ? 2.060 15.204 18.218 1.00 46.38 422 TRP A O 1
ATOM 3220 N N . ALA A 1 423 ? 1.617 16.858 16.785 1.00 44.09 423 ALA A N 1
ATOM 3221 C CA . ALA A 1 423 ? 2.391 17.889 17.484 1.00 44.09 423 ALA A CA 1
ATOM 3222 C C . ALA A 1 423 ? 1.660 18.571 18.657 1.00 44.09 423 ALA A C 1
ATOM 3224 O O . ALA A 1 423 ? 2.252 19.392 19.360 1.00 44.09 423 ALA A O 1
ATOM 3225 N N . THR A 1 424 ? 0.382 18.274 18.902 1.00 52.59 424 THR A N 1
ATOM 3226 C CA . THR A 1 424 ? -0.315 18.816 20.077 1.00 52.59 424 THR A CA 1
ATOM 3227 C C . THR A 1 424 ? -0.092 17.923 21.291 1.00 52.59 424 THR A C 1
ATOM 3229 O O . THR A 1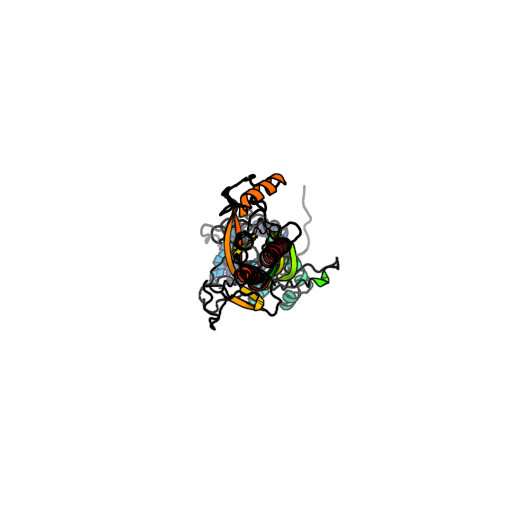 424 ? -0.473 16.758 21.269 1.00 52.59 424 THR A O 1
ATOM 3232 N N . ALA A 1 425 ? 0.425 18.491 22.386 1.00 52.59 425 ALA A N 1
ATOM 3233 C CA . ALA A 1 425 ? 0.729 17.801 23.650 1.00 52.59 425 ALA A CA 1
ATOM 3234 C C . ALA A 1 425 ? -0.448 17.030 24.298 1.00 52.59 425 ALA A C 1
ATOM 3236 O O . ALA A 1 425 ? -0.239 16.264 25.234 1.00 52.59 425 ALA A O 1
ATOM 3237 N N . ASN A 1 426 ? -1.677 17.228 23.812 1.00 53.44 426 ASN A N 1
ATOM 3238 C CA . ASN A 1 426 ? -2.878 16.517 24.262 1.00 53.44 426 ASN A CA 1
ATOM 3239 C C . ASN A 1 426 ? -3.171 15.236 23.456 1.00 53.44 426 ASN A C 1
ATOM 3241 O O . ASN A 1 426 ? -4.124 14.526 23.782 1.00 53.44 426 ASN A O 1
ATOM 3245 N N . ASN A 1 427 ? -2.401 14.958 22.400 1.00 54.16 427 ASN A N 1
ATOM 3246 C CA . ASN A 1 427 ? -2.553 13.761 21.585 1.00 54.16 427 ASN A CA 1
ATOM 3247 C C . ASN A 1 427 ? -1.728 12.615 22.211 1.00 54.16 427 ASN A C 1
ATOM 3249 O O . ASN A 1 427 ? -0.525 12.797 22.411 1.00 54.16 427 ASN A O 1
ATOM 3253 N N . PRO A 1 428 ? -2.315 11.447 22.539 1.00 54.66 428 PRO A N 1
ATOM 3254 C CA . PRO A 1 428 ? -1.559 10.293 23.040 1.00 54.66 428 PRO A CA 1
ATOM 3255 C C . PRO A 1 428 ? -0.413 9.862 22.105 1.00 54.66 428 PRO A C 1
ATOM 3257 O O . PRO A 1 428 ? 0.604 9.359 22.584 1.00 54.66 428 PRO A O 1
ATOM 3260 N N . SER A 1 429 ? -0.497 10.151 20.801 1.00 52.03 429 SER A N 1
ATOM 3261 C CA . SER A 1 429 ? 0.608 9.927 19.855 1.00 52.03 429 SER A CA 1
ATOM 3262 C C . SER A 1 429 ? 1.849 10.794 20.133 1.00 52.03 429 SER A C 1
ATOM 3264 O O . SER A 1 429 ? 2.969 10.355 19.877 1.00 52.03 429 SER A O 1
ATOM 3266 N N . PHE A 1 430 ? 1.694 11.979 20.738 1.00 55.62 430 PHE A N 1
ATOM 3267 C CA . PHE A 1 430 ? 2.815 12.835 21.151 1.00 55.62 430 PHE A CA 1
ATOM 3268 C C . PHE A 1 430 ? 3.646 12.181 22.265 1.00 55.62 430 PHE A C 1
ATOM 3270 O O . PHE A 1 430 ? 4.874 12.244 22.247 1.00 55.62 430 PHE A O 1
ATOM 3277 N N . GLN A 1 431 ? 2.994 11.499 23.215 1.00 58.56 431 GLN A N 1
ATOM 3278 C CA . GLN A 1 431 ? 3.697 10.749 24.264 1.00 58.56 431 GLN A CA 1
ATOM 3279 C C . GLN A 1 431 ? 4.455 9.548 23.683 1.00 58.56 431 GLN A C 1
ATOM 3281 O O . GLN A 1 431 ? 5.563 9.233 24.125 1.00 58.56 431 GLN A O 1
ATOM 3286 N N . TYR A 1 432 ? 3.903 8.921 22.642 1.00 59.12 432 TYR A N 1
ATOM 3287 C CA . TYR A 1 432 ? 4.581 7.858 21.904 1.00 59.12 432 TYR A CA 1
ATOM 3288 C C . TYR A 1 432 ? 5.800 8.356 21.129 1.00 59.12 432 TYR A C 1
ATOM 3290 O O . TYR A 1 432 ? 6.839 7.703 21.179 1.00 59.12 432 TYR A O 1
ATOM 3298 N N . ARG A 1 433 ? 5.731 9.538 20.503 1.00 59.12 433 ARG A N 1
ATOM 3299 C CA . ARG A 1 433 ? 6.905 10.180 19.891 1.00 59.12 433 ARG A CA 1
ATOM 3300 C C . ARG A 1 433 ? 8.043 10.327 20.899 1.00 59.12 433 ARG A C 1
ATOM 3302 O O . ARG A 1 433 ? 9.146 9.878 20.620 1.00 59.12 433 ARG A O 1
ATOM 3309 N N . THR A 1 434 ? 7.768 10.849 22.094 1.00 58.34 434 THR A N 1
ATOM 3310 C CA . THR A 1 434 ? 8.801 10.965 23.138 1.00 58.34 434 THR A CA 1
ATOM 3311 C C . THR A 1 434 ? 9.359 9.614 23.602 1.00 58.34 434 THR A C 1
ATOM 3313 O O . THR A 1 434 ? 10.523 9.534 23.990 1.00 58.34 434 THR A O 1
ATOM 3316 N N . LEU A 1 435 ? 8.564 8.538 23.557 1.00 58.47 435 LEU A N 1
ATOM 3317 C CA . LEU A 1 435 ? 9.040 7.184 23.865 1.00 58.47 435 LEU A CA 1
ATOM 3318 C C . LEU A 1 435 ? 9.926 6.614 22.749 1.00 58.47 435 LEU A C 1
ATOM 3320 O O . LEU A 1 435 ? 10.925 5.967 23.052 1.00 58.47 435 LEU A O 1
ATOM 3324 N N . LEU A 1 436 ? 9.596 6.878 21.484 1.00 57.22 436 LEU A N 1
ATOM 3325 C CA . LEU A 1 436 ? 10.409 6.484 20.330 1.00 57.22 436 LEU A CA 1
ATOM 3326 C C . LEU A 1 436 ? 11.720 7.286 20.270 1.00 57.22 436 LEU A C 1
ATOM 3328 O O . LEU A 1 436 ? 12.784 6.700 20.085 1.00 57.22 436 LEU A O 1
ATOM 3332 N N . GLU A 1 437 ? 11.671 8.593 20.544 1.00 60.31 437 GLU A N 1
ATOM 3333 C CA . GLU A 1 437 ? 12.855 9.451 20.715 1.00 60.31 437 GLU A CA 1
ATOM 3334 C C . GLU A 1 437 ? 13.774 8.909 21.820 1.00 60.31 437 GLU A C 1
ATOM 3336 O O . GLU A 1 437 ? 14.988 8.796 21.643 1.00 60.31 437 GLU A O 1
ATOM 3341 N N . ALA A 1 438 ? 13.201 8.475 22.948 1.00 55.38 438 ALA A N 1
ATOM 3342 C CA . ALA A 1 438 ? 13.956 7.861 24.039 1.00 55.38 438 ALA A CA 1
ATOM 3343 C C . ALA A 1 438 ? 14.574 6.492 23.680 1.00 55.38 438 ALA A C 1
ATOM 3345 O O . ALA A 1 438 ? 15.544 6.080 24.318 1.00 55.38 438 ALA A O 1
ATOM 3346 N N . GLN A 1 439 ? 14.044 5.792 22.670 1.00 56.41 439 GLN A N 1
ATOM 3347 C CA . GLN A 1 439 ? 14.609 4.546 22.133 1.00 56.41 439 GLN A CA 1
ATOM 3348 C C . GLN A 1 439 ? 15.714 4.781 21.089 1.00 56.41 439 GLN A C 1
ATOM 3350 O O . GLN A 1 439 ? 16.285 3.816 20.584 1.00 56.41 439 GLN A O 1
ATOM 3355 N N . GLY A 1 440 ? 16.068 6.041 20.812 1.00 43.69 440 GLY A N 1
ATOM 3356 C CA . GLY A 1 440 ? 17.149 6.403 19.896 1.00 43.69 440 GLY A CA 1
ATOM 3357 C C . GLY A 1 440 ? 16.707 6.629 18.452 1.00 43.69 440 GLY A C 1
ATOM 3358 O O . GLY A 1 440 ? 17.568 6.739 17.582 1.00 43.69 440 GLY A O 1
ATOM 3359 N N . PHE A 1 441 ? 15.400 6.718 18.185 1.00 49.03 441 PHE A N 1
ATOM 3360 C CA . PHE A 1 441 ? 14.914 7.247 16.913 1.00 49.03 441 PHE A CA 1
ATOM 3361 C C . PHE A 1 441 ? 15.097 8.768 16.922 1.00 49.03 441 PHE A C 1
ATOM 3363 O O . PHE A 1 441 ? 14.392 9.474 17.638 1.00 49.03 441 PHE A O 1
ATOM 3370 N N . ASP A 1 442 ? 16.080 9.271 16.176 1.00 50.22 442 ASP A N 1
ATOM 3371 C CA . ASP A 1 442 ? 16.314 10.709 16.029 1.00 50.22 442 ASP A CA 1
ATOM 3372 C C . ASP A 1 442 ? 15.398 11.268 14.929 1.00 50.22 442 ASP A C 1
ATOM 3374 O O . ASP A 1 442 ? 15.535 10.931 13.753 1.00 50.22 442 ASP A O 1
ATOM 3378 N N . PHE A 1 443 ? 14.427 12.089 15.327 1.00 54.47 443 PHE A N 1
ATOM 3379 C CA . PHE A 1 443 ? 13.475 12.740 14.423 1.00 54.47 443 PHE A CA 1
ATOM 3380 C C . PHE A 1 443 ? 13.971 14.108 13.934 1.00 54.47 443 PHE A C 1
ATOM 3382 O O . PHE A 1 443 ? 13.368 14.674 13.022 1.00 54.47 443 PHE A O 1
ATOM 3389 N N . ASP A 1 444 ? 15.043 14.637 14.533 1.00 47.59 444 ASP A N 1
ATOM 3390 C CA . ASP A 1 444 ? 15.515 16.011 14.337 1.00 47.59 444 ASP A CA 1
ATOM 3391 C C . ASP A 1 444 ? 16.752 16.092 13.425 1.00 47.59 444 ASP A C 1
ATOM 3393 O O . ASP A 1 444 ? 17.253 17.188 13.155 1.00 47.59 444 ASP A O 1
ATOM 3397 N N . GLN A 1 445 ? 17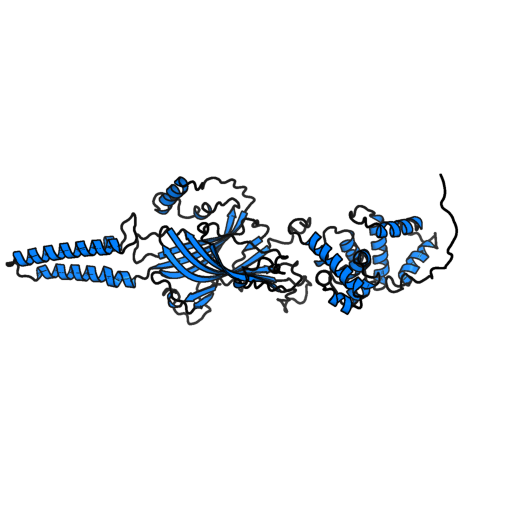.238 14.966 12.884 1.00 46.66 445 GLN A N 1
ATOM 3398 C CA . GLN A 1 445 ? 18.366 14.951 11.947 1.00 46.66 445 GLN A CA 1
ATOM 3399 C C . GLN A 1 445 ? 17.932 15.333 10.520 1.00 46.66 445 GLN A C 1
ATOM 3401 O O . GLN A 1 445 ? 18.006 14.570 9.561 1.00 46.66 445 GLN A O 1
ATOM 3406 N N . GLN A 1 446 ? 17.454 16.567 10.398 1.00 47.34 446 GLN A N 1
ATOM 3407 C CA . GLN A 1 446 ? 17.012 17.202 9.170 1.00 47.34 446 GLN A CA 1
ATOM 3408 C C . GLN A 1 446 ? 18.202 17.865 8.460 1.00 47.34 446 GLN A C 1
ATOM 3410 O O . GLN A 1 446 ? 18.351 19.084 8.485 1.00 47.34 446 GLN A O 1
ATOM 3415 N N . ASP A 1 447 ? 19.039 17.079 7.774 1.00 45.06 447 ASP A N 1
ATOM 3416 C CA . ASP A 1 447 ? 19.861 17.613 6.674 1.00 45.06 447 ASP A CA 1
ATOM 3417 C C . ASP A 1 447 ? 18.935 17.787 5.456 1.00 45.06 447 ASP A C 1
ATOM 3419 O O . ASP A 1 447 ? 18.933 17.025 4.491 1.00 45.06 447 ASP A O 1
ATOM 3423 N N . SER A 1 448 ? 18.006 18.740 5.549 1.00 49.25 448 SER A N 1
ATOM 3424 C CA . SER A 1 448 ? 17.100 19.066 4.454 1.00 49.25 448 SER A CA 1
ATOM 3425 C C . SER A 1 448 ? 17.862 19.888 3.426 1.00 49.25 448 SER A C 1
ATOM 3427 O O . SER A 1 448 ? 17.895 21.115 3.517 1.00 49.25 448 SER A O 1
ATOM 3429 N N . ASP A 1 449 ? 18.460 19.231 2.440 1.00 56.56 449 ASP A N 1
ATOM 3430 C CA . ASP A 1 449 ? 18.627 19.887 1.153 1.00 56.56 449 ASP A CA 1
ATOM 3431 C C . ASP A 1 449 ? 17.240 19.904 0.481 1.00 56.56 449 ASP A C 1
ATOM 3433 O O . ASP A 1 449 ? 16.774 18.857 0.024 1.00 56.56 449 ASP A O 1
ATOM 3437 N N . PRO A 1 450 ? 16.524 21.049 0.448 1.00 57.75 450 PRO A N 1
ATOM 3438 C CA . PRO A 1 450 ? 15.182 21.125 -0.130 1.00 57.75 450 PRO A CA 1
ATOM 3439 C C . PRO A 1 450 ? 15.173 20.806 -1.631 1.00 57.75 450 PRO A C 1
ATOM 3441 O O . PRO A 1 450 ? 14.103 20.640 -2.210 1.00 57.75 450 PRO A O 1
ATOM 3444 N N . THR A 1 451 ? 16.347 20.728 -2.266 1.00 63.22 451 THR A N 1
ATOM 3445 C CA . THR A 1 451 ? 16.481 20.339 -3.672 1.00 63.22 451 THR A CA 1
ATOM 3446 C C . THR A 1 451 ? 16.310 18.838 -3.889 1.00 63.22 451 THR A C 1
ATOM 3448 O O . THR A 1 451 ? 15.944 18.422 -4.986 1.00 63.22 451 THR A O 1
ATOM 3451 N N . ARG A 1 452 ? 16.504 18.015 -2.851 1.00 73.94 452 ARG A N 1
ATOM 3452 C CA . ARG A 1 452 ? 16.371 16.563 -2.940 1.00 73.94 452 ARG A CA 1
ATOM 3453 C C . ARG A 1 452 ? 15.052 16.109 -2.335 1.00 73.94 452 ARG A C 1
ATOM 3455 O O . ARG A 1 452 ? 14.969 15.760 -1.156 1.00 73.94 452 ARG A O 1
ATOM 3462 N N . SER A 1 453 ? 14.015 16.106 -3.160 1.00 82.31 453 SER A N 1
ATOM 3463 C CA . SER A 1 453 ? 12.727 15.500 -2.827 1.00 82.31 453 SER A CA 1
ATOM 3464 C C . SER A 1 453 ? 12.556 14.173 -3.561 1.00 82.31 453 SER A C 1
ATOM 3466 O O . SER A 1 453 ? 13.047 14.021 -4.674 1.00 82.31 453 SER A O 1
ATOM 3468 N N . THR A 1 454 ? 11.890 13.216 -2.928 1.00 86.81 454 THR A N 1
ATOM 3469 C CA . THR A 1 454 ? 11.442 11.944 -3.498 1.00 86.81 454 THR A CA 1
ATOM 3470 C C . THR A 1 454 ? 9.932 11.974 -3.635 1.00 86.81 454 THR A C 1
ATOM 3472 O O . THR A 1 454 ? 9.220 12.636 -2.875 1.00 86.81 454 THR A O 1
ATOM 3475 N N . CYS A 1 455 ? 9.430 11.271 -4.637 1.00 87.38 455 CYS A N 1
ATOM 3476 C CA . CYS A 1 455 ? 8.002 11.096 -4.803 1.00 87.38 455 CYS A CA 1
ATOM 3477 C C . CYS A 1 455 ? 7.545 9.885 -3.979 1.00 87.38 455 CYS A C 1
ATOM 3479 O O . CYS A 1 455 ? 8.172 8.823 -4.010 1.00 87.38 455 CYS A O 1
ATOM 3481 N N . ALA A 1 456 ? 6.463 10.051 -3.227 1.00 89.50 456 ALA A N 1
ATOM 3482 C CA . ALA A 1 456 ? 5.899 9.027 -2.366 1.00 89.50 456 ALA A CA 1
ATOM 3483 C C . ALA A 1 456 ? 4.387 8.917 -2.578 1.00 89.50 456 ALA A C 1
ATOM 3485 O O . ALA A 1 456 ? 3.713 9.870 -2.963 1.00 89.50 456 ALA A O 1
ATOM 3486 N N . LEU A 1 457 ? 3.851 7.738 -2.308 1.00 89.00 457 LEU A N 1
ATOM 3487 C CA . LEU A 1 457 ? 2.435 7.433 -2.354 1.00 89.00 457 LEU A CA 1
ATOM 3488 C C . LEU A 1 457 ? 1.961 7.148 -0.930 1.00 89.00 457 LEU A C 1
ATOM 3490 O O . LEU A 1 457 ? 2.391 6.175 -0.308 1.00 89.00 457 LEU A O 1
ATOM 3494 N N . ARG A 1 458 ? 1.094 8.013 -0.405 1.00 87.69 458 ARG A N 1
ATOM 3495 C CA . ARG A 1 458 ? 0.420 7.837 0.881 1.00 87.69 458 ARG A CA 1
ATOM 3496 C C . ARG A 1 458 ? -0.883 7.084 0.649 1.00 87.69 458 ARG A C 1
ATOM 3498 O O . ARG A 1 458 ? -1.705 7.500 -0.158 1.00 87.69 458 ARG A O 1
ATOM 3505 N N . LEU A 1 459 ? -1.058 5.985 1.363 1.00 89.69 459 LEU A N 1
ATOM 3506 C CA . LEU A 1 459 ? -2.221 5.115 1.304 1.00 89.69 459 LEU A CA 1
ATOM 3507 C C . LEU A 1 459 ? -2.915 5.152 2.656 1.00 89.69 459 LEU A C 1
ATOM 3509 O O . LEU A 1 459 ? -2.277 4.898 3.676 1.00 89.69 459 LEU A O 1
ATOM 3513 N N . SER A 1 460 ? -4.209 5.439 2.651 1.00 88.56 460 SER A N 1
ATOM 3514 C CA . SER A 1 460 ? -5.003 5.627 3.862 1.00 88.56 460 SER A CA 1
ATOM 3515 C C . SER A 1 460 ? -6.176 4.655 3.859 1.00 88.56 460 SER A C 1
ATOM 3517 O O . SER A 1 460 ? -7.003 4.668 2.951 1.00 88.56 460 SER A O 1
ATOM 3519 N N . ILE A 1 461 ? -6.252 3.787 4.869 1.00 91.69 461 ILE A N 1
ATOM 3520 C CA . ILE A 1 461 ? -7.351 2.835 5.068 1.00 91.69 461 ILE A CA 1
ATOM 3521 C C . ILE A 1 461 ? -8.212 3.341 6.222 1.00 91.69 461 ILE A C 1
ATOM 3523 O O . ILE A 1 461 ? -7.790 3.284 7.376 1.00 91.69 461 ILE A O 1
ATOM 3527 N N . THR A 1 462 ? -9.435 3.781 5.946 1.00 91.38 462 THR A N 1
ATOM 3528 C CA . THR A 1 462 ? -10.387 4.120 7.010 1.00 91.38 462 THR A CA 1
ATOM 3529 C C . THR A 1 462 ? -11.101 2.858 7.477 1.00 91.38 462 THR A C 1
ATOM 3531 O O . THR A 1 462 ? -11.677 2.125 6.669 1.00 91.38 462 THR A O 1
ATOM 3534 N N . ILE A 1 463 ? -11.069 2.602 8.782 1.00 93.94 463 ILE A N 1
ATOM 3535 C CA . ILE A 1 463 ? -11.667 1.441 9.437 1.00 93.94 463 ILE A CA 1
ATOM 3536 C C . ILE A 1 463 ? -12.652 1.859 10.528 1.00 93.94 463 ILE A C 1
ATOM 3538 O O . ILE A 1 463 ? -12.408 2.804 11.272 1.00 93.94 463 ILE A O 1
ATOM 3542 N N . ASP A 1 464 ? -13.724 1.086 10.664 1.00 94.25 464 ASP A N 1
ATOM 3543 C CA . ASP A 1 464 ? -14.738 1.226 11.706 1.00 94.25 464 ASP A CA 1
ATOM 3544 C C . ASP A 1 464 ? -14.837 -0.066 12.512 1.00 94.25 464 ASP A C 1
ATOM 3546 O O . ASP A 1 464 ? -14.799 -1.179 11.969 1.00 94.25 464 ASP A O 1
ATOM 3550 N N . ARG A 1 465 ? -15.002 0.056 13.830 1.00 93.19 465 ARG A N 1
ATOM 3551 C CA . ARG A 1 465 ? -15.168 -1.120 14.684 1.00 93.19 465 ARG A CA 1
ATOM 3552 C C . ARG A 1 465 ? -16.566 -1.722 14.548 1.00 93.19 465 ARG A C 1
ATOM 3554 O O . ARG A 1 465 ? -17.593 -1.044 14.623 1.00 93.19 465 ARG A O 1
ATOM 3561 N N . ARG A 1 466 ? -16.638 -3.052 14.474 1.00 91.62 466 ARG A N 1
ATOM 3562 C CA . ARG A 1 466 ? -17.903 -3.791 14.561 1.00 91.62 466 ARG A CA 1
ATOM 3563 C C . ARG A 1 466 ? -18.475 -3.744 15.966 1.00 91.62 466 ARG A C 1
ATOM 3565 O O . ARG A 1 466 ? -18.172 -4.570 16.827 1.00 91.62 466 ARG A O 1
ATOM 3572 N N . MET A 1 467 ? -19.428 -2.843 16.159 1.00 92.38 467 MET A N 1
ATOM 3573 C CA . MET A 1 467 ? -20.096 -2.657 17.447 1.00 92.38 467 MET A CA 1
ATOM 3574 C C . MET A 1 467 ? -20.904 -3.873 17.936 1.00 92.38 467 MET A C 1
ATOM 3576 O O . MET A 1 467 ? -21.159 -3.985 19.131 1.00 92.38 467 MET A O 1
ATOM 3580 N N . ASN A 1 468 ? -21.311 -4.798 17.055 1.00 90.31 468 ASN A N 1
ATOM 3581 C CA . ASN A 1 468 ? -22.252 -5.878 17.394 1.00 90.31 468 ASN A CA 1
ATOM 3582 C C . ASN A 1 468 ? -21.824 -6.707 18.614 1.00 90.31 468 ASN A C 1
ATOM 3584 O O . ASN A 1 468 ? -22.648 -6.970 19.488 1.00 90.31 468 ASN A O 1
ATOM 3588 N N . TYR A 1 469 ? -20.549 -7.093 18.694 1.00 91.56 469 TYR A N 1
ATOM 3589 C CA . TYR A 1 469 ? -20.039 -7.869 19.827 1.00 91.56 469 TYR A CA 1
ATOM 3590 C C . TYR A 1 469 ? -20.173 -7.090 21.142 1.00 91.56 469 TYR A C 1
ATOM 3592 O O . TYR A 1 469 ? -20.736 -7.599 22.112 1.00 91.56 469 TYR A O 1
ATOM 3600 N N . HIS A 1 470 ? -19.726 -5.832 21.157 1.00 92.06 470 HIS A N 1
ATOM 3601 C CA . HIS A 1 470 ? -19.744 -5.006 22.363 1.00 92.06 470 HIS A CA 1
ATOM 3602 C C . HIS A 1 470 ? -21.162 -4.598 22.782 1.00 92.06 470 HIS A C 1
ATOM 3604 O O . HIS A 1 470 ? -21.476 -4.557 23.972 1.00 92.06 470 HIS A O 1
ATOM 3610 N N . MET A 1 471 ? -22.047 -4.357 21.815 1.00 92.88 471 MET A N 1
ATOM 3611 C CA . MET A 1 471 ? -23.444 -4.015 22.071 1.00 92.88 471 MET A CA 1
ATOM 3612 C C . MET A 1 471 ? -24.191 -5.161 22.758 1.00 92.88 471 MET A C 1
ATOM 3614 O O . MET A 1 471 ? -24.841 -4.949 23.782 1.00 92.88 471 MET A O 1
ATOM 3618 N N . TRP A 1 472 ? -24.080 -6.382 22.225 1.00 93.94 472 TRP A N 1
ATOM 3619 C CA . TRP A 1 472 ? -24.800 -7.534 22.769 1.00 93.94 472 TRP A CA 1
ATOM 3620 C C . TRP A 1 472 ? -24.204 -8.051 24.075 1.00 93.94 472 TRP A C 1
ATOM 3622 O O . TRP A 1 472 ? -24.955 -8.325 25.010 1.00 93.94 472 TRP A O 1
ATOM 3632 N N . ASN A 1 473 ? -22.877 -8.155 24.164 1.00 92.75 473 ASN A N 1
ATOM 3633 C CA . ASN A 1 473 ? -22.237 -8.765 25.327 1.00 92.75 473 ASN A CA 1
ATOM 3634 C C . ASN A 1 473 ? -22.042 -7.791 26.487 1.00 92.75 473 ASN A C 1
ATOM 3636 O O . ASN A 1 473 ? -22.134 -8.220 27.635 1.00 92.75 473 ASN A O 1
ATOM 3640 N N . PHE A 1 474 ? -21.813 -6.500 26.214 1.00 93.88 474 PHE A N 1
ATOM 3641 C CA . PHE A 1 474 ? -21.535 -5.533 27.274 1.00 93.88 474 PHE A CA 1
ATOM 3642 C C . PHE A 1 474 ? -22.706 -4.585 27.545 1.00 93.88 474 PHE A C 1
ATOM 3644 O O . PHE A 1 474 ? -23.275 -4.602 28.637 1.00 93.88 474 PHE A O 1
ATOM 3651 N N . MET A 1 475 ? -23.118 -3.793 26.551 1.00 93.56 475 MET A N 1
ATOM 3652 C CA . MET A 1 475 ? -24.127 -2.740 26.755 1.00 93.56 475 MET A CA 1
ATOM 3653 C C . MET A 1 475 ? -25.478 -3.305 27.216 1.00 93.56 475 MET A C 1
ATOM 3655 O O . MET A 1 475 ? -26.063 -2.823 28.187 1.00 93.56 475 MET A O 1
ATOM 3659 N N . ILE A 1 476 ? -25.973 -4.353 26.549 1.00 94.94 476 ILE A N 1
ATOM 3660 C CA . ILE A 1 476 ? -27.266 -4.965 26.886 1.00 94.94 476 ILE A CA 1
ATOM 3661 C C . ILE A 1 476 ? -27.207 -5.692 28.234 1.00 94.94 476 ILE A C 1
ATOM 3663 O O . ILE A 1 476 ? -28.152 -5.590 29.016 1.00 94.94 476 ILE A O 1
ATOM 3667 N N . MET A 1 477 ? -26.104 -6.377 28.546 1.00 94.19 477 MET A N 1
ATOM 3668 C CA . MET A 1 477 ? -25.950 -7.070 29.829 1.00 94.19 477 MET A CA 1
ATOM 3669 C C . MET A 1 477 ? -25.932 -6.090 31.005 1.00 94.19 477 MET A C 1
ATOM 3671 O O . MET A 1 477 ? -26.672 -6.294 31.969 1.00 94.19 477 MET A O 1
ATOM 3675 N N . GLN A 1 478 ? -25.184 -4.988 30.897 1.00 94.38 478 GLN A N 1
ATOM 3676 C CA . GLN A 1 478 ? -25.191 -3.932 31.911 1.00 94.38 478 GLN A CA 1
ATOM 3677 C C . GLN A 1 478 ? -26.588 -3.323 32.069 1.00 94.38 478 GLN A C 1
ATOM 3679 O O . GLN A 1 478 ? -27.076 -3.153 33.186 1.00 94.38 478 GLN A O 1
ATOM 3684 N N . PHE A 1 479 ? -27.275 -3.048 30.958 1.00 95.06 479 PHE A N 1
ATOM 3685 C CA . PHE A 1 479 ? -28.639 -2.528 30.992 1.00 95.06 479 PHE A CA 1
ATOM 3686 C C . PHE A 1 479 ? -29.604 -3.472 31.731 1.00 95.06 479 PHE A C 1
ATOM 3688 O O . PHE A 1 479 ? -30.390 -3.026 32.569 1.00 95.06 479 PHE A O 1
ATOM 3695 N N . VAL A 1 480 ? -29.516 -4.785 31.488 1.00 95.62 480 VAL A N 1
ATOM 3696 C CA . VAL A 1 480 ? -30.320 -5.794 32.198 1.00 95.62 480 VAL A CA 1
ATOM 3697 C C . VAL A 1 480 ? -29.972 -5.848 33.690 1.00 95.62 480 VAL A C 1
ATOM 3699 O O . VAL A 1 480 ? -30.886 -5.926 34.511 1.00 95.62 480 VAL A O 1
ATOM 3702 N N . LEU A 1 481 ? -28.691 -5.753 34.065 1.00 94.75 481 LEU A N 1
ATOM 3703 C CA . LEU A 1 481 ? -28.268 -5.692 35.471 1.00 94.75 481 LEU A CA 1
ATOM 3704 C C . LEU A 1 481 ? -28.838 -4.460 36.188 1.00 94.75 481 LEU A C 1
ATOM 3706 O O . LEU A 1 481 ? -29.347 -4.578 37.303 1.00 94.75 481 LEU A O 1
ATOM 3710 N N . VAL A 1 482 ? -28.840 -3.297 35.534 1.00 93.88 482 VAL A N 1
ATOM 3711 C CA . VAL A 1 482 ? -29.445 -2.072 36.081 1.00 93.88 482 VAL A CA 1
ATOM 3712 C C . VAL A 1 482 ? -30.962 -2.228 36.243 1.00 93.88 482 VAL A C 1
ATOM 3714 O O . VAL A 1 482 ? -31.506 -1.868 37.290 1.00 93.88 482 VAL A O 1
ATOM 3717 N N . LEU A 1 483 ? -31.659 -2.819 35.264 1.00 95.62 483 LEU A N 1
ATOM 3718 C CA . LEU A 1 483 ? -33.098 -3.101 35.373 1.00 95.62 483 LEU A CA 1
ATOM 3719 C C . LEU A 1 483 ? -33.422 -4.082 36.510 1.00 95.62 483 LEU A C 1
ATOM 3721 O O . LEU A 1 483 ? -34.394 -3.882 37.243 1.00 95.62 483 LEU A O 1
ATOM 3725 N N . LEU A 1 484 ? -32.598 -5.114 36.701 1.00 94.88 484 LEU A N 1
ATOM 3726 C CA . LEU A 1 484 ? -32.710 -6.028 37.840 1.00 94.88 484 LEU A CA 1
ATOM 3727 C C . LEU A 1 484 ? -32.460 -5.303 39.168 1.00 94.88 484 LEU A C 1
ATOM 3729 O O . LEU A 1 484 ? -33.178 -5.543 40.139 1.00 94.88 484 LEU A O 1
ATOM 3733 N N . GLY A 1 485 ? -31.521 -4.356 39.201 1.00 94.00 485 GLY A N 1
ATOM 3734 C CA . GLY A 1 485 ? -31.319 -3.457 40.336 1.00 94.00 485 GLY A CA 1
ATOM 3735 C C . GLY A 1 485 ? -32.572 -2.645 40.670 1.00 94.00 485 GLY A C 1
ATOM 3736 O O . GLY A 1 485 ? -32.971 -2.571 41.833 1.00 94.00 485 GLY A O 1
ATOM 3737 N N . MET A 1 486 ? -33.269 -2.117 39.661 1.00 95.38 486 MET A N 1
ATOM 3738 C CA . MET A 1 486 ? -34.525 -1.379 39.852 1.00 95.38 486 MET A CA 1
ATOM 3739 C C . MET A 1 486 ? -35.670 -2.261 40.381 1.00 95.38 486 MET A C 1
ATOM 3741 O O . MET A 1 486 ? -36.578 -1.759 41.045 1.00 95.38 486 MET A O 1
ATOM 3745 N N . CYS A 1 487 ? -35.623 -3.583 40.179 1.00 94.69 487 CYS A N 1
ATOM 3746 C CA . CYS A 1 487 ? -36.623 -4.503 40.735 1.00 94.69 487 CYS A CA 1
ATOM 3747 C C . CYS A 1 487 ? -36.612 -4.542 42.274 1.00 94.69 487 CYS A C 1
ATOM 3749 O O . CYS A 1 487 ? -37.611 -4.926 42.882 1.00 94.69 487 CYS A O 1
ATOM 3751 N N . THR A 1 488 ? -35.537 -4.087 42.929 1.00 95.38 488 THR A N 1
ATOM 3752 C CA . THR A 1 488 ? -35.484 -3.957 44.398 1.00 95.38 488 THR A CA 1
ATOM 3753 C C . THR A 1 488 ? -36.563 -3.022 44.952 1.00 95.38 488 THR A C 1
ATOM 3755 O O . THR A 1 488 ? -37.054 -3.242 46.061 1.00 95.38 488 THR A O 1
ATOM 3758 N N . PHE A 1 489 ? -37.011 -2.037 44.164 1.00 95.19 489 PHE A N 1
ATOM 3759 C CA . PHE A 1 489 ? -38.108 -1.144 44.539 1.00 95.19 489 PHE A CA 1
ATOM 3760 C C . PHE A 1 489 ? -39.475 -1.840 44.569 1.00 95.19 489 PHE A C 1
ATOM 3762 O O . PHE A 1 489 ? -40.375 -1.363 45.258 1.00 95.19 489 PHE A O 1
ATOM 3769 N N . ALA A 1 490 ? -39.629 -2.973 43.874 1.00 97.00 490 ALA A N 1
ATOM 3770 C CA . ALA A 1 490 ? -40.860 -3.763 43.883 1.00 97.00 490 ALA A CA 1
ATOM 3771 C C . ALA A 1 490 ? -40.987 -4.673 45.119 1.00 97.00 490 ALA A C 1
ATOM 3773 O O . ALA A 1 490 ? -42.079 -5.152 45.418 1.00 97.00 490 ALA A O 1
ATOM 3774 N N . VAL A 1 491 ? -39.893 -4.915 45.849 1.00 96.88 491 VAL A N 1
ATOM 3775 C CA . VAL A 1 491 ? -39.912 -5.688 47.101 1.00 96.88 491 VAL A CA 1
ATOM 3776 C C . VAL A 1 491 ? -40.614 -4.875 48.183 1.00 96.88 491 VAL A C 1
ATOM 3778 O O . VAL A 1 491 ? -40.414 -3.669 48.253 1.00 96.88 491 VAL A O 1
ATOM 3781 N N . ASP A 1 492 ? -41.396 -5.505 49.058 1.00 97.56 492 ASP A N 1
ATOM 3782 C CA . ASP A 1 492 ? -42.084 -4.829 50.168 1.00 97.56 492 ASP A CA 1
ATOM 3783 C C . ASP A 1 492 ? -41.102 -3.990 51.029 1.00 97.56 492 ASP A C 1
ATOM 3785 O O . ASP A 1 492 ? -40.055 -4.510 51.431 1.00 97.56 492 ASP A O 1
ATOM 3789 N N . PRO A 1 493 ? -41.383 -2.699 51.321 1.00 96.69 493 PRO A N 1
ATOM 3790 C CA . PRO A 1 493 ? -40.559 -1.872 52.209 1.00 96.69 493 PRO A CA 1
ATOM 3791 C C . PRO A 1 493 ? -40.353 -2.431 53.613 1.00 96.69 493 PRO A C 1
ATOM 3793 O O . PRO A 1 493 ? -39.348 -2.093 54.238 1.00 96.69 493 PRO A O 1
ATOM 3796 N N . CYS A 1 494 ? -41.243 -3.292 54.106 1.00 98.06 494 CYS A N 1
ATOM 3797 C CA . CYS A 1 494 ? -41.061 -3.934 55.405 1.00 98.06 494 CYS A CA 1
ATOM 3798 C C . CYS A 1 494 ? -39.994 -5.046 55.386 1.00 98.06 494 CYS A C 1
ATOM 3800 O O . CYS A 1 494 ? -39.433 -5.371 56.431 1.00 98.06 494 CYS A O 1
ATOM 3802 N N . ALA A 1 495 ? -39.665 -5.602 54.215 1.00 97.56 495 ALA A N 1
ATOM 3803 C CA . ALA A 1 495 ? -38.686 -6.676 54.054 1.00 97.56 495 ALA A CA 1
ATOM 3804 C C . ALA A 1 495 ? -37.260 -6.127 53.840 1.00 97.56 495 ALA A C 1
ATOM 3806 O O . ALA A 1 495 ? -36.646 -6.320 52.786 1.00 97.56 495 ALA A O 1
ATOM 3807 N N . ILE A 1 496 ? -36.730 -5.428 54.850 1.00 96.56 496 ILE A N 1
ATOM 3808 C CA . ILE A 1 496 ? -35.424 -4.743 54.791 1.00 96.56 496 ILE A CA 1
ATOM 3809 C C . ILE A 1 496 ? -34.289 -5.713 54.439 1.00 96.56 496 ILE A C 1
ATOM 3811 O O . ILE A 1 496 ? -33.493 -5.409 53.552 1.00 96.56 496 ILE A O 1
ATOM 3815 N N . ASP A 1 497 ? -34.250 -6.891 55.064 1.00 96.88 497 ASP A N 1
ATOM 3816 C CA . ASP A 1 497 ? -33.188 -7.881 54.839 1.00 96.88 497 ASP A CA 1
ATOM 3817 C C . ASP A 1 497 ? -33.142 -8.360 53.382 1.00 96.88 497 ASP A C 1
ATOM 3819 O O . ASP A 1 497 ? -32.068 -8.504 52.800 1.00 96.88 497 ASP A O 1
ATOM 3823 N N . ALA A 1 498 ? -34.310 -8.541 52.756 1.00 95.62 498 ALA A N 1
ATOM 3824 C CA . ALA A 1 498 ? -34.407 -8.953 51.359 1.00 95.62 498 ALA A CA 1
ATOM 3825 C C . ALA A 1 498 ? -33.942 -7.841 50.408 1.00 95.62 498 ALA A C 1
ATOM 3827 O O . ALA A 1 498 ? -33.184 -8.102 49.474 1.00 95.62 498 ALA A O 1
ATOM 3828 N N . ARG A 1 499 ? -34.355 -6.591 50.661 1.00 96.44 499 ARG A N 1
ATOM 3829 C CA . ARG A 1 499 ? -33.920 -5.425 49.873 1.00 96.44 499 ARG A CA 1
ATOM 3830 C C . ARG A 1 499 ? -32.412 -5.208 49.974 1.00 96.44 499 ARG A C 1
ATOM 3832 O O . ARG A 1 499 ? -31.760 -5.000 48.955 1.00 96.44 499 ARG A O 1
ATOM 3839 N N . LEU A 1 500 ? -31.866 -5.291 51.186 1.00 95.56 500 LEU A N 1
ATOM 3840 C CA . LEU A 1 500 ? -30.439 -5.128 51.447 1.00 95.56 500 LEU A CA 1
ATOM 3841 C C . LEU A 1 500 ? -29.625 -6.256 50.802 1.00 95.56 500 LEU A C 1
ATOM 3843 O O . LEU A 1 500 ? -28.628 -5.985 50.136 1.00 95.56 500 LEU A O 1
ATOM 3847 N N . GLY A 1 501 ? -30.078 -7.505 50.944 1.00 96.00 501 GLY A N 1
ATOM 3848 C CA . GLY A 1 501 ? -29.454 -8.663 50.307 1.00 96.00 501 GLY A CA 1
ATOM 3849 C C . GLY A 1 501 ? -29.400 -8.525 48.786 1.00 96.00 501 GLY A C 1
ATOM 3850 O O . GLY A 1 501 ? -28.329 -8.667 48.199 1.00 96.00 501 GLY A O 1
ATOM 3851 N N . LEU A 1 502 ? -30.522 -8.163 48.151 1.00 95.12 502 LEU A N 1
ATOM 3852 C CA . LEU A 1 502 ? -30.570 -7.937 46.705 1.00 95.12 502 LEU A CA 1
ATOM 3853 C C . LEU A 1 502 ? -29.646 -6.793 46.269 1.00 95.12 502 LEU A C 1
ATOM 3855 O O . LEU A 1 502 ? -28.883 -6.962 45.319 1.00 95.12 502 LEU A O 1
ATOM 3859 N N . ALA A 1 503 ? -29.650 -5.663 46.982 1.00 94.94 503 ALA A N 1
ATOM 3860 C CA . ALA A 1 503 ? -28.769 -4.537 46.676 1.00 94.94 503 ALA A CA 1
ATOM 3861 C C . ALA A 1 503 ? -27.283 -4.938 46.719 1.00 94.94 503 ALA A C 1
ATOM 3863 O O . ALA A 1 503 ? -26.551 -4.655 45.773 1.00 94.94 503 ALA A O 1
ATOM 3864 N N . PHE A 1 504 ? -26.845 -5.666 47.755 1.00 95.81 504 PHE A N 1
ATOM 3865 C CA . PHE A 1 504 ? -25.466 -6.161 47.833 1.00 95.81 504 PHE A CA 1
ATOM 3866 C C . PHE A 1 504 ? -25.126 -7.139 46.708 1.00 95.81 504 PHE A C 1
ATOM 3868 O O . PHE A 1 504 ? -24.048 -7.036 46.123 1.00 95.81 504 PHE A O 1
ATOM 3875 N N . THR A 1 505 ? -26.035 -8.059 46.365 1.00 96.31 505 THR A N 1
ATOM 3876 C CA . THR A 1 505 ? -25.798 -8.985 45.246 1.00 96.31 505 THR A CA 1
ATOM 3877 C C . THR A 1 505 ? -25.668 -8.262 43.907 1.00 96.31 505 THR A C 1
ATOM 3879 O O . THR A 1 505 ? -24.823 -8.647 43.105 1.00 96.31 505 THR A O 1
ATOM 3882 N N . MET A 1 506 ? -26.428 -7.184 43.683 1.00 95.00 506 MET A N 1
ATOM 3883 C CA . MET A 1 506 ? -26.334 -6.386 42.456 1.00 95.00 506 MET A CA 1
ATOM 3884 C C . MET A 1 506 ? -25.027 -5.598 42.389 1.00 95.00 506 MET A C 1
ATOM 3886 O O . MET A 1 506 ? -24.375 -5.597 41.350 1.00 95.00 506 MET A O 1
ATOM 3890 N N . VAL A 1 507 ? -24.591 -4.995 43.500 1.00 94.00 507 VAL A N 1
ATOM 3891 C CA . VAL A 1 507 ? -23.283 -4.321 43.564 1.00 94.00 507 VAL A CA 1
ATOM 3892 C C . VAL A 1 507 ? -22.148 -5.308 43.288 1.00 94.00 507 VAL A C 1
ATOM 3894 O O . VAL A 1 507 ? -21.227 -4.989 42.539 1.00 94.00 507 VAL A O 1
ATOM 3897 N N . LEU A 1 508 ? -22.208 -6.522 43.845 1.00 95.88 508 LEU A N 1
ATOM 3898 C CA . LEU A 1 508 ? -21.209 -7.554 43.566 1.00 95.88 508 LEU A CA 1
ATOM 3899 C C . LEU A 1 508 ? -21.231 -7.978 42.090 1.00 95.88 508 LEU A C 1
ATOM 3901 O O . LEU A 1 508 ? -20.174 -8.083 41.477 1.00 95.88 508 LEU A O 1
ATOM 3905 N N . ALA A 1 509 ? -22.419 -8.184 41.515 1.00 95.75 509 ALA A N 1
ATOM 3906 C CA . ALA A 1 509 ? -22.570 -8.564 40.113 1.00 95.75 509 ALA A CA 1
ATOM 3907 C C . ALA A 1 509 ? -22.009 -7.497 39.159 1.00 95.75 509 ALA A C 1
ATOM 3909 O O . ALA A 1 509 ? -21.296 -7.847 38.223 1.00 95.75 509 ALA A O 1
ATOM 3910 N N . ILE A 1 510 ? -22.267 -6.212 39.430 1.00 93.50 510 ILE A N 1
ATOM 3911 C CA . ILE A 1 510 ? -21.724 -5.095 38.642 1.00 93.50 510 ILE A CA 1
ATOM 3912 C C . ILE A 1 510 ? -20.196 -5.047 38.749 1.00 93.50 510 ILE A C 1
ATOM 3914 O O . ILE A 1 510 ? -19.533 -4.942 37.726 1.00 93.50 510 ILE A O 1
ATOM 3918 N N . ASN A 1 511 ? -19.620 -5.203 39.947 1.00 94.38 511 ASN A N 1
ATOM 3919 C CA . ASN A 1 511 ? -18.159 -5.225 40.107 1.00 94.38 511 ASN A CA 1
ATOM 3920 C C . ASN A 1 511 ? -17.506 -6.381 39.331 1.00 94.38 511 ASN A C 1
ATOM 3922 O O . ASN A 1 511 ? -16.500 -6.183 38.658 1.00 94.38 511 ASN A O 1
ATOM 3926 N N . VAL A 1 512 ? -18.080 -7.588 39.396 1.00 95.19 512 VAL A N 1
ATOM 3927 C CA . VAL A 1 512 ? -17.574 -8.741 38.628 1.00 95.19 512 VAL A CA 1
ATOM 3928 C C . VAL A 1 512 ? -17.679 -8.476 37.127 1.00 95.19 512 VAL A C 1
ATOM 3930 O O . VAL A 1 512 ? -16.754 -8.781 36.381 1.00 95.19 512 VAL A O 1
ATOM 3933 N N . PHE A 1 513 ? -18.784 -7.881 36.682 1.00 94.56 513 PHE A N 1
ATOM 3934 C CA . PHE A 1 513 ? -18.975 -7.532 35.283 1.00 94.56 513 PHE A CA 1
ATOM 3935 C C . PHE A 1 513 ? -17.987 -6.458 34.801 1.00 94.56 513 PHE A C 1
ATOM 3937 O O . PHE A 1 513 ? -17.434 -6.597 33.715 1.00 94.56 513 PHE A O 1
ATOM 3944 N N . GLN A 1 514 ? -17.700 -5.442 35.619 1.00 92.06 514 GLN A N 1
ATOM 3945 C CA . GLN A 1 514 ? -16.679 -4.433 35.323 1.00 92.06 514 GLN A CA 1
ATOM 3946 C C . GLN A 1 514 ? -15.281 -5.054 35.200 1.00 92.06 514 GLN A C 1
ATOM 3948 O O . GLN A 1 514 ? -14.547 -4.700 34.283 1.00 92.06 514 GLN A O 1
ATOM 3953 N N . ILE A 1 515 ? -14.925 -6.022 36.056 1.00 93.75 515 ILE A N 1
ATOM 3954 C CA . ILE A 1 515 ? -13.653 -6.758 35.937 1.00 93.75 515 ILE A CA 1
ATOM 3955 C C . ILE A 1 515 ? -13.598 -7.520 34.608 1.00 93.75 515 ILE A C 1
ATOM 3957 O O . ILE A 1 515 ? -12.633 -7.375 33.864 1.00 93.75 515 ILE A O 1
ATOM 3961 N N . LEU A 1 516 ? -14.654 -8.269 34.269 1.00 93.50 516 LEU A N 1
ATOM 3962 C CA . LEU A 1 516 ? -14.726 -8.997 32.997 1.00 93.50 516 LEU A CA 1
ATOM 3963 C C . LEU A 1 516 ? -14.640 -8.062 31.788 1.00 93.50 516 LEU A C 1
ATOM 3965 O O . LEU A 1 516 ? -14.064 -8.429 30.768 1.00 93.50 516 LEU A O 1
ATOM 3969 N N . LEU A 1 517 ? -15.223 -6.868 31.877 1.00 92.00 517 LEU A N 1
ATOM 3970 C CA . LEU A 1 517 ? -15.120 -5.864 30.830 1.00 92.00 517 LEU A CA 1
ATOM 3971 C C . LEU A 1 517 ? -13.675 -5.388 30.678 1.00 92.00 517 LEU A C 1
ATOM 3973 O O . LEU A 1 517 ? -13.162 -5.419 29.567 1.00 92.00 517 LEU A O 1
ATOM 3977 N N . VAL A 1 518 ? -13.006 -5.022 31.774 1.00 91.69 518 VAL A N 1
ATOM 3978 C CA . VAL A 1 518 ? -11.604 -4.572 31.749 1.00 91.69 518 VAL A CA 1
ATOM 3979 C C . VAL A 1 518 ? -10.672 -5.650 31.190 1.00 91.69 518 VAL A C 1
ATOM 3981 O O . VAL A 1 518 ? -9.794 -5.321 30.406 1.00 91.69 518 VAL A O 1
ATOM 3984 N N . GLU A 1 519 ? -10.894 -6.928 31.509 1.00 92.12 519 GLU A N 1
ATOM 3985 C CA . GLU A 1 519 ? -10.085 -8.043 30.983 1.00 92.12 519 GLU A CA 1
ATOM 3986 C C . GLU A 1 519 ? -10.291 -8.313 29.482 1.00 92.12 519 GLU A C 1
ATOM 3988 O O . GLU A 1 519 ? -9.429 -8.909 28.840 1.00 92.12 519 GLU A O 1
ATOM 3993 N N . ASN A 1 520 ? -11.434 -7.915 28.915 1.00 90.25 520 ASN A N 1
ATOM 3994 C CA . ASN A 1 520 ? -11.740 -8.098 27.491 1.00 90.25 520 ASN A CA 1
ATOM 3995 C C . ASN A 1 520 ? -11.466 -6.850 26.645 1.00 90.25 520 ASN A C 1
ATOM 3997 O O . ASN A 1 520 ? -11.601 -6.910 25.419 1.00 90.25 520 ASN A O 1
ATOM 4001 N N . LEU A 1 521 ? -11.149 -5.722 27.279 1.00 89.19 521 LEU A N 1
ATOM 4002 C CA . LEU A 1 521 ? -10.771 -4.506 26.582 1.00 89.19 521 LEU A CA 1
ATOM 4003 C C . LEU A 1 521 ? -9.255 -4.460 26.365 1.00 89.19 521 LEU A C 1
ATOM 4005 O O . LEU A 1 521 ? -8.500 -4.976 27.187 1.00 89.19 521 LEU A O 1
ATOM 4009 N N . PRO A 1 522 ? -8.805 -3.845 25.263 1.00 85.94 522 PRO A N 1
ATOM 4010 C CA . PRO A 1 522 ? -7.395 -3.529 25.078 1.00 85.94 522 PRO A CA 1
ATOM 4011 C C . PRO A 1 522 ? -6.871 -2.670 26.238 1.00 85.94 522 PRO A C 1
ATOM 4013 O O . PRO A 1 522 ? -7.604 -1.868 26.829 1.00 85.94 522 PRO A O 1
ATOM 4016 N N . GLU A 1 523 ? -5.597 -2.863 26.582 1.00 82.44 523 GLU A N 1
ATOM 4017 C CA . GLU A 1 523 ? -4.932 -2.082 27.622 1.00 82.44 523 GLU A CA 1
ATOM 4018 C C . GLU A 1 523 ? -4.761 -0.634 27.143 1.00 82.44 523 GLU A C 1
ATOM 4020 O O . GLU A 1 523 ? -3.966 -0.345 26.252 1.00 82.44 523 GLU A O 1
ATOM 4025 N N . MET A 1 524 ? -5.517 0.283 27.746 1.00 82.38 524 MET A N 1
ATOM 4026 C CA . MET A 1 524 ? -5.495 1.710 27.427 1.00 82.38 524 MET A CA 1
ATOM 4027 C C . MET A 1 524 ? -5.026 2.531 28.629 1.00 82.38 524 MET A C 1
ATOM 4029 O O . MET A 1 524 ? -5.323 2.205 29.779 1.00 82.38 524 MET A O 1
ATOM 4033 N N . GLY A 1 525 ? -4.343 3.647 28.358 1.00 79.75 525 GLY A N 1
ATOM 4034 C CA . GLY A 1 525 ? -4.011 4.645 29.382 1.00 79.75 525 GLY A CA 1
ATOM 4035 C C . GLY A 1 525 ? -5.196 5.525 29.809 1.00 79.75 525 GLY A C 1
ATOM 4036 O O . GLY A 1 525 ? -5.137 6.143 30.870 1.00 79.75 525 GLY A O 1
ATOM 4037 N N . ASP A 1 526 ? -6.267 5.558 29.009 1.00 84.56 526 ASP A N 1
ATOM 4038 C CA . ASP A 1 526 ? -7.446 6.407 29.196 1.00 84.56 526 ASP A CA 1
ATOM 4039 C C . ASP A 1 526 ? -8.739 5.585 29.361 1.00 84.56 526 ASP A C 1
ATOM 4041 O O . ASP A 1 526 ? -8.819 4.418 28.984 1.00 84.56 526 ASP A O 1
ATOM 4045 N N . LEU A 1 527 ? -9.781 6.223 29.910 1.00 87.69 527 LEU A N 1
ATOM 4046 C CA . LEU A 1 527 ? -11.125 5.648 30.034 1.00 87.69 527 LEU A CA 1
ATOM 4047 C C . LEU A 1 527 ? -11.901 5.750 28.714 1.00 87.69 527 LEU A C 1
ATOM 4049 O O . LEU A 1 527 ? -12.171 6.851 28.226 1.00 87.69 527 LEU A O 1
ATOM 4053 N N . SER A 1 528 ? -12.346 4.609 28.197 1.00 92.69 528 SER A N 1
ATOM 4054 C CA . SER A 1 528 ? -13.226 4.532 27.026 1.00 92.69 528 SER A CA 1
ATOM 4055 C C . SER A 1 528 ? -14.682 4.895 27.344 1.00 92.69 528 SER A C 1
ATOM 4057 O O . SER A 1 528 ? -15.148 4.766 28.480 1.00 92.69 528 SER A O 1
ATOM 4059 N N . ARG A 1 529 ? -15.457 5.299 26.327 1.00 92.38 529 ARG A N 1
ATOM 4060 C CA . ARG A 1 529 ? -16.912 5.532 26.445 1.00 92.38 529 ARG A CA 1
ATOM 4061 C C . ARG A 1 529 ? -17.660 4.319 26.999 1.00 92.38 529 ARG A C 1
ATOM 4063 O O . ARG A 1 529 ? -18.603 4.498 27.768 1.00 92.38 529 ARG A O 1
ATOM 4070 N N . LEU A 1 530 ? -17.242 3.104 26.639 1.00 91.75 530 LEU A N 1
ATOM 4071 C CA . LEU A 1 530 ? -17.825 1.878 27.180 1.00 91.75 530 LEU A CA 1
ATOM 4072 C C . LEU A 1 530 ? -17.590 1.765 28.694 1.00 91.75 530 LEU A C 1
ATOM 4074 O O . LEU A 1 530 ? -18.538 1.497 29.425 1.00 91.75 530 LEU A O 1
ATOM 4078 N N . GLN A 1 531 ? -16.371 2.044 29.166 1.00 91.12 531 GLN A N 1
ATOM 4079 C CA . GLN A 1 531 ? -16.057 2.068 30.601 1.00 91.12 531 GLN A CA 1
ATOM 4080 C C . GLN A 1 531 ? -16.794 3.189 31.345 1.00 91.12 531 GLN A C 1
ATOM 4082 O O . GLN A 1 531 ? -17.171 3.004 32.494 1.00 91.12 531 GLN A O 1
ATOM 4087 N N . TRP A 1 532 ? -17.045 4.336 30.706 1.00 91.62 532 TRP A N 1
ATOM 4088 C CA . TRP A 1 532 ? -17.880 5.396 31.287 1.00 91.62 532 TRP A CA 1
ATOM 4089 C C . TRP A 1 532 ? -19.349 4.991 31.455 1.00 91.62 532 TRP A C 1
ATOM 4091 O O . TRP A 1 532 ? -20.026 5.505 32.345 1.00 91.62 532 TRP A O 1
ATOM 4101 N N . PHE A 1 533 ? -19.862 4.124 30.580 1.00 90.12 533 PHE A N 1
ATOM 4102 C CA . PHE A 1 533 ? -21.247 3.659 30.635 1.00 90.12 533 PHE A CA 1
ATOM 4103 C C . PHE A 1 533 ? -21.474 2.586 31.711 1.00 90.12 533 PHE A C 1
ATOM 4105 O O . PHE A 1 533 ? -22.550 2.552 32.313 1.00 90.12 533 PHE A O 1
ATOM 4112 N N . THR A 1 534 ? -20.500 1.696 31.916 1.00 82.94 534 THR A N 1
ATOM 4113 C CA . THR A 1 534 ? -20.608 0.538 32.820 1.00 82.94 534 THR A CA 1
ATOM 4114 C C . THR A 1 534 ? -20.164 0.836 34.235 1.00 82.94 534 THR A C 1
ATOM 4116 O O . THR A 1 534 ? -20.929 0.503 35.168 1.00 82.94 534 THR A O 1
#

Organism: Emiliania huxleyi (NCBI:txid2903)

Radius of gyration: 37.2 Å; chains: 1; bounding box: 110×51×120 Å

InterPro domains:
  IPR036734 Neurotransmitter-gated ion-channel ligand-binding domain superfamily [G3DSA:2.70.170.10] (191-467)
  IPR038050 Neuronal acetylcholine receptor [G3DSA:1.20.58.390] (468-534)

Secondary structure (DSSP, 8-state):
---PPP--------S--S-TTTS-HHHHHHHHHHHH-TT---TTPPP--HHHHHHHHHHHHTT----TTS-HHHHHHHHHHHHHHHTTT-S--HHHHHHHHS-TT--GGG--HHHHHHHHHHHGGGGT--TTHHHHHHHTT--HHHHHH--HHHHHHTT--HHHHHHHHHHHHHHHHHH-STTS---TTTTTTS-SEEEEEEEEEEEEEEEETTTEEEEEEEEEEEEE-TT--S-EE----GGGTT-TTPPPPGGGGS-----B-TTEEEEEEEEEEEEEEEEE-S----TT-TT--PPPPPEEEEEEEEEEEE-----GGGTTS-EEEEEEEEEEEEEETTTEEE---STT---EEEEETTTB-GGG---SSTT--SSTTPEEEEE-PPPPSSEEEEEEEEEEEEEETT--TTGGGGGSSS-STTSHHHHHHHHHHHTT--S------TT-EEEEEEEEEEEEE-HHHHIIIIIHHHHHHHHHHHGGGGS-TT-HHHHHHHHHHHHHHHHHHHHHHHHHS---SS--HHHHH-

Foldseek 3Di:
DDDDDDDDDDDPPDPCPVPCQQFNVVLVCVVVVCLVDPVNDDPDQPHPDVVVVVVVVVVLVVPPLQDLVPDPNVLVVVQVSQVSRVVVVHLDHNVLSCCQRVDPFPQQLNFWLSSNLVNCCSCVVVLVHDNCVSVLSNVVRPGSLNQLVDQLVVVVVSVDDSVSSVSNNVVSVVSCVVNLDPDPRPPVPCLVVDWAWEKQKAKEFEAFDDDDPQAWTKTKIKIKIKTWDSSPSDWFFQQPPVVVVPDPVDDDRPCVSDDDQDKDWLQFDPPFKDFPGWRAKGKAPQDPVCPPPPPDPDGRIIMIMGMTMMMTIGGDHFDQQAPPFGKDKDKTKIWRLVAFVRHHAYDADPPARENEYAYAPVQADCLVDDPPDQCDDPDRHYGYHHDNDDHDPWKHWHDKDKDKDKAFSPDRSPLVVVPDDQPDPPDVNVVVVVVVVVVVPDNPPPPGPVNGIIIMMMMMTMMHTDCPVCCVPQVVVVVVLVVQLVCLVVPDPVPVVVSVVSNVVSVVVVVVSLVVVCVPDPDDPDHHPSNVND

Sequence (534 aa):
MLVLVVYLLLLPLASGLISAAVLPGACLNATFAECDDPSSAINGAPECEPAVLDDFVASISSGSIENCSGSLLMFEWLSALAQQCQSTGAFISSQGMRRILCSPSTPFFDLDALDTAAGIFLIGTSYKLPIDAWQGFYAADIAGWQWVSMLPKDYEDLGFTKGEAYGAYEGAQGTVDKYGEPGEYAWPGLDDILGPTIITPQIVLQRLIDVRSPEYFEVEYLVTLSWEDQRIFSECNGTVKSTEAKDPGRKVDTCDIYWRPELQLPNALDGEVTLVEDSGLTTVVGTDWDSEYTERVAPPRSLALLSYRQRAKFMAVIDERELPYDSHTLDFVMAMPDVLASEACFQVGGPRDTVLVDLPASQLGSSWGRTGDPVKARGDDLQVRKSVGVGNPIWDIVDFTAEVVVMPTTLGSVAAMATSDWATANNPSFQYRTLLEAQGFDFDQQDSDPTRSTCALRLSITIDRRMNYHMWNFMIMQFVLVLLGMCTFAVDPCAIDARLGLAFTMVLAINVFQILLVENLPEMGDLSRLQWFT

pLDDT: mean 71.54, std 21.33, range [22.41, 98.06]